Protein AF-A0A6C0H261-F1 (afdb_monomer_lite)

Secondary structure (DSSP, 8-state):
-GGGEEEPTTS-EEE-HHHHHHHHHHHHTTTT--HHHHHHHHHHHHHTTTT-HHHHHHHHHHHHHHH-SSSS----HHHHHHHHHHHHHHH--HHHHHHHHHHIIIIIS-HHHHHHHHHHHHTT--TT--HHHHHHHHHHHHHHHHHHHHHHTS-----THHHHPPPTTT-HHHHHHHHHHH-TT-PPPSEETTEEP-TTS-HHHHTHHHHHHHHHHHHHHHTTS--HHHHHHTTTGGG--GGGS-HHHHHHHHHHHTTBPPTTS-TT--BS---HHHHHHHHHHHHHHHHHHHHHHHHHHHHHHHHHHHT-TT--HHHHHHHHHHHHHHHHHHHHHSPP-TTTTT--HHHHHHHHH---TT-TT--PPP---HHHHHHHHHHHGGGGGGGG--EEEEEE-SGGGGSPPTT-SS-HHHHHHHHHHHHHHHS-TTTTTEEEEESSS-EEEE-TTGGGG---HHHHHHHHHHH-------HHHHHHHHHHHHTT-SS--SEEEEEE----S-S-SSTT--HHHHHHHHSTTSEEEEEETT----S----PBPTTSEEEEES--HHHHHHHHHHHHHTTSS-HHHHHHHHHHHHHHHHHHHHHHHHHHHHHHHHHHHHHHHHHHHHHHHHHHSGGGHHHHHHHHT-SSSTTTT----PPPPGGG-S---

Radius of gyration: 32.06 Å; chains: 1; bounding box: 89×79×95 Å

Structure (mmCIF, N/CA/C/O backbone):
data_AF-A0A6C0H261-F1
#
_entry.id   AF-A0A6C0H261-F1
#
loop_
_atom_site.group_PDB
_atom_site.id
_atom_site.type_symbol
_atom_site.label_atom_id
_atom_site.label_alt_id
_atom_site.label_comp_id
_atom_site.label_asym_id
_atom_site.label_entity_id
_atom_site.label_seq_id
_atom_site.pdbx_PDB_ins_code
_atom_site.Cartn_x
_atom_site.Cartn_y
_atom_site.Cartn_z
_atom_site.occupancy
_atom_site.B_iso_or_equiv
_atom_site.auth_seq_id
_atom_site.auth_comp_id
_atom_site.auth_asym_id
_atom_site.auth_atom_id
_atom_site.pdbx_PDB_model_num
ATOM 1 N N . MET A 1 1 ? 32.885 26.589 4.809 1.00 36.59 1 MET A N 1
ATOM 2 C CA . MET A 1 1 ? 32.189 27.833 5.228 1.00 36.59 1 MET A CA 1
ATOM 3 C C . MET A 1 1 ? 32.599 29.069 4.424 1.00 36.59 1 MET A C 1
ATOM 5 O O . MET A 1 1 ? 31.756 29.942 4.280 1.00 36.59 1 MET A O 1
ATOM 9 N N . SER A 1 2 ? 33.824 29.161 3.878 1.00 42.31 2 SER A N 1
ATOM 10 C CA . SER A 1 2 ? 34.284 30.312 3.069 1.00 42.31 2 SER A CA 1
ATOM 11 C C . SER A 1 2 ? 33.452 30.589 1.813 1.00 42.31 2 SER A C 1
ATOM 13 O O . SER A 1 2 ? 33.368 31.733 1.383 1.00 42.31 2 SER A O 1
ATOM 15 N N . ASP A 1 3 ? 32.824 29.561 1.245 1.00 47.44 3 ASP A N 1
ATOM 16 C CA . ASP A 1 3 ? 32.183 29.642 -0.074 1.00 47.44 3 ASP A CA 1
ATOM 17 C C . ASP A 1 3 ? 30.832 30.379 -0.074 1.00 47.44 3 ASP A C 1
ATOM 19 O O . ASP A 1 3 ? 30.291 30.670 -1.139 1.00 47.44 3 ASP A O 1
ATOM 23 N N . PHE A 1 4 ? 30.279 30.697 1.105 1.00 49.66 4 PHE A N 1
ATOM 24 C CA . PHE A 1 4 ? 28.918 31.246 1.241 1.00 49.66 4 PHE A CA 1
ATOM 25 C C . PHE A 1 4 ? 28.818 32.455 2.169 1.00 49.66 4 PHE A C 1
ATOM 27 O O . PHE A 1 4 ? 27.717 32.903 2.502 1.00 49.66 4 PHE A O 1
ATOM 34 N N . THR A 1 5 ? 29.965 33.000 2.564 1.00 41.41 5 THR A N 1
ATOM 35 C CA . THR A 1 5 ? 30.047 34.219 3.359 1.00 41.41 5 THR A CA 1
ATOM 36 C C . THR A 1 5 ? 30.574 35.359 2.500 1.00 41.41 5 THR A C 1
ATOM 38 O O . THR A 1 5 ? 31.736 35.353 2.100 1.00 41.41 5 THR A O 1
ATOM 41 N N . THR A 1 6 ? 29.741 36.359 2.231 1.00 47.38 6 THR A N 1
ATOM 42 C CA . THR A 1 6 ? 30.190 37.640 1.674 1.00 47.38 6 THR A CA 1
ATOM 43 C C . THR A 1 6 ? 30.580 38.569 2.811 1.00 47.38 6 THR A C 1
ATOM 45 O O . THR A 1 6 ? 29.873 38.639 3.812 1.00 47.38 6 THR A O 1
ATOM 48 N N . LYS A 1 7 ? 31.682 39.310 2.671 1.00 50.06 7 LYS A N 1
ATOM 49 C CA . LYS A 1 7 ? 31.975 40.401 3.604 1.00 50.06 7 LYS A CA 1
ATOM 50 C C . LYS A 1 7 ? 31.093 41.593 3.255 1.00 50.06 7 LYS A C 1
ATOM 52 O O . LYS A 1 7 ? 31.123 42.063 2.121 1.00 50.06 7 LYS A O 1
ATOM 57 N N . THR A 1 8 ? 30.307 42.061 4.213 1.00 49.59 8 THR A N 1
ATOM 58 C CA . THR A 1 8 ? 29.571 43.324 4.094 1.00 49.59 8 THR A CA 1
ATOM 59 C C . THR A 1 8 ? 30.548 44.505 4.120 1.00 49.59 8 THR A C 1
ATOM 61 O O . THR A 1 8 ? 31.712 44.342 4.492 1.00 49.59 8 THR A O 1
ATOM 64 N N . GLU A 1 9 ? 30.105 45.710 3.744 1.00 46.00 9 GLU A N 1
ATOM 65 C CA . GLU A 1 9 ? 30.959 46.919 3.708 1.00 46.00 9 GLU A CA 1
ATOM 66 C C . GLU A 1 9 ? 31.644 47.233 5.052 1.00 46.00 9 GLU A C 1
ATOM 68 O O . GLU A 1 9 ? 32.722 47.819 5.091 1.00 46.00 9 GLU A O 1
ATOM 73 N N . ASN A 1 10 ? 31.060 46.783 6.162 1.00 49.72 10 ASN A N 1
ATOM 74 C CA . ASN A 1 10 ? 31.594 46.874 7.522 1.00 49.72 10 ASN A CA 1
ATOM 75 C C . ASN A 1 10 ? 32.450 45.659 7.950 1.00 49.72 10 ASN A C 1
ATOM 77 O O . ASN A 1 10 ? 32.765 45.511 9.128 1.00 49.72 10 ASN A O 1
ATOM 81 N N . GLY A 1 11 ? 32.845 44.787 7.018 1.00 39.59 11 GLY A N 1
ATOM 82 C CA . GLY A 1 11 ? 33.793 43.691 7.247 1.00 39.59 11 GLY A CA 1
ATOM 83 C C . GLY A 1 11 ? 33.226 42.452 7.951 1.00 39.59 11 GLY A C 1
ATOM 84 O O . GLY A 1 11 ? 33.983 41.511 8.198 1.00 39.59 11 GLY A O 1
ATOM 85 N N . ALA A 1 12 ? 31.922 42.421 8.246 1.00 40.88 12 ALA A N 1
ATOM 86 C CA . ALA A 1 12 ? 31.252 41.275 8.854 1.00 40.88 12 ALA A CA 1
ATOM 87 C C . ALA A 1 12 ? 30.955 40.189 7.808 1.00 40.88 12 ALA A C 1
ATOM 89 O O . ALA A 1 12 ? 30.634 40.482 6.657 1.00 40.88 12 ALA A O 1
ATOM 90 N N . LEU A 1 13 ? 31.071 38.920 8.202 1.00 40.75 13 LEU A N 1
ATOM 91 C CA . LEU A 1 13 ? 30.692 37.786 7.358 1.00 40.75 13 LEU A CA 1
ATOM 92 C C . LEU A 1 13 ? 29.159 37.691 7.326 1.00 40.75 13 LEU A C 1
ATOM 94 O O . LEU A 1 13 ? 28.543 37.392 8.345 1.00 40.75 13 LEU A O 1
ATOM 98 N N . ALA A 1 14 ? 28.546 37.948 6.171 1.00 43.28 14 ALA A N 1
ATOM 99 C CA . ALA A 1 14 ? 27.121 37.750 5.925 1.00 43.28 14 ALA A CA 1
ATOM 100 C C . ALA A 1 14 ? 26.888 36.490 5.090 1.00 43.28 14 ALA A C 1
ATOM 102 O O . ALA A 1 14 ? 27.562 36.263 4.084 1.00 43.28 14 ALA A O 1
ATOM 103 N N . VAL A 1 15 ? 25.922 35.676 5.513 1.00 46.56 15 VAL A N 1
ATOM 104 C CA . VAL A 1 15 ? 25.537 34.427 4.848 1.00 46.56 15 VAL A CA 1
ATOM 105 C C . VAL A 1 15 ? 24.666 34.747 3.632 1.00 46.56 15 VAL A C 1
ATOM 107 O O . VAL A 1 15 ? 23.706 35.509 3.737 1.00 46.56 15 VAL A O 1
ATOM 110 N N . ASN A 1 16 ? 24.973 34.160 2.474 1.00 57.16 16 ASN A N 1
ATOM 111 C CA . ASN A 1 16 ? 24.158 34.311 1.266 1.00 57.16 16 ASN A CA 1
ATOM 112 C C . ASN A 1 16 ? 22.861 33.476 1.375 1.00 57.16 16 ASN A C 1
ATOM 114 O O . ASN A 1 16 ? 22.799 32.332 0.911 1.00 57.16 16 ASN A O 1
ATOM 118 N N . SER A 1 17 ? 21.829 34.048 2.000 1.00 54.69 17 SER A N 1
ATOM 119 C CA . SER A 1 17 ? 20.523 33.419 2.276 1.00 54.69 17 SER A CA 1
ATOM 120 C C . SER A 1 17 ? 19.807 32.887 1.028 1.00 54.69 17 SER A C 1
ATOM 122 O O . SER A 1 17 ? 19.121 31.862 1.093 1.00 54.69 17 SER A O 1
ATOM 124 N N . ASP A 1 18 ? 20.015 33.517 -0.130 1.00 54.34 18 ASP A N 1
ATOM 125 C CA . ASP A 1 18 ? 19.424 33.089 -1.398 1.00 54.34 18 ASP A CA 1
ATOM 126 C C . ASP A 1 18 ? 19.970 31.738 -1.858 1.00 54.34 18 ASP A C 1
ATOM 128 O O . ASP A 1 18 ? 19.218 30.898 -2.354 1.00 54.34 18 ASP A O 1
ATOM 132 N N . SER A 1 19 ? 21.277 31.509 -1.709 1.00 56.53 19 SER A N 1
ATOM 133 C CA . SER A 1 19 ? 21.902 30.236 -2.085 1.00 56.53 19 SER A CA 1
ATOM 134 C C . SER A 1 19 ? 21.422 29.085 -1.192 1.00 56.53 19 SER A C 1
ATOM 136 O O . SER A 1 19 ? 20.993 28.049 -1.705 1.00 56.53 19 SER A O 1
ATOM 138 N N . VAL A 1 20 ? 21.359 29.308 0.124 1.00 59.16 20 VAL A N 1
ATOM 139 C CA . VAL A 1 20 ? 20.872 28.339 1.121 1.00 59.16 20 VAL A CA 1
ATOM 140 C C . VAL A 1 20 ? 19.408 27.979 0.867 1.00 59.16 20 VAL A C 1
ATOM 142 O O . VAL A 1 20 ? 19.068 26.800 0.780 1.00 59.16 20 VAL A O 1
ATOM 145 N N . SER A 1 21 ? 18.554 28.975 0.616 1.00 61.59 21 SER A N 1
ATOM 146 C CA . SER A 1 21 ? 17.123 28.774 0.343 1.00 61.59 21 SER A CA 1
ATOM 147 C C . SER A 1 21 ? 16.849 27.905 -0.891 1.00 61.59 21 SER A C 1
ATOM 149 O O . SER A 1 21 ? 15.808 27.255 -0.972 1.00 61.59 21 SER A O 1
ATOM 151 N N . LYS A 1 22 ? 17.766 27.856 -1.867 1.00 65.56 22 LYS A N 1
ATOM 152 C CA . LYS A 1 22 ? 17.626 27.023 -3.078 1.00 65.56 22 LYS A CA 1
ATOM 153 C C . LYS A 1 22 ? 18.002 25.572 -2.818 1.00 65.56 22 LYS A C 1
ATOM 155 O O . LYS A 1 22 ? 17.258 24.688 -3.230 1.00 65.56 22 LYS A O 1
ATOM 160 N N . TRP A 1 23 ? 19.119 25.331 -2.133 1.00 70.50 23 TRP A N 1
ATOM 161 C CA . TRP A 1 23 ? 19.548 23.990 -1.727 1.00 70.50 23 TRP A CA 1
ATOM 162 C C . TRP A 1 23 ? 18.553 23.363 -0.758 1.00 70.50 23 TRP A C 1
ATOM 164 O O . TRP A 1 23 ? 18.113 22.234 -0.968 1.00 70.50 23 TRP A O 1
ATOM 174 N N . VAL A 1 24 ? 18.108 24.151 0.222 1.00 67.06 24 VAL A N 1
ATOM 175 C CA . VAL A 1 24 ? 16.995 23.804 1.105 1.00 67.06 24 VAL A CA 1
ATOM 176 C C . VAL A 1 24 ? 15.717 23.630 0.291 1.00 67.06 24 VAL A C 1
ATOM 178 O O . VAL A 1 24 ? 15.015 22.658 0.494 1.00 67.06 24 VAL A O 1
ATOM 181 N N . GLY A 1 25 ? 15.433 24.476 -0.699 1.00 67.50 25 GLY A N 1
ATOM 182 C CA . GLY A 1 25 ? 14.285 24.314 -1.594 1.00 67.50 25 GLY A CA 1
ATOM 183 C C . GLY A 1 25 ? 14.299 23.000 -2.383 1.00 67.50 25 GLY A C 1
ATOM 184 O O . GLY A 1 25 ? 13.266 22.346 -2.463 1.00 67.50 25 GLY A O 1
ATOM 185 N N . ILE A 1 26 ? 15.449 22.584 -2.925 1.00 71.25 26 ILE A N 1
ATOM 186 C CA . ILE A 1 26 ? 15.633 21.305 -3.634 1.00 71.25 26 ILE A CA 1
ATOM 187 C C . ILE A 1 26 ? 15.516 20.134 -2.664 1.00 71.25 26 ILE A C 1
ATOM 189 O O . ILE A 1 26 ? 14.842 19.151 -2.969 1.00 71.25 26 ILE A O 1
ATOM 193 N N . TRP A 1 27 ? 16.106 20.265 -1.477 1.00 71.88 27 TRP A N 1
ATOM 194 C CA . TRP A 1 27 ? 15.887 19.329 -0.387 1.00 71.88 27 TRP A CA 1
ATOM 195 C C . TRP A 1 27 ? 14.420 19.299 0.036 1.00 71.88 27 TRP A C 1
ATOM 197 O O . TRP A 1 27 ? 13.916 18.244 0.335 1.00 71.88 27 TRP A O 1
ATOM 207 N N . LEU A 1 28 ? 13.667 20.392 0.002 1.00 62.66 28 LEU A N 1
ATOM 208 C CA . LEU A 1 28 ? 12.261 20.439 0.415 1.00 62.66 28 LEU A CA 1
ATOM 209 C C . LEU A 1 28 ? 11.273 20.136 -0.719 1.00 62.66 28 LEU A C 1
ATOM 211 O O . LEU A 1 28 ? 10.087 19.951 -0.445 1.00 62.66 28 LEU A O 1
ATOM 215 N N . LEU A 1 29 ? 11.729 19.965 -1.973 1.00 65.12 29 LEU A N 1
ATOM 216 C CA . LEU A 1 29 ? 10.903 19.470 -3.095 1.00 65.12 29 LEU A CA 1
ATOM 217 C C . LEU A 1 29 ? 10.211 18.124 -2.774 1.00 65.12 29 LEU A C 1
ATOM 219 O O . LEU A 1 29 ? 9.270 17.724 -3.461 1.00 65.12 29 LEU A O 1
ATOM 223 N N . MET A 1 30 ? 10.640 17.486 -1.686 1.00 54.62 30 MET A N 1
ATOM 224 C CA . MET A 1 30 ? 10.206 16.263 -1.019 1.00 54.62 30 MET A CA 1
ATOM 225 C C . MET A 1 30 ? 8.744 16.228 -0.496 1.00 54.62 30 MET A C 1
ATOM 227 O O . MET A 1 30 ? 8.391 15.256 0.175 1.00 54.62 30 MET A O 1
ATOM 231 N N . ALA A 1 31 ? 7.871 17.195 -0.825 1.00 52.44 31 ALA A N 1
ATOM 232 C CA . ALA A 1 31 ? 6.486 17.294 -0.320 1.00 52.44 31 ALA A CA 1
ATOM 233 C C . ALA A 1 31 ? 5.391 17.478 -1.406 1.00 52.44 31 ALA A C 1
ATOM 235 O O . ALA A 1 31 ? 4.484 18.287 -1.249 1.00 52.44 31 ALA A O 1
ATOM 236 N N . GLY A 1 32 ? 5.431 16.716 -2.509 1.00 58.91 32 GLY A N 1
ATOM 237 C CA . GLY A 1 32 ? 4.342 16.737 -3.509 1.00 58.91 32 GLY A CA 1
ATOM 238 C C . GLY A 1 32 ? 4.346 17.978 -4.408 1.00 58.91 32 GLY A C 1
ATOM 239 O O . GLY A 1 32 ? 3.301 18.526 -4.748 1.00 58.91 32 GLY A O 1
ATOM 240 N N . THR A 1 33 ? 5.539 18.428 -4.789 1.00 69.00 33 THR A N 1
ATOM 241 C CA . THR A 1 33 ? 5.735 19.657 -5.558 1.00 69.00 33 THR A CA 1
ATOM 242 C C . THR A 1 33 ? 5.425 19.472 -7.050 1.00 69.00 33 THR A C 1
ATOM 244 O O . THR A 1 33 ? 5.842 18.496 -7.673 1.00 69.00 33 THR A O 1
ATOM 247 N N . GLY A 1 34 ? 4.729 20.440 -7.653 1.00 77.81 34 GLY A N 1
ATOM 248 C CA . GLY A 1 34 ? 4.409 20.434 -9.084 1.00 77.81 34 GLY A CA 1
ATOM 249 C C . GLY A 1 34 ? 5.635 20.543 -10.007 1.00 77.81 34 GLY A C 1
ATOM 250 O O . GLY A 1 34 ? 6.662 21.124 -9.646 1.00 77.81 34 GLY A O 1
ATOM 251 N N . LYS A 1 35 ? 5.498 20.025 -11.239 1.00 85.62 35 LYS A N 1
ATOM 252 C CA . LYS A 1 35 ? 6.548 19.965 -12.281 1.00 85.62 35 LYS A CA 1
ATOM 253 C C . LYS A 1 35 ? 7.289 21.294 -12.473 1.00 85.62 35 LYS A C 1
ATOM 255 O O . LYS A 1 35 ? 8.514 21.313 -12.505 1.00 85.62 35 LYS A O 1
ATOM 260 N N . GLU A 1 36 ? 6.556 22.398 -12.584 1.00 86.69 36 GLU A N 1
ATOM 261 C CA . GLU A 1 36 ? 7.113 23.724 -12.892 1.00 86.69 36 GLU A CA 1
ATOM 262 C C . GLU A 1 36 ? 8.083 24.221 -11.818 1.00 86.69 36 GLU A C 1
ATOM 264 O O . GLU A 1 36 ? 9.145 24.763 -12.128 1.00 86.69 36 GLU A O 1
ATOM 269 N N . ARG A 1 37 ? 7.761 23.977 -10.545 1.00 85.25 37 ARG A N 1
ATOM 270 C CA . ARG A 1 37 ? 8.608 24.393 -9.428 1.00 85.25 37 ARG A CA 1
ATOM 271 C C . ARG A 1 37 ? 9.896 23.574 -9.360 1.00 85.25 37 ARG A C 1
ATOM 273 O O . ARG A 1 37 ? 10.948 24.149 -9.090 1.00 85.25 37 ARG A O 1
ATOM 280 N N . ILE A 1 38 ? 9.829 22.274 -9.660 1.00 86.88 38 ILE A N 1
ATOM 281 C CA . ILE A 1 38 ? 11.016 21.412 -9.776 1.00 86.88 38 ILE A CA 1
ATOM 282 C C . ILE A 1 38 ? 11.924 21.930 -10.893 1.00 86.88 38 ILE A C 1
ATOM 284 O O . ILE A 1 38 ? 13.107 22.165 -10.656 1.00 86.88 38 ILE A O 1
ATOM 288 N N . VAL A 1 39 ? 11.363 22.166 -12.085 1.00 89.12 39 VAL A N 1
ATOM 289 C CA . VAL A 1 39 ? 12.117 22.691 -13.234 1.00 89.12 39 VAL A CA 1
ATOM 290 C C . VAL A 1 39 ? 12.791 24.014 -12.874 1.00 89.12 39 VAL A C 1
ATOM 292 O O . VAL A 1 39 ? 13.985 24.175 -13.114 1.00 89.12 39 VAL A O 1
ATOM 295 N N . SER A 1 40 ? 12.060 24.939 -12.248 1.00 88.06 40 SER A N 1
ATOM 296 C CA . SER A 1 40 ? 12.580 26.249 -11.844 1.00 88.06 40 SER A CA 1
ATOM 297 C C . SER A 1 40 ? 13.754 26.146 -10.862 1.00 88.06 40 SER A C 1
ATOM 299 O O . SER A 1 40 ? 14.796 26.764 -11.090 1.00 88.06 40 SER A O 1
ATOM 301 N N . LEU A 1 41 ? 13.613 25.350 -9.796 1.00 87.25 41 LEU A N 1
ATOM 302 C CA . LEU A 1 41 ? 14.649 25.208 -8.771 1.00 87.25 41 LEU A CA 1
ATOM 303 C C . LEU A 1 41 ? 15.907 24.525 -9.313 1.00 87.25 41 LEU A C 1
ATOM 305 O O . LEU A 1 41 ? 17.006 25.031 -9.096 1.00 87.25 41 LEU A O 1
ATOM 309 N N . ILE A 1 42 ? 15.746 23.429 -10.061 1.00 89.56 42 ILE A N 1
ATOM 310 C CA . ILE A 1 42 ? 16.875 22.713 -10.664 1.00 89.56 42 ILE A CA 1
ATOM 311 C C . ILE A 1 42 ? 17.574 23.589 -11.706 1.00 89.56 42 ILE A C 1
ATOM 313 O O . ILE A 1 42 ? 18.795 23.686 -11.682 1.00 89.56 42 ILE A O 1
ATOM 317 N N . THR A 1 43 ? 16.827 24.289 -12.567 1.00 91.19 43 THR A N 1
ATOM 318 C CA . THR A 1 43 ? 17.423 25.174 -13.584 1.00 91.19 43 THR A CA 1
ATOM 319 C C . THR A 1 43 ? 18.289 26.251 -12.948 1.00 91.19 43 THR A C 1
ATOM 321 O O . THR A 1 43 ? 19.429 26.460 -13.357 1.00 91.19 43 THR A O 1
ATOM 324 N N . LYS A 1 44 ? 17.765 26.911 -11.909 1.00 88.25 44 LYS A N 1
ATOM 325 C CA . LYS A 1 44 ? 18.498 27.954 -11.195 1.00 88.25 44 LYS A CA 1
ATOM 326 C C . LYS A 1 44 ? 19.751 27.395 -10.518 1.00 88.25 44 LYS A C 1
ATOM 328 O O . LYS A 1 44 ? 20.821 27.975 -10.660 1.00 88.25 44 LYS A O 1
ATOM 333 N N . ALA A 1 45 ? 19.627 26.266 -9.820 1.00 88.38 45 ALA A N 1
ATOM 334 C CA . ALA A 1 45 ? 20.743 25.670 -9.097 1.00 88.38 45 ALA A CA 1
ATOM 335 C C . ALA A 1 45 ? 21.853 25.163 -10.024 1.00 88.38 45 ALA A C 1
ATOM 337 O O . ALA A 1 45 ? 23.022 25.375 -9.718 1.00 88.38 45 ALA A O 1
ATOM 338 N N . ILE A 1 46 ? 21.514 24.544 -11.158 1.00 91.00 46 ILE A N 1
ATOM 339 C CA . ILE A 1 46 ? 22.520 24.094 -12.127 1.00 91.00 46 ILE A CA 1
ATOM 340 C C . ILE A 1 46 ? 23.247 25.299 -12.724 1.00 91.00 46 ILE A C 1
ATOM 342 O O . ILE A 1 46 ? 24.466 25.360 -12.625 1.00 91.00 46 ILE A O 1
ATOM 346 N N . ASN A 1 47 ? 22.522 26.293 -13.251 1.00 90.31 47 ASN A N 1
ATOM 347 C CA . ASN A 1 47 ? 23.131 27.448 -13.924 1.00 90.31 47 ASN A CA 1
ATOM 348 C C . ASN A 1 47 ? 24.099 28.244 -13.030 1.00 90.31 47 ASN A C 1
ATOM 350 O O . ASN A 1 47 ? 25.085 28.776 -13.527 1.00 90.31 47 ASN A O 1
ATOM 354 N N . GLU A 1 48 ? 23.839 28.323 -11.722 1.00 87.50 48 GLU A N 1
ATOM 355 C CA . GLU A 1 48 ? 24.701 29.025 -10.755 1.00 87.50 48 GLU A CA 1
ATOM 356 C C . GLU A 1 48 ? 25.950 28.228 -10.327 1.00 87.50 48 GLU A C 1
ATOM 358 O O . GLU A 1 48 ? 26.832 28.783 -9.662 1.00 87.50 48 GLU A O 1
ATOM 363 N N . ASN A 1 49 ? 26.008 26.932 -10.654 1.00 87.25 49 ASN A N 1
ATOM 364 C CA . ASN A 1 49 ? 27.060 26.009 -10.218 1.00 87.25 49 ASN A CA 1
ATOM 365 C C . ASN A 1 49 ? 27.698 25.220 -11.378 1.00 87.25 49 ASN A C 1
ATOM 367 O O . ASN A 1 49 ? 28.403 24.245 -11.126 1.00 87.25 49 ASN A O 1
ATOM 371 N N . LEU A 1 50 ? 27.472 25.617 -12.637 1.00 88.81 50 LEU A N 1
ATOM 372 C CA . LEU A 1 50 ? 28.058 24.953 -13.813 1.00 88.81 50 LEU A CA 1
ATOM 373 C C . LEU A 1 50 ? 29.595 24.977 -13.803 1.00 88.81 50 LEU A C 1
ATOM 375 O O . LEU A 1 50 ? 30.234 24.076 -14.324 1.00 88.81 50 LEU A O 1
ATOM 379 N N . ASP A 1 51 ? 30.201 25.990 -13.201 1.00 87.12 51 ASP A N 1
ATOM 380 C CA . ASP A 1 51 ? 31.649 26.140 -13.056 1.00 87.12 51 ASP A CA 1
ATOM 381 C C . ASP A 1 51 ? 32.192 25.536 -11.748 1.00 87.12 51 ASP A C 1
ATOM 383 O O . ASP A 1 51 ? 33.375 25.674 -11.447 1.00 87.12 51 ASP A O 1
ATOM 387 N N . LYS A 1 52 ? 31.341 24.868 -10.952 1.00 90.38 52 LYS A N 1
ATOM 388 C CA . LYS A 1 52 ? 31.667 24.377 -9.603 1.00 90.38 52 LYS A CA 1
ATOM 389 C C . LYS A 1 52 ? 31.400 22.874 -9.489 1.00 90.38 52 LYS A C 1
ATOM 391 O O . LYS A 1 52 ? 30.328 22.482 -9.016 1.00 90.38 52 LYS A O 1
ATOM 396 N N . PRO A 1 53 ? 32.372 22.017 -9.854 1.00 90.00 53 PRO A N 1
ATOM 397 C CA . PRO A 1 53 ? 32.178 20.569 -9.915 1.00 90.00 53 PRO A CA 1
ATOM 398 C C . PRO A 1 53 ? 31.694 19.969 -8.589 1.00 90.00 53 PRO A C 1
ATOM 400 O O . PRO A 1 53 ? 30.727 19.218 -8.579 1.00 90.00 53 PRO A O 1
ATOM 403 N N . GLU A 1 54 ? 32.259 20.372 -7.447 1.00 88.75 54 GLU A N 1
ATOM 404 C CA . GLU A 1 54 ? 31.818 19.878 -6.129 1.00 88.75 54 GLU A CA 1
ATOM 405 C C . GLU A 1 54 ? 30.331 20.151 -5.867 1.00 88.75 54 GLU A C 1
ATOM 407 O O . GLU A 1 54 ? 29.572 19.272 -5.455 1.00 88.75 54 GLU A O 1
ATOM 412 N N . GLN A 1 55 ? 29.884 21.372 -6.161 1.00 86.88 55 GLN A N 1
ATOM 413 C CA . GLN A 1 55 ? 28.490 21.760 -5.974 1.00 86.88 55 GLN A CA 1
ATOM 414 C C . GLN A 1 55 ? 27.588 21.023 -6.966 1.00 86.88 55 GLN A C 1
ATOM 416 O O . GLN A 1 55 ? 26.504 20.565 -6.610 1.00 86.88 55 GLN A O 1
ATOM 421 N N . LEU A 1 56 ? 28.051 20.822 -8.197 1.00 91.12 56 LEU A N 1
ATOM 422 C CA . LEU A 1 56 ? 27.310 20.069 -9.196 1.00 91.12 56 LEU A CA 1
ATOM 423 C C . LEU A 1 56 ? 27.161 18.584 -8.821 1.00 91.12 56 LEU A C 1
ATOM 425 O O . LEU A 1 56 ? 26.076 18.024 -8.989 1.00 91.12 56 LEU A O 1
ATOM 429 N N . ALA A 1 57 ? 28.198 17.958 -8.251 1.00 92.06 57 ALA A N 1
ATOM 430 C CA . ALA A 1 57 ? 28.129 16.592 -7.726 1.00 92.06 57 ALA A CA 1
ATOM 431 C C . ALA A 1 57 ? 27.061 16.479 -6.633 1.00 92.06 57 ALA A C 1
ATOM 433 O O . ALA A 1 57 ? 26.186 15.614 -6.708 1.00 92.06 57 ALA A O 1
ATOM 434 N N . ARG A 1 58 ? 27.070 17.393 -5.657 1.00 90.19 58 ARG A N 1
ATOM 435 C CA . ARG A 1 58 ? 26.072 17.421 -4.578 1.00 90.19 58 ARG A CA 1
ATOM 436 C C . ARG A 1 58 ? 24.647 17.644 -5.106 1.00 90.19 58 ARG A C 1
ATOM 438 O O . ARG A 1 58 ? 23.717 16.983 -4.647 1.00 90.19 58 ARG A O 1
ATOM 445 N N . LEU A 1 59 ? 24.457 18.483 -6.130 1.00 90.62 59 LEU A N 1
ATOM 446 C CA . LEU A 1 59 ? 23.149 18.643 -6.787 1.00 90.62 59 LEU A CA 1
ATOM 447 C C . LEU A 1 59 ? 22.668 17.332 -7.423 1.00 90.62 59 LEU A C 1
ATOM 449 O O . LEU A 1 59 ? 21.507 16.955 -7.260 1.00 90.62 59 LEU A O 1
ATOM 453 N N . LEU A 1 60 ? 23.551 16.610 -8.115 1.00 93.38 60 LEU A N 1
ATOM 454 C CA . LEU A 1 60 ? 23.225 15.314 -8.716 1.00 93.38 60 LEU A CA 1
ATOM 455 C C . LEU A 1 60 ? 22.900 14.245 -7.661 1.00 93.38 60 LEU A C 1
ATOM 457 O O . LEU A 1 60 ? 21.998 13.430 -7.876 1.00 93.38 60 LEU A O 1
ATOM 461 N N . VAL A 1 61 ? 23.557 14.287 -6.499 1.00 91.88 61 VAL A N 1
ATOM 462 C CA . VAL A 1 61 ? 23.241 13.441 -5.335 1.00 91.88 61 VAL A CA 1
ATOM 463 C C . VAL A 1 61 ? 21.831 13.733 -4.812 1.00 91.88 61 VAL A C 1
ATOM 465 O O . VAL A 1 61 ? 21.052 12.802 -4.588 1.00 91.88 61 VAL A O 1
ATOM 468 N N . LEU A 1 62 ? 21.447 15.007 -4.694 1.00 89.38 62 LEU A N 1
ATOM 469 C CA . LEU A 1 62 ? 20.084 15.386 -4.306 1.00 89.38 62 LEU A CA 1
ATOM 470 C C . LEU A 1 62 ? 19.036 14.939 -5.330 1.00 89.38 62 LEU A C 1
ATOM 472 O O . LEU A 1 62 ? 17.984 14.418 -4.951 1.00 89.38 62 LEU A O 1
ATOM 476 N N . VAL A 1 63 ? 19.334 15.067 -6.625 1.00 90.69 63 VAL A N 1
ATOM 477 C CA . VAL A 1 63 ? 18.475 14.544 -7.698 1.00 90.69 63 VAL A CA 1
ATOM 478 C C . VAL A 1 63 ? 18.301 13.026 -7.562 1.00 90.69 63 VAL A C 1
ATOM 480 O O . VAL A 1 63 ? 17.176 12.528 -7.658 1.00 90.69 63 VAL A O 1
ATOM 483 N N . ALA A 1 64 ? 19.374 12.282 -7.279 1.00 91.06 64 ALA A N 1
ATOM 484 C CA . ALA A 1 64 ? 19.323 10.833 -7.087 1.00 91.06 64 ALA A CA 1
ATOM 485 C C . ALA A 1 64 ? 18.530 10.405 -5.845 1.00 91.06 64 ALA A C 1
ATOM 487 O O . ALA A 1 64 ? 17.747 9.451 -5.919 1.00 91.06 64 ALA A O 1
ATOM 488 N N . ARG A 1 65 ? 18.645 11.144 -4.734 1.00 87.62 65 ARG A N 1
ATOM 489 C CA . ARG A 1 65 ? 17.880 10.909 -3.494 1.00 87.62 65 ARG A CA 1
ATOM 490 C C . ARG A 1 65 ? 16.370 10.914 -3.729 1.00 87.62 65 ARG A C 1
ATOM 492 O O . ARG A 1 65 ? 15.660 10.096 -3.139 1.00 87.62 65 ARG A O 1
ATOM 499 N N . LEU A 1 66 ? 15.872 11.796 -4.605 1.00 87.69 66 LEU A N 1
ATOM 500 C CA . LEU A 1 66 ? 14.446 11.841 -4.952 1.00 87.69 66 LEU A CA 1
ATOM 501 C C . LEU A 1 66 ? 13.971 10.489 -5.484 1.00 87.69 66 LEU A C 1
ATOM 503 O O . LEU A 1 66 ? 12.876 10.039 -5.147 1.00 87.69 66 LEU A O 1
ATOM 507 N N . ARG A 1 67 ? 14.783 9.825 -6.315 1.00 89.31 67 ARG A N 1
ATOM 508 C CA . ARG A 1 67 ? 14.395 8.540 -6.892 1.00 89.31 67 ARG A CA 1
ATOM 509 C C . ARG A 1 67 ? 14.614 7.384 -5.946 1.00 89.31 67 ARG A C 1
ATOM 511 O O . ARG A 1 67 ? 13.809 6.452 -6.016 1.00 89.31 67 ARG A O 1
ATOM 518 N N . ASP A 1 68 ? 15.714 7.411 -5.202 1.00 87.94 68 ASP A N 1
ATOM 519 C CA . ASP A 1 68 ? 16.315 6.211 -4.647 1.00 87.94 68 ASP A CA 1
ATOM 520 C C . ASP A 1 68 ? 15.310 5.338 -3.882 1.00 87.94 68 ASP A C 1
ATOM 522 O O . ASP A 1 68 ? 14.527 5.812 -3.065 1.00 87.94 68 ASP A O 1
ATOM 526 N N . ILE A 1 69 ? 15.285 4.058 -4.238 1.00 85.25 69 ILE A N 1
ATOM 527 C CA . ILE A 1 69 ? 14.406 3.026 -3.669 1.00 85.25 69 ILE A CA 1
ATOM 528 C C . ILE A 1 69 ? 15.194 1.887 -3.027 1.00 85.25 69 ILE A C 1
ATOM 530 O O . ILE A 1 69 ? 14.594 0.871 -2.668 1.00 85.25 69 ILE A O 1
ATOM 534 N N . ARG A 1 70 ? 16.524 1.987 -2.994 1.00 81.06 70 ARG A N 1
ATOM 535 C CA . ARG A 1 70 ? 17.404 0.912 -2.534 1.00 81.06 70 ARG A CA 1
ATOM 536 C C . ARG A 1 70 ? 18.110 1.270 -1.238 1.00 81.06 70 ARG A C 1
ATOM 538 O O . ARG A 1 70 ? 18.238 0.390 -0.399 1.00 81.06 70 ARG A O 1
ATOM 545 N N . ASN A 1 71 ? 18.481 2.536 -1.054 1.00 79.25 71 ASN A N 1
ATOM 546 C CA . ASN A 1 71 ? 19.339 2.976 0.047 1.00 79.25 71 ASN A CA 1
ATOM 547 C C . ASN A 1 71 ? 18.656 4.050 0.913 1.00 79.25 71 ASN A C 1
ATOM 549 O O . ASN A 1 71 ? 19.285 5.005 1.359 1.00 79.25 71 ASN A O 1
ATOM 553 N N . GLY A 1 72 ? 17.345 3.909 1.139 1.00 70.00 72 GLY A N 1
ATOM 554 C CA . GLY A 1 72 ? 16.590 4.819 2.009 1.00 70.00 72 GLY A CA 1
ATOM 555 C C . GLY A 1 72 ? 16.239 6.176 1.386 1.00 70.00 72 GLY A C 1
ATOM 556 O O . GLY A 1 72 ? 15.833 7.087 2.106 1.00 70.00 72 GLY A O 1
ATOM 557 N N . GLY A 1 73 ? 16.365 6.328 0.064 1.00 76.56 73 GLY A N 1
ATOM 558 C CA . GLY A 1 73 ? 15.797 7.466 -0.658 1.00 76.56 73 GLY A CA 1
ATOM 559 C C . GLY A 1 73 ? 14.265 7.508 -0.671 1.00 76.56 73 GLY A C 1
ATOM 560 O O . GLY A 1 73 ? 13.570 6.705 -0.050 1.00 76.56 73 GLY A O 1
ATOM 561 N N . GLN A 1 74 ? 13.707 8.477 -1.399 1.00 79.75 74 GLN A N 1
ATOM 562 C CA . GLN A 1 74 ? 12.276 8.790 -1.290 1.00 79.75 74 GLN A CA 1
ATOM 563 C C . GLN A 1 74 ? 11.355 7.975 -2.193 1.00 79.75 74 GLN A C 1
ATOM 565 O O . GLN A 1 74 ? 10.132 8.055 -2.067 1.00 79.75 74 GLN A O 1
ATOM 570 N N . GLY A 1 75 ? 11.903 7.261 -3.174 1.00 84.69 75 GLY A N 1
ATOM 571 C CA . GLY A 1 75 ? 11.092 6.543 -4.151 1.00 84.69 75 GLY A CA 1
ATOM 572 C C . GLY A 1 75 ? 10.187 7.416 -5.033 1.00 84.69 75 GLY A C 1
ATOM 573 O O . GLY A 1 75 ? 9.322 6.868 -5.723 1.00 84.69 75 GLY A O 1
ATOM 574 N N . ARG A 1 76 ? 10.376 8.744 -5.057 1.00 85.62 76 ARG A N 1
ATOM 575 C CA . ARG A 1 76 ? 9.538 9.716 -5.778 1.00 85.62 76 ARG A CA 1
ATOM 576 C C . ARG A 1 76 ? 9.836 9.709 -7.264 1.00 85.62 76 ARG A C 1
ATOM 578 O O . ARG A 1 76 ? 10.753 10.353 -7.772 1.00 85.62 76 ARG A O 1
ATOM 585 N N . ARG A 1 77 ? 9.055 8.920 -7.988 1.00 87.94 77 ARG A N 1
ATOM 586 C CA . ARG A 1 77 ? 9.316 8.607 -9.391 1.00 87.94 77 ARG A CA 1
ATOM 587 C C . ARG A 1 77 ? 9.124 9.792 -10.337 1.00 87.94 77 ARG A C 1
ATOM 589 O O . ARG A 1 77 ? 9.945 9.980 -11.225 1.00 87.94 77 ARG A O 1
ATOM 596 N N . PHE A 1 78 ? 8.047 10.555 -10.178 1.00 87.69 78 PHE A N 1
ATOM 597 C CA . PHE A 1 78 ? 7.709 11.648 -11.094 1.00 87.69 78 PHE A CA 1
ATOM 598 C C . PHE A 1 78 ? 8.639 12.851 -10.901 1.00 87.69 78 PHE A C 1
ATOM 600 O O . PHE A 1 78 ? 9.178 13.405 -11.863 1.00 87.69 78 PHE A O 1
ATOM 607 N N . GLU A 1 79 ? 8.865 13.217 -9.644 1.00 88.12 79 GLU A N 1
ATOM 608 C CA . GLU A 1 79 ? 9.679 14.356 -9.248 1.00 88.12 79 GLU A CA 1
ATOM 609 C C . GLU A 1 79 ? 11.143 14.127 -9.622 1.00 88.12 79 GLU A C 1
ATOM 611 O O . GLU A 1 79 ? 11.763 14.988 -10.243 1.00 88.12 79 GLU A O 1
ATOM 616 N N . SER A 1 80 ? 11.670 12.932 -9.341 1.00 89.56 80 SER A N 1
ATOM 617 C CA . SER A 1 80 ? 13.040 12.575 -9.717 1.00 89.56 80 SER A CA 1
ATOM 618 C C . SER A 1 80 ? 13.256 12.539 -11.228 1.00 89.56 80 SER A C 1
ATOM 620 O O . SER A 1 80 ? 14.288 13.003 -11.701 1.00 89.56 80 SER A O 1
ATOM 622 N N . MET A 1 81 ? 12.272 12.062 -12.000 1.00 90.88 81 MET A N 1
ATOM 623 C CA . MET A 1 81 ? 12.319 12.092 -13.463 1.00 90.88 81 MET A CA 1
ATOM 624 C C . MET A 1 81 ? 12.384 13.524 -13.992 1.00 90.88 81 MET A C 1
ATOM 626 O O . MET A 1 81 ? 13.200 13.843 -14.852 1.00 90.88 81 MET A O 1
ATOM 630 N N . THR A 1 82 ? 11.533 14.394 -13.448 1.00 90.75 82 THR A N 1
ATOM 631 C CA . THR A 1 82 ? 11.495 15.813 -13.813 1.00 90.75 82 THR A CA 1
ATOM 632 C C . THR A 1 82 ? 12.820 16.485 -13.476 1.00 90.75 82 THR A C 1
ATOM 634 O O . THR A 1 82 ? 13.365 17.203 -14.311 1.00 90.75 82 THR A O 1
ATOM 637 N N . ALA A 1 83 ? 13.366 16.225 -12.287 1.00 91.75 83 ALA A N 1
ATOM 638 C CA . ALA A 1 83 ? 14.623 16.811 -11.843 1.00 91.75 83 ALA A CA 1
ATOM 639 C C . ALA A 1 83 ? 15.807 16.328 -12.695 1.00 91.75 83 ALA A C 1
ATOM 641 O O . ALA A 1 83 ? 16.562 17.150 -13.208 1.00 91.75 83 ALA A O 1
ATOM 642 N N . LEU A 1 84 ? 15.920 15.017 -12.930 1.00 94.06 84 LEU A N 1
ATOM 643 C CA . LEU A 1 84 ? 16.985 14.425 -13.741 1.00 94.06 84 LEU A CA 1
ATOM 644 C C . LEU A 1 84 ? 16.957 14.938 -15.185 1.00 94.06 84 LEU A C 1
ATOM 646 O O . LEU A 1 84 ? 17.978 15.387 -15.701 1.00 94.06 84 LEU A O 1
ATOM 650 N N . MET A 1 85 ? 15.783 14.932 -15.820 1.00 94.50 85 MET A N 1
ATOM 651 C CA . MET A 1 85 ? 15.625 15.373 -17.211 1.00 94.50 85 MET A CA 1
ATOM 652 C C . MET A 1 85 ? 15.638 16.901 -17.373 1.00 94.50 85 MET A C 1
ATOM 654 O O . MET A 1 85 ? 15.640 17.390 -18.499 1.00 94.50 85 MET A O 1
ATOM 658 N N . THR A 1 86 ? 15.677 17.650 -16.266 1.00 93.44 86 THR A N 1
ATOM 659 C CA . THR A 1 86 ? 16.002 19.086 -16.245 1.00 93.44 86 THR A CA 1
ATOM 660 C C . THR A 1 86 ? 17.503 19.297 -16.067 1.00 93.44 86 THR A C 1
ATOM 662 O O . THR A 1 86 ? 18.092 20.101 -16.779 1.00 93.44 86 THR A O 1
ATOM 665 N N . ALA A 1 87 ? 18.137 18.568 -15.143 1.00 94.38 87 ALA A N 1
ATOM 666 C CA . ALA A 1 87 ? 19.548 18.744 -14.812 1.00 94.38 87 ALA A CA 1
ATOM 667 C C . ALA A 1 87 ? 20.477 18.318 -15.956 1.00 94.38 87 ALA A C 1
ATOM 669 O O . ALA A 1 87 ? 21.373 19.066 -16.334 1.00 94.38 87 ALA A O 1
ATOM 670 N N . LEU A 1 88 ? 20.250 17.135 -16.535 1.00 94.56 88 LEU A N 1
ATOM 671 C CA . LEU A 1 88 ? 21.154 16.560 -17.534 1.00 94.56 88 LEU A CA 1
ATOM 672 C C . LEU A 1 88 ? 21.334 17.437 -18.790 1.00 94.56 88 LEU A C 1
ATOM 674 O O . LEU A 1 88 ? 22.483 17.654 -19.179 1.00 94.56 88 LEU A O 1
ATOM 678 N N . PRO A 1 89 ? 20.271 17.994 -19.409 1.00 92.56 89 PRO A N 1
ATOM 679 C CA . PRO A 1 89 ? 20.435 18.865 -20.573 1.00 92.56 89 PRO A CA 1
ATOM 680 C C . PRO A 1 89 ? 21.125 20.194 -20.264 1.00 92.56 89 PRO A C 1
ATOM 682 O O . PRO A 1 89 ? 21.773 20.749 -21.142 1.00 92.56 89 PRO A O 1
ATOM 685 N N . LEU A 1 90 ? 20.991 20.700 -19.034 1.00 93.38 90 LEU A N 1
ATOM 686 C CA . LEU A 1 90 ? 21.641 21.941 -18.609 1.00 93.38 90 LEU A CA 1
ATOM 687 C C . LEU A 1 90 ? 23.136 21.744 -18.349 1.00 93.38 90 LEU A C 1
ATOM 689 O O . LEU A 1 90 ? 23.928 22.616 -18.684 1.00 93.38 90 LEU A O 1
ATOM 693 N N . ILE A 1 91 ? 23.521 20.591 -17.792 1.00 93.94 91 ILE A N 1
ATOM 694 C CA . ILE A 1 91 ? 24.932 20.206 -17.632 1.00 93.94 91 ILE A CA 1
ATOM 695 C C . ILE A 1 91 ? 25.581 19.977 -19.000 1.00 93.94 91 ILE A C 1
ATOM 697 O O . ILE A 1 91 ? 26.738 20.331 -19.198 1.00 93.94 91 ILE A O 1
ATOM 701 N N . ASN A 1 92 ? 24.828 19.393 -19.940 1.00 92.44 92 ASN A N 1
ATOM 702 C CA . ASN A 1 92 ? 25.245 19.161 -21.323 1.00 92.44 92 ASN A CA 1
ATOM 703 C C . ASN A 1 92 ? 26.606 18.441 -21.456 1.00 92.44 92 ASN A C 1
ATOM 705 O O . ASN A 1 92 ? 27.396 18.718 -22.357 1.00 92.44 92 ASN A O 1
ATOM 709 N N . ASP A 1 93 ? 26.878 17.500 -20.550 1.00 93.81 93 ASP A N 1
ATOM 710 C CA . ASP A 1 93 ? 28.057 16.639 -20.592 1.00 93.81 93 ASP A CA 1
ATOM 711 C C . ASP A 1 93 ? 27.609 15.183 -20.745 1.00 93.81 93 ASP A C 1
ATOM 713 O O . ASP A 1 93 ? 26.991 14.599 -19.849 1.00 93.81 93 ASP A O 1
ATOM 717 N N . THR A 1 94 ? 27.913 14.591 -21.900 1.00 94.62 94 THR A N 1
ATOM 718 C CA . THR A 1 94 ? 27.529 13.216 -22.239 1.00 94.62 94 THR A CA 1
ATOM 719 C C . THR A 1 94 ? 28.057 12.204 -21.229 1.00 94.62 94 THR A C 1
ATOM 721 O O . THR A 1 94 ? 27.328 11.288 -20.864 1.00 94.62 94 THR A O 1
ATOM 724 N N . ARG A 1 95 ? 29.256 12.404 -20.673 1.00 95.12 95 ARG A N 1
ATOM 725 C CA . ARG A 1 95 ? 29.844 11.499 -19.670 1.00 95.12 95 ARG A CA 1
ATOM 726 C C . ARG A 1 95 ? 29.055 11.519 -18.362 1.00 95.12 95 ARG A C 1
ATOM 728 O O . ARG A 1 95 ? 28.820 10.477 -17.755 1.00 95.12 95 ARG A O 1
ATOM 735 N N . VAL A 1 96 ? 28.587 12.698 -17.949 1.00 95.81 96 VAL A N 1
ATOM 736 C CA . VAL A 1 96 ? 27.735 12.847 -16.757 1.00 95.81 96 VAL A CA 1
ATOM 737 C C . VAL A 1 96 ? 26.382 12.178 -16.982 1.00 95.81 96 VAL A C 1
ATOM 739 O O . VAL A 1 96 ? 25.878 11.488 -16.096 1.00 95.81 96 VAL A O 1
ATOM 742 N N . ILE A 1 97 ? 25.811 12.324 -18.182 1.00 95.25 97 ILE A N 1
ATOM 743 C CA . ILE A 1 97 ? 24.579 11.633 -18.581 1.00 95.25 97 ILE A CA 1
ATOM 744 C C . ILE A 1 97 ? 24.743 10.113 -18.453 1.00 95.25 97 ILE A C 1
ATOM 746 O O . ILE A 1 97 ? 23.888 9.463 -17.847 1.00 95.25 97 ILE A O 1
ATOM 750 N N . GLU A 1 98 ? 25.837 9.549 -18.969 1.00 95.38 98 GLU A N 1
ATOM 751 C CA . GLU A 1 98 ? 26.126 8.112 -18.870 1.00 95.38 98 GLU A CA 1
ATOM 752 C C . GLU A 1 98 ? 26.214 7.646 -17.415 1.00 95.38 98 GLU A C 1
ATOM 754 O O . GLU A 1 98 ? 25.542 6.682 -17.035 1.00 95.38 98 GLU A O 1
ATOM 759 N N . VAL A 1 99 ? 26.991 8.355 -16.585 1.00 96.31 99 VAL A N 1
ATOM 760 C CA . VAL A 1 99 ? 27.143 8.055 -15.153 1.00 96.31 99 VAL A CA 1
ATOM 761 C C . VAL A 1 99 ? 25.786 8.054 -14.454 1.00 96.31 99 VAL A C 1
ATOM 763 O O . VAL A 1 99 ? 25.436 7.087 -13.771 1.00 96.31 99 VAL A O 1
ATOM 766 N N . MET A 1 100 ? 24.994 9.108 -14.651 1.00 96.19 100 MET A N 1
ATOM 767 C CA . MET A 1 100 ? 23.715 9.262 -13.965 1.00 96.19 100 MET A CA 1
ATOM 768 C C . MET A 1 100 ? 22.698 8.209 -14.398 1.00 96.19 100 MET A C 1
ATOM 770 O O . MET A 1 100 ? 22.052 7.608 -13.540 1.00 96.19 100 MET A O 1
ATOM 774 N N . LEU A 1 101 ? 22.564 7.937 -15.699 1.00 95.19 101 LEU A N 1
ATOM 775 C CA . LEU A 1 101 ? 21.627 6.931 -16.207 1.00 95.19 101 LEU A CA 1
ATOM 776 C C . LEU A 1 101 ? 22.041 5.504 -15.820 1.00 95.19 101 LEU A C 1
ATOM 778 O O . LEU A 1 101 ? 21.180 4.677 -15.500 1.00 95.19 101 LEU A O 1
ATOM 782 N N . ASP A 1 102 ? 23.342 5.213 -15.793 1.00 92.88 102 ASP A N 1
ATOM 783 C CA . ASP A 1 102 ? 23.858 3.934 -15.310 1.00 92.88 102 ASP A CA 1
ATOM 784 C C . ASP A 1 102 ? 23.504 3.701 -13.838 1.00 92.88 102 ASP A C 1
ATOM 786 O O . ASP A 1 102 ? 22.929 2.666 -13.478 1.00 92.88 102 ASP A O 1
ATOM 790 N N . LEU A 1 103 ? 23.782 4.689 -12.987 1.00 92.88 103 LEU A N 1
ATOM 791 C CA . LEU A 1 103 ? 23.451 4.638 -11.566 1.00 92.88 103 LEU A CA 1
ATOM 792 C C . LEU A 1 103 ? 21.936 4.611 -11.335 1.00 92.88 103 LEU A C 1
ATOM 794 O O . LEU A 1 103 ? 21.466 3.937 -10.416 1.00 92.88 103 LEU A O 1
ATOM 798 N N . TRP A 1 104 ? 21.144 5.240 -12.204 1.00 91.94 104 TRP A N 1
ATOM 799 C CA . TRP A 1 104 ? 19.684 5.142 -12.162 1.00 91.94 104 TRP A CA 1
ATOM 800 C C . TRP A 1 104 ? 19.188 3.713 -12.384 1.00 91.94 104 TRP A C 1
ATOM 802 O O . TRP A 1 104 ? 18.254 3.269 -11.721 1.00 91.94 104 TRP A O 1
ATOM 812 N N . ALA A 1 105 ? 19.806 2.957 -13.291 1.00 87.00 105 ALA A N 1
ATOM 813 C CA . ALA A 1 105 ? 19.429 1.565 -13.525 1.00 87.00 105 ALA A CA 1
ATOM 814 C C . ALA A 1 105 ? 19.928 0.618 -12.427 1.00 87.00 105 ALA A C 1
ATOM 816 O O . ALA A 1 105 ? 19.253 -0.365 -12.089 1.00 87.00 105 ALA A O 1
ATOM 817 N N . THR A 1 106 ? 21.119 0.889 -11.895 1.00 85.62 106 THR A N 1
ATOM 818 C CA . THR A 1 106 ? 21.889 -0.084 -11.110 1.00 85.62 106 THR A CA 1
ATOM 819 C C . THR A 1 106 ? 21.875 0.173 -9.609 1.00 85.62 106 THR A C 1
ATOM 821 O O . THR A 1 106 ? 21.878 -0.808 -8.873 1.00 85.62 106 THR A O 1
ATOM 824 N N . HIS A 1 107 ? 21.772 1.426 -9.161 1.00 87.94 107 HIS A N 1
ATOM 825 C CA . HIS A 1 107 ? 21.930 1.811 -7.754 1.00 87.94 107 HIS A CA 1
ATOM 826 C C . HIS A 1 107 ? 20.693 2.514 -7.186 1.00 87.94 107 HIS A C 1
ATOM 828 O O . HIS A 1 107 ? 20.143 2.035 -6.204 1.00 87.94 107 HIS A O 1
ATOM 834 N N . TYR A 1 108 ? 20.192 3.577 -7.819 1.00 90.56 108 TYR A N 1
ATOM 835 C CA . TYR A 1 108 ? 19.124 4.397 -7.224 1.00 90.56 108 TYR A CA 1
ATOM 836 C C . TYR A 1 108 ? 17.721 3.997 -7.698 1.00 90.56 108 TYR A C 1
ATOM 838 O O . TYR A 1 108 ? 16.787 3.859 -6.913 1.00 90.56 108 TYR A O 1
ATOM 846 N N . GLY A 1 109 ? 17.538 3.767 -8.997 1.00 89.19 109 GLY A N 1
ATOM 847 C CA . GLY A 1 109 ? 16.239 3.456 -9.594 1.00 89.19 109 GLY A CA 1
ATOM 848 C C . GLY A 1 109 ? 16.088 1.996 -10.031 1.00 89.19 109 GLY A C 1
ATOM 849 O O . GLY A 1 109 ? 16.631 1.050 -9.444 1.00 89.19 109 GLY A O 1
ATOM 850 N N . ARG A 1 110 ? 15.284 1.798 -11.081 1.00 87.62 110 ARG A N 1
ATOM 851 C CA . ARG A 1 110 ? 15.037 0.517 -11.756 1.00 87.62 110 ARG A CA 1
ATOM 852 C C . ARG A 1 110 ? 15.209 0.671 -13.260 1.00 87.62 110 ARG A C 1
ATOM 854 O O . ARG A 1 110 ? 14.982 1.730 -13.829 1.00 87.62 110 ARG A O 1
ATOM 861 N N . TRP A 1 111 ? 15.406 -0.454 -13.937 1.00 88.06 111 TRP A N 1
ATOM 862 C CA . TRP A 1 111 ? 15.341 -0.546 -15.400 1.00 88.06 111 TRP A CA 1
ATOM 863 C C . TRP A 1 111 ? 14.041 -0.010 -16.018 1.00 88.06 111 TRP A C 1
ATOM 865 O O . TRP A 1 111 ? 14.053 0.473 -17.144 1.00 88.06 111 TRP A O 1
ATOM 875 N N . ASN A 1 112 ? 12.923 -0.059 -15.286 1.00 87.50 112 ASN A N 1
ATOM 876 C CA . ASN A 1 112 ? 11.670 0.542 -15.747 1.00 87.50 112 ASN A CA 1
ATOM 877 C C . ASN A 1 112 ? 11.740 2.073 -15.832 1.00 87.50 112 ASN A C 1
ATOM 879 O O . ASN A 1 112 ? 11.002 2.672 -16.601 1.00 87.50 112 ASN A O 1
ATOM 883 N N . ASP A 1 113 ? 12.595 2.711 -15.033 1.00 90.62 113 ASP A N 1
ATOM 884 C CA . ASP A 1 113 ? 12.763 4.163 -15.060 1.00 90.62 113 ASP A CA 1
ATOM 885 C C . ASP A 1 113 ? 13.506 4.592 -16.326 1.00 90.62 113 ASP A C 1
ATOM 887 O O . ASP A 1 113 ? 13.071 5.532 -16.978 1.00 90.62 113 ASP A O 1
ATOM 891 N N . LEU A 1 114 ? 14.527 3.837 -16.756 1.00 91.19 114 LEU A N 1
ATOM 892 C CA . LEU A 1 114 ? 15.150 4.051 -18.068 1.00 91.19 114 LEU A CA 1
ATOM 893 C C . LEU A 1 114 ? 14.157 3.855 -19.220 1.00 91.19 114 LEU A C 1
ATOM 895 O O . LEU A 1 114 ? 14.172 4.620 -20.181 1.00 91.19 114 LEU A O 1
ATOM 899 N N . ASN A 1 115 ? 13.272 2.856 -19.128 1.00 88.56 115 ASN A N 1
ATOM 900 C CA . ASN A 1 115 ? 12.235 2.676 -20.144 1.00 88.56 115 ASN A CA 1
ATOM 901 C C . ASN A 1 115 ? 11.272 3.872 -20.195 1.00 88.56 115 ASN A C 1
ATOM 903 O O . ASN A 1 115 ? 10.883 4.283 -21.282 1.00 88.56 115 ASN A O 1
ATOM 907 N N . ASP A 1 116 ? 10.916 4.446 -19.049 1.00 89.88 116 ASP A N 1
ATOM 908 C CA . ASP A 1 116 ? 10.045 5.620 -19.007 1.00 89.88 116 ASP A CA 1
ATOM 909 C C . ASP A 1 116 ? 10.749 6.878 -19.539 1.00 89.88 116 ASP A C 1
ATOM 911 O O . ASP A 1 116 ? 10.125 7.624 -20.290 1.00 89.88 116 ASP A O 1
ATOM 915 N N . ILE A 1 117 ? 12.050 7.067 -19.260 1.00 92.69 117 ILE A N 1
ATOM 916 C CA . ILE A 1 117 ? 12.877 8.115 -19.896 1.00 92.69 117 ILE A CA 1
ATOM 917 C C . ILE A 1 117 ? 12.838 7.962 -21.416 1.00 92.69 117 ILE A C 1
ATOM 919 O O . ILE A 1 117 ? 12.523 8.912 -22.130 1.00 92.69 117 ILE A O 1
ATOM 923 N N . ARG A 1 118 ? 13.113 6.754 -21.919 1.00 91.31 118 ARG A N 1
ATOM 924 C CA . ARG A 1 118 ? 13.100 6.454 -23.356 1.00 91.31 118 ARG A CA 1
ATOM 925 C C . ARG A 1 118 ? 11.741 6.785 -23.983 1.00 91.31 118 ARG A C 1
ATOM 927 O O . ARG A 1 118 ? 11.687 7.515 -24.968 1.00 91.31 118 ARG A O 1
ATOM 934 N N . CYS A 1 119 ? 10.653 6.290 -23.391 1.00 89.06 119 CYS A N 1
ATOM 935 C CA . CYS A 1 119 ? 9.290 6.551 -23.857 1.00 89.06 119 CYS A CA 1
ATOM 936 C C . CYS A 1 119 ? 8.955 8.049 -23.862 1.00 89.06 119 CYS A C 1
ATOM 938 O O . CYS A 1 119 ? 8.362 8.536 -24.823 1.00 89.06 119 CYS A O 1
ATOM 940 N N . GLY A 1 120 ? 9.328 8.780 -22.806 1.00 90.88 120 GLY A N 1
ATOM 941 C CA . GLY A 1 120 ? 9.093 10.220 -22.716 1.00 90.88 120 GLY A CA 1
ATOM 942 C C . GLY A 1 120 ? 9.885 11.004 -23.765 1.00 90.88 120 GLY A C 1
ATOM 943 O O . GLY A 1 120 ? 9.344 11.908 -24.398 1.00 90.88 120 GLY A O 1
ATOM 944 N N . LEU A 1 121 ? 11.136 10.614 -24.035 1.00 91.94 121 LEU A N 1
ATOM 945 C CA . LEU A 1 121 ? 11.959 11.209 -25.093 1.00 91.94 121 LEU A CA 1
ATOM 946 C C . LEU A 1 121 ? 11.373 10.970 -26.488 1.00 91.94 121 LEU A C 1
ATOM 948 O O . LEU A 1 121 ? 11.310 11.896 -27.296 1.00 91.94 121 LEU A O 1
ATOM 952 N N . GLU A 1 122 ? 10.913 9.753 -26.783 1.00 88.62 122 GLU A N 1
ATOM 953 C CA . GLU A 1 122 ? 10.270 9.418 -28.063 1.00 88.62 122 GLU A CA 1
ATOM 954 C C . GLU A 1 122 ? 8.991 10.234 -28.297 1.00 88.62 122 GLU A C 1
ATOM 956 O O . GLU A 1 122 ? 8.739 10.672 -29.418 1.00 88.62 122 GLU A O 1
ATOM 961 N N . LYS A 1 123 ? 8.235 10.507 -27.228 1.00 89.69 123 LYS A N 1
ATOM 962 C CA . LYS A 1 123 ? 7.015 11.327 -27.247 1.00 89.69 123 LYS A CA 1
ATOM 963 C C . LYS A 1 123 ? 7.253 12.835 -27.124 1.00 89.69 123 LYS A C 1
ATOM 965 O O . LYS A 1 123 ? 6.288 13.591 -27.156 1.00 89.69 123 LYS A O 1
ATOM 970 N N . ASN A 1 124 ? 8.507 13.275 -27.000 1.00 88.31 124 ASN A N 1
ATOM 971 C CA . ASN A 1 124 ? 8.885 14.675 -26.776 1.00 88.31 124 ASN A CA 1
ATOM 972 C C . ASN A 1 124 ? 8.271 15.287 -25.497 1.00 88.31 124 ASN A C 1
ATOM 974 O O . ASN A 1 124 ? 7.879 16.449 -25.482 1.00 88.31 124 ASN A O 1
ATOM 978 N N . GLU A 1 125 ? 8.193 14.520 -24.406 1.00 88.12 125 GLU A N 1
ATOM 979 C CA . GLU A 1 125 ? 7.643 14.973 -23.113 1.00 88.12 125 GLU A CA 1
ATOM 980 C C . GLU A 1 125 ? 8.627 15.853 -22.301 1.00 88.12 125 GLU A C 1
ATOM 982 O O . GLU A 1 125 ? 8.246 16.470 -21.295 1.00 88.12 125 GLU A O 1
ATOM 987 N N . PHE A 1 126 ? 9.893 15.926 -22.736 1.00 87.44 126 PHE A N 1
ATOM 988 C CA . PHE A 1 126 ? 10.980 16.658 -22.079 1.00 87.44 126 PHE A CA 1
ATOM 989 C C . PHE A 1 126 ? 11.436 17.868 -22.910 1.00 87.44 126 PHE A C 1
ATOM 991 O O . PHE A 1 126 ? 12.337 17.766 -23.737 1.00 87.44 126 PHE A O 1
ATOM 998 N N . ASN A 1 127 ? 10.833 19.031 -22.652 1.00 83.44 127 ASN A N 1
ATOM 999 C CA . ASN A 1 127 ? 11.023 20.250 -23.454 1.00 83.44 127 ASN A CA 1
ATOM 1000 C C . ASN A 1 127 ? 12.456 20.821 -23.450 1.00 83.44 127 ASN A C 1
ATOM 1002 O O . ASN A 1 127 ? 12.805 21.561 -24.361 1.00 83.44 127 ASN A O 1
ATOM 1006 N N . LEU A 1 128 ? 13.264 20.523 -22.426 1.00 83.00 128 LEU A N 1
ATOM 1007 C CA . LEU A 1 128 ? 14.634 21.043 -22.288 1.00 83.00 128 LEU A CA 1
ATOM 1008 C C . LEU A 1 128 ? 15.693 20.178 -22.989 1.00 83.00 128 LEU A C 1
ATOM 1010 O O . LEU A 1 128 ? 16.856 20.562 -23.041 1.00 83.00 128 LEU A O 1
ATOM 1014 N N . VAL A 1 129 ? 15.321 19.002 -23.501 1.00 88.69 129 VAL A N 1
ATOM 1015 C CA . VAL A 1 129 ? 16.269 18.060 -24.107 1.00 88.69 129 VAL A CA 1
ATOM 1016 C C . VAL A 1 129 ? 16.407 18.376 -25.597 1.00 88.69 129 VAL A C 1
ATOM 1018 O O . VAL A 1 129 ? 15.435 18.252 -26.343 1.00 88.69 129 VAL A O 1
ATOM 1021 N N . SER A 1 130 ? 17.610 18.754 -26.042 1.00 91.12 130 SER A N 1
ATOM 1022 C CA . SER A 1 130 ? 17.890 18.961 -27.469 1.00 91.12 130 SER A CA 1
ATOM 1023 C C . SER A 1 130 ? 17.806 17.648 -28.257 1.00 91.12 130 SER A C 1
ATOM 1025 O O . SER A 1 130 ? 17.870 16.557 -27.684 1.00 91.12 130 SER A O 1
ATOM 1027 N N . ASN A 1 131 ? 17.692 17.726 -29.586 1.00 91.75 131 ASN A N 1
ATOM 1028 C CA . ASN A 1 131 ? 17.655 16.524 -30.423 1.00 91.75 131 ASN A CA 1
ATOM 1029 C C . ASN A 1 131 ? 18.948 15.702 -30.313 1.00 91.75 131 ASN A C 1
ATOM 1031 O O . ASN A 1 131 ? 18.887 14.475 -30.300 1.00 91.75 131 ASN A O 1
ATOM 1035 N N . GLU A 1 132 ? 20.099 16.358 -30.179 1.00 92.62 132 GLU A N 1
ATOM 1036 C CA . GLU A 1 132 ? 21.408 15.716 -30.042 1.00 92.62 132 GLU A CA 1
ATOM 1037 C C . GLU A 1 132 ? 21.486 14.922 -28.732 1.00 92.62 132 GLU A C 1
ATOM 1039 O O . GLU A 1 132 ? 21.763 13.721 -28.749 1.00 92.62 132 GLU A O 1
ATOM 1044 N N . ILE A 1 133 ? 21.144 15.558 -27.604 1.00 93.00 133 ILE A N 1
ATOM 1045 C CA . ILE A 1 133 ? 21.126 14.908 -26.284 1.00 93.00 133 ILE A CA 1
ATOM 1046 C C . ILE A 1 133 ? 20.081 13.791 -26.248 1.00 93.00 133 ILE A C 1
ATOM 1048 O O . ILE A 1 133 ? 20.333 12.714 -25.709 1.00 93.00 133 ILE A O 1
ATOM 1052 N N . LYS A 1 134 ? 18.907 14.016 -26.848 1.00 94.00 134 LYS A N 1
ATOM 1053 C CA . LYS A 1 134 ? 17.859 12.999 -26.970 1.00 94.00 134 LYS A CA 1
ATOM 1054 C C . LYS A 1 134 ? 18.386 11.755 -27.680 1.00 94.00 134 LYS A C 1
ATOM 1056 O O . LYS A 1 134 ? 18.201 10.652 -27.167 1.00 94.00 134 LYS A O 1
ATOM 1061 N N . MET A 1 135 ? 19.018 11.916 -28.843 1.00 93.38 135 MET A N 1
ATOM 1062 C CA . MET A 1 135 ? 19.560 10.791 -29.608 1.00 93.38 135 MET A CA 1
ATOM 1063 C C . MET A 1 135 ? 20.647 10.059 -28.824 1.00 93.38 135 MET A C 1
ATOM 1065 O O . MET A 1 135 ? 20.581 8.835 -28.712 1.00 93.38 135 MET A O 1
ATOM 1069 N N . PHE A 1 136 ? 21.546 10.805 -28.179 1.00 95.25 136 PHE A N 1
ATOM 1070 C CA . PHE A 1 136 ? 22.575 10.246 -27.309 1.00 95.25 136 PHE A CA 1
ATOM 1071 C C . PHE A 1 136 ? 21.988 9.407 -26.161 1.00 95.25 136 PHE A C 1
ATOM 1073 O O . PHE A 1 136 ? 22.368 8.252 -25.982 1.00 95.25 136 PHE A O 1
ATOM 1080 N N . ILE A 1 137 ? 21.008 9.935 -25.416 1.00 95.00 137 ILE A N 1
ATOM 1081 C CA . ILE A 1 137 ? 20.367 9.207 -24.307 1.00 95.00 137 ILE A CA 1
ATOM 1082 C C . ILE A 1 137 ? 19.680 7.931 -24.811 1.00 95.00 137 ILE A C 1
ATOM 1084 O O . ILE A 1 137 ? 19.787 6.879 -24.178 1.00 95.00 137 ILE A O 1
ATOM 1088 N N . LEU A 1 138 ? 18.972 8.001 -25.943 1.00 93.75 138 LEU A N 1
ATOM 1089 C CA . LEU A 1 138 ? 18.308 6.834 -26.527 1.00 93.75 138 LEU A CA 1
ATOM 1090 C C . LEU A 1 138 ? 19.320 5.748 -26.921 1.00 93.75 138 LEU A C 1
ATOM 1092 O O . LEU A 1 138 ? 19.086 4.569 -26.645 1.00 93.75 138 LEU A O 1
ATOM 1096 N N . GLU A 1 139 ? 20.432 6.127 -27.550 1.00 94.00 139 GLU A N 1
ATOM 1097 C CA . GLU A 1 139 ? 21.515 5.210 -27.918 1.00 94.00 139 GLU A CA 1
ATOM 1098 C C . GLU A 1 139 ? 22.177 4.599 -26.684 1.00 94.00 139 GLU A C 1
ATOM 1100 O O . GLU A 1 139 ? 22.275 3.372 -26.601 1.00 94.00 139 GLU A O 1
ATOM 1105 N N . PHE A 1 140 ? 22.509 5.418 -25.684 1.00 94.75 140 PHE A N 1
ATOM 1106 C CA . PHE A 1 140 ? 23.078 4.955 -24.422 1.00 94.75 140 PHE A CA 1
ATOM 1107 C C . PHE A 1 140 ? 22.169 3.944 -23.718 1.00 94.75 140 PHE A C 1
ATOM 1109 O O . PHE A 1 140 ? 22.623 2.868 -23.334 1.00 94.75 140 PHE A O 1
ATOM 1116 N N . ILE A 1 141 ? 20.869 4.238 -23.577 1.00 94.31 141 ILE A N 1
ATOM 1117 C CA . ILE A 1 141 ? 19.916 3.322 -22.928 1.00 94.31 141 ILE A CA 1
ATOM 1118 C C . ILE A 1 141 ? 19.852 1.985 -23.681 1.00 94.31 141 ILE A C 1
ATOM 1120 O O . ILE A 1 141 ? 19.858 0.920 -23.054 1.00 94.31 141 ILE A O 1
ATOM 1124 N N . ASN A 1 142 ? 19.816 2.021 -25.017 1.00 93.12 142 ASN A N 1
ATOM 1125 C CA . ASN A 1 142 ? 19.785 0.809 -25.836 1.00 93.12 142 ASN A CA 1
ATOM 1126 C C . ASN A 1 142 ? 21.069 -0.018 -25.674 1.00 93.12 142 ASN A C 1
ATOM 1128 O O . ASN A 1 142 ? 20.994 -1.235 -25.471 1.00 93.12 142 ASN A O 1
ATOM 1132 N N . GLN A 1 143 ? 22.227 0.644 -25.710 1.00 93.38 143 GLN A N 1
ATOM 1133 C CA . GLN A 1 143 ? 23.540 0.032 -25.527 1.00 93.38 143 GLN A CA 1
ATOM 1134 C C . GLN A 1 143 ? 23.680 -0.577 -24.134 1.00 93.38 143 GLN A C 1
ATOM 1136 O O . GLN A 1 143 ? 24.002 -1.758 -23.999 1.00 93.38 143 GLN A O 1
ATOM 1141 N N . LYS A 1 144 ? 23.304 0.171 -23.095 1.00 91.19 144 LYS A N 1
ATOM 1142 C CA . LYS A 1 144 ? 23.347 -0.283 -21.706 1.00 91.19 144 LYS A CA 1
ATOM 1143 C C . LYS A 1 144 ? 22.526 -1.550 -21.496 1.00 91.19 144 LYS A C 1
ATOM 1145 O O . LYS A 1 144 ? 22.955 -2.456 -20.772 1.00 91.19 144 LYS A O 1
ATOM 1150 N N . TRP A 1 145 ? 21.357 -1.647 -22.129 1.00 90.56 145 TRP A N 1
ATOM 1151 C CA . TRP A 1 145 ? 20.585 -2.883 -22.097 1.00 90.56 145 TRP A CA 1
ATOM 1152 C C . TRP A 1 145 ? 21.249 -4.019 -22.844 1.00 90.56 145 TRP A C 1
ATOM 1154 O O . TRP A 1 145 ? 21.284 -5.122 -22.304 1.00 90.56 145 TRP A O 1
ATOM 1164 N N . ALA A 1 146 ? 21.769 -3.771 -24.045 1.00 90.12 146 ALA A N 1
ATOM 1165 C CA . ALA A 1 146 ? 22.463 -4.794 -24.810 1.00 90.12 146 ALA A CA 1
ATOM 1166 C C . ALA A 1 146 ? 23.658 -5.360 -24.026 1.00 90.12 146 ALA A C 1
ATOM 1168 O O . ALA A 1 146 ? 23.769 -6.577 -23.885 1.00 90.12 146 ALA A O 1
ATOM 1169 N N . ASP A 1 147 ? 24.485 -4.497 -23.438 1.00 88.81 147 ASP A N 1
ATOM 1170 C CA . ASP A 1 147 ? 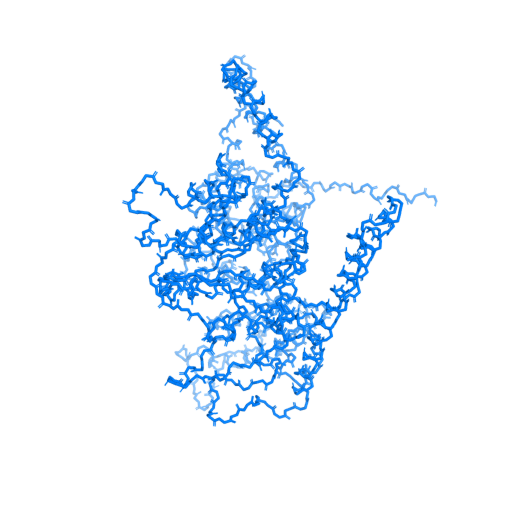25.675 -4.890 -22.677 1.00 88.81 147 ASP A CA 1
ATOM 1171 C C . ASP A 1 147 ? 25.321 -5.634 -21.397 1.00 88.81 147 ASP A C 1
ATOM 1173 O O . ASP A 1 147 ? 25.882 -6.692 -21.118 1.00 88.81 147 ASP A O 1
ATOM 1177 N N . THR A 1 148 ? 24.322 -5.142 -20.662 1.00 86.75 148 THR A N 1
ATOM 1178 C CA . THR A 1 148 ? 23.824 -5.837 -19.468 1.00 86.75 148 THR A CA 1
ATOM 1179 C C . THR A 1 148 ? 23.259 -7.205 -19.835 1.00 86.75 148 THR A C 1
ATOM 1181 O O . THR A 1 148 ? 23.471 -8.187 -19.135 1.00 86.75 148 THR A O 1
ATOM 1184 N N . ILE A 1 149 ? 22.522 -7.312 -20.935 1.00 84.31 149 ILE A N 1
ATOM 1185 C CA . ILE A 1 149 ? 21.969 -8.589 -21.385 1.00 84.31 149 ILE A CA 1
ATOM 1186 C C . ILE A 1 149 ? 23.089 -9.556 -21.771 1.00 84.31 149 ILE A C 1
ATOM 1188 O O . ILE A 1 149 ? 23.037 -10.709 -21.347 1.00 84.31 149 ILE A O 1
ATOM 1192 N N . LYS A 1 150 ? 24.101 -9.090 -22.515 1.00 83.94 150 LYS A N 1
ATOM 1193 C CA . LYS A 1 150 ? 25.265 -9.886 -22.933 1.00 83.94 150 LYS A CA 1
ATOM 1194 C C . LYS A 1 150 ? 26.073 -10.389 -21.741 1.00 83.94 150 LYS A C 1
ATOM 1196 O O . LYS A 1 150 ? 26.351 -11.585 -21.677 1.00 83.94 150 LYS A O 1
ATOM 1201 N N . SER A 1 151 ? 26.397 -9.518 -20.784 1.00 80.38 151 SER A N 1
ATOM 1202 C CA . SER A 1 151 ? 27.173 -9.900 -19.596 1.00 80.38 151 SER A CA 1
ATOM 1203 C C . SER A 1 151 ? 26.446 -10.943 -18.740 1.00 80.38 151 SER A C 1
ATOM 1205 O O . SER A 1 151 ? 27.072 -11.838 -18.178 1.00 80.38 151 SER A O 1
ATOM 1207 N N . ASN A 1 152 ? 25.111 -10.900 -18.712 1.00 73.75 152 ASN A N 1
ATOM 1208 C CA . ASN A 1 152 ? 24.296 -11.821 -17.921 1.00 73.75 152 ASN A CA 1
ATOM 1209 C C . ASN A 1 152 ? 23.935 -13.140 -18.601 1.00 73.75 152 ASN A C 1
ATOM 1211 O O . ASN A 1 152 ? 23.350 -14.007 -17.951 1.00 73.75 152 ASN A O 1
ATOM 1215 N N . VAL A 1 153 ? 24.271 -13.340 -19.879 1.00 67.81 153 VAL A N 1
ATOM 1216 C CA . VAL A 1 153 ? 24.090 -14.662 -20.508 1.00 67.81 153 VAL A CA 1
ATOM 1217 C C . VAL A 1 153 ? 24.893 -15.729 -19.753 1.00 67.81 153 VAL A C 1
ATOM 1219 O O . VAL A 1 153 ? 24.435 -16.865 -19.632 1.00 67.81 153 VAL A O 1
ATOM 1222 N N . PHE A 1 154 ? 26.036 -15.342 -19.178 1.00 58.34 154 PHE A N 1
ATOM 1223 C CA . PHE A 1 154 ? 26.950 -16.229 -18.457 1.00 58.34 154 PHE A CA 1
ATOM 1224 C C . PHE A 1 154 ? 26.866 -16.113 -16.926 1.00 58.34 154 PHE A C 1
ATOM 1226 O O . PHE A 1 154 ? 27.447 -16.941 -16.226 1.00 58.34 154 PHE A O 1
ATOM 1233 N N . SER A 1 155 ? 26.131 -15.133 -16.386 1.00 62.28 155 SER A N 1
ATOM 1234 C CA . SER A 1 155 ? 25.975 -14.962 -14.937 1.00 62.28 155 SER A CA 1
ATOM 1235 C C . SER A 1 155 ? 24.794 -15.783 -14.390 1.00 62.28 155 SER A C 1
ATOM 1237 O O . SER A 1 155 ? 23.782 -16.029 -15.062 1.00 62.28 155 SER A O 1
ATOM 1239 N N . LYS A 1 156 ? 24.912 -16.237 -13.134 1.00 57.94 156 LYS A N 1
ATOM 1240 C CA . LYS A 1 156 ? 23.808 -16.887 -12.400 1.00 57.94 156 LYS A CA 1
ATOM 1241 C C . LYS A 1 156 ? 22.816 -15.876 -11.805 1.00 57.94 156 LYS A C 1
ATOM 1243 O O . LYS A 1 156 ? 21.769 -16.285 -11.308 1.00 57.94 156 LYS A O 1
ATOM 1248 N N . GLU A 1 157 ? 23.109 -14.579 -11.871 1.00 57.19 157 GLU A N 1
ATOM 1249 C CA . GLU A 1 157 ? 22.299 -13.539 -11.240 1.00 57.19 157 GLU A CA 1
ATOM 1250 C C . GLU A 1 157 ? 21.050 -13.181 -12.056 1.00 57.19 157 GLU A C 1
ATOM 1252 O O . GLU A 1 157 ? 21.057 -13.056 -13.283 1.00 57.19 157 GLU A O 1
ATOM 1257 N N . THR A 1 158 ? 19.930 -12.997 -11.356 1.00 58.53 158 THR A N 1
ATOM 1258 C CA . THR A 1 158 ? 18.667 -12.558 -11.958 1.00 58.53 158 THR A CA 1
ATOM 1259 C C . THR A 1 158 ? 18.577 -11.037 -11.938 1.00 58.53 158 THR A C 1
ATOM 1261 O O . THR A 1 158 ? 18.174 -10.433 -10.949 1.00 58.53 158 THR A O 1
ATOM 1264 N N . ILE A 1 159 ? 18.906 -10.394 -13.060 1.00 64.12 159 ILE A N 1
ATOM 1265 C CA . ILE A 1 159 ? 18.822 -8.929 -13.164 1.00 64.12 159 ILE A CA 1
ATOM 1266 C C . ILE A 1 159 ? 17.401 -8.480 -13.536 1.00 64.12 159 ILE A C 1
ATOM 1268 O O . ILE A 1 159 ? 16.747 -9.039 -14.418 1.00 64.12 159 ILE A O 1
ATOM 1272 N N . GLY A 1 160 ? 16.927 -7.393 -12.921 1.00 67.62 160 GLY A N 1
ATOM 1273 C CA . GLY A 1 160 ? 15.635 -6.773 -13.241 1.00 67.62 160 GLY A CA 1
ATOM 1274 C C . GLY A 1 160 ? 15.476 -6.296 -14.699 1.00 67.62 160 GLY A C 1
ATOM 1275 O O . GLY A 1 160 ? 14.348 -6.063 -15.129 1.00 67.62 160 GLY A O 1
ATOM 1276 N N . ALA A 1 161 ? 16.559 -6.193 -15.479 1.00 77.00 161 ALA A N 1
ATOM 1277 C CA . ALA A 1 161 ? 16.561 -5.734 -16.873 1.00 77.00 161 ALA A CA 1
ATOM 1278 C C . ALA A 1 161 ? 15.612 -6.559 -17.754 1.00 77.00 161 ALA A C 1
ATOM 1280 O O . ALA A 1 161 ? 14.800 -6.012 -18.500 1.00 77.00 161 ALA A O 1
ATOM 1281 N N . TRP A 1 162 ? 15.625 -7.887 -17.590 1.00 78.38 162 TRP A N 1
ATOM 1282 C CA . TRP A 1 162 ? 14.787 -8.807 -18.361 1.00 78.38 162 TRP A CA 1
ATOM 1283 C C . TRP A 1 162 ? 13.291 -8.545 -18.173 1.00 78.38 162 TRP A C 1
ATOM 1285 O O . TRP A 1 162 ? 12.504 -8.705 -19.111 1.00 78.38 162 TRP A O 1
ATOM 1295 N N . LYS A 1 163 ? 12.885 -8.147 -16.961 1.00 76.69 163 LYS A N 1
ATOM 1296 C CA . LYS A 1 163 ? 11.485 -7.889 -16.599 1.00 76.69 163 LYS A CA 1
ATOM 1297 C C . LYS A 1 163 ? 10.924 -6.678 -17.342 1.00 76.69 163 LYS A C 1
ATOM 1299 O O . LYS A 1 163 ? 9.771 -6.716 -17.763 1.00 76.69 163 LYS A O 1
ATOM 1304 N N . TYR A 1 164 ? 11.748 -5.652 -17.538 1.00 80.88 164 TYR A N 1
ATOM 1305 C CA . TYR A 1 164 ? 11.333 -4.354 -18.077 1.00 80.88 164 TYR A CA 1
ATOM 1306 C C . TYR A 1 164 ? 11.741 -4.120 -19.540 1.00 80.88 164 TYR A C 1
ATOM 1308 O O . TYR A 1 164 ? 11.499 -3.046 -20.074 1.00 80.88 164 TYR A O 1
ATOM 1316 N N . PHE A 1 165 ? 12.306 -5.131 -20.206 1.00 86.25 165 PHE A N 1
ATOM 1317 C CA . PHE A 1 165 ? 12.657 -5.079 -21.627 1.00 86.25 165 PHE A CA 1
ATOM 1318 C C . PHE A 1 165 ? 11.446 -4.772 -22.550 1.00 86.25 165 PHE A C 1
ATOM 1320 O O . PHE A 1 165 ? 10.364 -5.334 -22.309 1.00 86.25 165 PHE A O 1
ATOM 1327 N N . PRO A 1 166 ? 11.609 -3.977 -23.633 1.00 87.50 166 PRO A N 1
ATOM 1328 C CA . PRO A 1 166 ? 10.553 -3.382 -24.439 1.00 87.50 166 PRO A CA 1
ATOM 1329 C C . PRO A 1 166 ? 9.659 -4.427 -25.067 1.00 87.50 166 PRO A C 1
ATOM 1331 O O . PRO A 1 166 ? 10.082 -5.513 -25.499 1.00 87.50 166 PRO A O 1
ATOM 1334 N N . LYS A 1 167 ? 8.373 -4.091 -25.109 1.00 84.38 167 LYS A N 1
ATOM 1335 C CA . LYS A 1 167 ? 7.339 -4.985 -25.616 1.00 84.38 167 LYS A CA 1
ATOM 1336 C C . LYS A 1 167 ? 7.239 -4.833 -27.128 1.00 84.38 167 LYS A C 1
ATOM 1338 O O . LYS A 1 167 ? 7.102 -3.733 -27.632 1.00 84.38 167 LYS A O 1
ATOM 1343 N N . GLU A 1 168 ? 7.189 -5.952 -27.844 1.00 82.69 168 GLU A N 1
ATOM 1344 C CA . GLU A 1 168 ? 7.073 -5.979 -29.316 1.00 82.69 168 GLU A CA 1
ATOM 1345 C C . GLU A 1 168 ? 5.812 -5.259 -29.837 1.00 82.69 168 GLU A C 1
ATOM 1347 O O . GLU A 1 168 ? 5.820 -4.730 -30.940 1.00 82.69 168 GLU A O 1
ATOM 1352 N N . LYS A 1 169 ? 4.741 -5.186 -29.031 1.00 80.12 169 LYS A N 1
ATOM 1353 C CA . LYS A 1 169 ? 3.491 -4.505 -29.404 1.00 80.12 169 LYS A CA 1
ATOM 1354 C C . LYS A 1 169 ? 3.571 -2.974 -29.332 1.00 80.12 169 LYS A C 1
ATOM 1356 O O . LYS A 1 169 ? 2.965 -2.315 -30.165 1.00 80.12 169 LYS A O 1
ATOM 1361 N N . ASN A 1 170 ? 4.264 -2.431 -28.330 1.00 78.94 170 ASN A N 1
ATOM 1362 C CA . ASN A 1 170 ? 4.222 -0.996 -28.015 1.00 78.94 170 ASN A CA 1
ATOM 1363 C C . ASN A 1 170 ? 5.561 -0.285 -28.265 1.00 78.94 170 ASN A C 1
ATOM 1365 O O . ASN A 1 170 ? 5.568 0.922 -28.439 1.00 78.94 170 ASN A O 1
ATOM 1369 N N . ASP A 1 171 ? 6.671 -1.028 -28.293 1.00 85.50 171 ASP A N 1
ATOM 1370 C CA . ASP A 1 171 ? 8.044 -0.509 -28.294 1.00 85.50 171 ASP A CA 1
ATOM 1371 C C . ASP A 1 171 ? 8.910 -1.268 -29.320 1.00 85.50 171 ASP A C 1
ATOM 1373 O O . ASP A 1 171 ? 10.044 -1.674 -29.039 1.00 85.50 171 ASP A O 1
ATOM 1377 N N . CYS A 1 172 ? 8.341 -1.572 -30.493 1.00 90.00 172 CYS A N 1
ATOM 1378 C CA . CYS A 1 172 ? 8.994 -2.449 -31.465 1.00 90.00 172 CYS A CA 1
ATOM 1379 C C . CYS A 1 172 ? 10.310 -1.865 -31.996 1.00 90.00 172 CYS A C 1
ATOM 1381 O O . CYS A 1 172 ? 11.284 -2.603 -32.128 1.00 90.00 172 CYS A O 1
ATOM 1383 N N . ASP A 1 173 ? 10.366 -0.555 -32.231 1.00 90.00 173 ASP A N 1
ATOM 1384 C CA . ASP A 1 173 ? 11.554 0.125 -32.756 1.00 90.00 173 ASP A CA 1
ATOM 1385 C C . ASP A 1 173 ? 12.734 0.022 -31.792 1.00 90.00 173 ASP A C 1
ATOM 1387 O O . ASP A 1 173 ? 13.821 -0.406 -32.179 1.00 90.00 173 ASP A O 1
ATOM 1391 N N . ALA A 1 174 ? 12.513 0.329 -30.510 1.00 89.75 174 ALA A N 1
ATOM 1392 C CA . ALA A 1 174 ? 13.533 0.160 -29.481 1.00 89.75 174 ALA A CA 1
ATOM 1393 C C . ALA A 1 174 ? 13.993 -1.298 -29.412 1.00 89.75 174 ALA A C 1
ATOM 1395 O O . ALA A 1 174 ? 15.189 -1.586 -29.419 1.00 89.75 174 ALA A O 1
ATOM 1396 N N . ARG A 1 175 ? 13.047 -2.242 -29.435 1.00 92.00 175 ARG A N 1
ATOM 1397 C CA . ARG A 1 175 ? 13.355 -3.672 -29.413 1.00 92.00 175 ARG A CA 1
ATOM 1398 C C . ARG A 1 175 ? 14.209 -4.116 -30.602 1.00 92.00 175 ARG A C 1
ATOM 1400 O O . ARG A 1 175 ? 15.074 -4.969 -30.412 1.00 92.00 175 ARG A O 1
ATOM 1407 N N . VAL A 1 176 ? 13.983 -3.555 -31.789 1.00 94.38 176 VAL A N 1
ATOM 1408 C CA . VAL A 1 176 ? 14.828 -3.785 -32.967 1.00 94.38 176 VAL A CA 1
ATOM 1409 C C . VAL A 1 176 ? 16.213 -3.189 -32.754 1.00 94.38 176 VAL A C 1
ATOM 1411 O O . VAL A 1 176 ? 17.180 -3.929 -32.892 1.00 94.38 176 VAL A O 1
ATOM 1414 N N . LYS A 1 177 ? 16.325 -1.923 -32.331 1.00 93.88 177 LYS A N 1
ATOM 1415 C CA . LYS A 1 177 ? 17.621 -1.267 -32.066 1.00 93.88 177 LYS A CA 1
ATOM 1416 C C . LYS A 1 177 ? 18.474 -2.066 -31.079 1.00 93.88 177 LYS A C 1
ATOM 1418 O O . LYS A 1 177 ? 19.615 -2.410 -31.362 1.00 93.88 177 LYS A O 1
ATOM 1423 N N . ILE A 1 178 ? 17.891 -2.454 -29.947 1.00 93.62 178 ILE A N 1
ATOM 1424 C CA . ILE A 1 178 ? 18.578 -3.277 -28.942 1.00 93.62 178 ILE A CA 1
ATOM 1425 C C . ILE A 1 178 ? 18.865 -4.679 -29.490 1.00 93.62 178 ILE A C 1
ATOM 1427 O O . ILE A 1 178 ? 19.925 -5.244 -29.239 1.00 93.62 178 ILE A O 1
ATOM 1431 N N . GLY A 1 179 ? 17.942 -5.246 -30.269 1.00 94.25 179 GLY A N 1
ATOM 1432 C CA . GLY A 1 179 ? 18.138 -6.517 -30.956 1.00 94.25 179 GLY A CA 1
ATOM 1433 C C . GLY A 1 179 ? 19.359 -6.498 -31.872 1.00 94.25 179 GLY A C 1
ATOM 1434 O O . GLY A 1 179 ? 20.163 -7.421 -31.796 1.00 94.25 179 GLY A O 1
ATOM 1435 N N . GLN A 1 180 ? 19.530 -5.458 -32.688 1.00 95.38 180 GLN A N 1
ATOM 1436 C CA . GLN A 1 180 ? 20.673 -5.301 -33.593 1.00 95.38 180 GLN A CA 1
ATOM 1437 C C . GLN A 1 180 ? 21.992 -5.270 -32.816 1.00 95.38 180 GLN A C 1
ATOM 1439 O O . GLN A 1 180 ? 22.954 -5.917 -33.215 1.00 95.38 180 GLN A O 1
ATOM 1444 N N . LEU A 1 181 ? 22.018 -4.610 -31.654 1.00 94.75 181 LEU A N 1
ATOM 1445 C CA . LEU A 1 181 ? 23.186 -4.612 -30.769 1.00 94.75 181 LEU A CA 1
ATOM 1446 C C . LEU A 1 181 ? 23.472 -6.001 -30.179 1.00 94.75 181 LEU A C 1
ATOM 1448 O O . LEU A 1 181 ? 24.632 -6.369 -29.988 1.00 94.75 181 LEU A O 1
ATOM 1452 N N . LEU A 1 182 ? 22.432 -6.782 -29.878 1.00 92.25 182 LEU A N 1
ATOM 1453 C CA . LEU A 1 182 ? 22.552 -8.147 -29.355 1.00 92.25 182 LEU A CA 1
ATOM 1454 C C . LEU A 1 182 ? 22.955 -9.168 -30.425 1.00 92.25 182 LEU A C 1
ATOM 1456 O O . LEU A 1 182 ? 23.696 -10.102 -30.125 1.00 92.25 182 LEU A O 1
ATOM 1460 N N . PHE A 1 183 ? 22.477 -8.990 -31.654 1.00 94.62 183 PHE A N 1
ATOM 1461 C CA . PHE A 1 183 ? 22.647 -9.919 -32.767 1.00 94.62 183 PHE A CA 1
ATOM 1462 C C . PHE A 1 183 ? 23.080 -9.169 -34.041 1.00 94.62 183 PHE A C 1
ATOM 1464 O O . PHE A 1 183 ? 22.316 -9.124 -35.008 1.00 94.62 183 PHE A O 1
ATOM 1471 N N . PRO A 1 184 ? 24.305 -8.610 -34.079 1.00 93.50 184 PRO A N 1
ATOM 1472 C CA . PRO A 1 184 ? 24.751 -7.728 -35.166 1.00 93.50 184 PRO A CA 1
ATOM 1473 C C . PRO A 1 184 ? 24.801 -8.411 -36.539 1.00 93.50 184 PRO A C 1
ATOM 1475 O O . PRO A 1 184 ? 24.713 -7.751 -37.566 1.00 93.50 184 PRO A O 1
ATOM 1478 N N . ASN A 1 185 ? 24.889 -9.743 -36.565 1.00 94.62 185 ASN A N 1
ATOM 1479 C CA . ASN A 1 185 ? 24.942 -10.529 -37.799 1.00 94.62 185 ASN A CA 1
ATOM 1480 C C . ASN A 1 185 ? 23.557 -10.807 -38.411 1.00 94.62 185 ASN A C 1
ATOM 1482 O O . ASN A 1 185 ? 23.475 -11.355 -39.510 1.00 94.62 185 ASN A O 1
ATOM 1486 N N . ILE A 1 186 ? 22.461 -10.497 -37.707 1.00 94.00 186 ILE A N 1
ATOM 1487 C CA . ILE A 1 186 ? 21.108 -10.674 -38.243 1.00 94.00 186 ILE A CA 1
ATOM 1488 C C . ILE A 1 186 ? 20.722 -9.405 -38.997 1.00 94.00 186 ILE A C 1
ATOM 1490 O O . ILE A 1 186 ? 20.493 -8.359 -38.395 1.00 94.00 186 ILE A O 1
ATOM 1494 N N . THR A 1 187 ? 20.625 -9.518 -40.317 1.00 92.75 187 THR A N 1
ATOM 1495 C CA . THR A 1 187 ? 20.211 -8.434 -41.211 1.00 92.75 187 THR A CA 1
ATOM 1496 C C . THR A 1 187 ? 18.692 -8.371 -41.379 1.00 92.75 187 THR A C 1
ATOM 1498 O O . THR A 1 187 ? 17.968 -9.294 -40.992 1.00 92.75 187 THR A O 1
ATOM 1501 N N . GLN A 1 188 ? 18.218 -7.265 -41.963 1.00 92.94 188 GLN A N 1
ATOM 1502 C CA . GLN A 1 188 ? 16.812 -7.071 -42.311 1.00 92.94 188 GLN A CA 1
ATOM 1503 C C . GLN A 1 188 ? 16.315 -8.227 -43.196 1.00 92.94 188 GLN A C 1
ATOM 1505 O O . GLN A 1 188 ? 17.018 -8.693 -44.096 1.00 92.94 188 GLN A O 1
ATOM 1510 N N . ASP A 1 189 ? 15.111 -8.711 -42.917 1.00 92.25 189 ASP A N 1
ATOM 1511 C CA . ASP A 1 189 ? 14.463 -9.769 -43.680 1.00 92.25 189 ASP A CA 1
ATOM 1512 C C . ASP A 1 189 ? 14.087 -9.275 -45.081 1.00 92.25 189 ASP A C 1
ATOM 1514 O O . ASP A 1 189 ? 13.564 -8.172 -45.236 1.00 92.25 189 ASP A O 1
ATOM 1518 N N . THR A 1 190 ? 14.349 -10.103 -46.095 1.00 91.56 190 THR A N 1
ATOM 1519 C CA . THR A 1 190 ? 13.964 -9.840 -47.492 1.00 91.56 190 THR A CA 1
ATOM 1520 C C . THR A 1 190 ? 12.594 -10.415 -47.836 1.00 91.56 190 THR A C 1
ATOM 1522 O O . THR A 1 190 ? 11.943 -9.921 -48.746 1.00 91.56 190 THR A O 1
ATOM 1525 N N . ASN A 1 191 ? 12.134 -11.427 -47.090 1.00 90.75 191 ASN A N 1
ATOM 1526 C CA . ASN A 1 191 ? 10.846 -12.086 -47.286 1.00 90.75 191 ASN A CA 1
ATOM 1527 C C . ASN A 1 191 ? 10.172 -12.391 -45.940 1.00 90.75 191 ASN A C 1
ATOM 1529 O O . ASN A 1 191 ? 10.841 -12.765 -44.972 1.00 90.75 191 ASN A O 1
ATOM 1533 N N . PHE A 1 192 ? 8.843 -12.297 -45.892 1.00 89.75 192 PHE A N 1
ATOM 1534 C CA . PHE A 1 192 ? 8.024 -12.667 -44.738 1.00 89.75 192 PHE A CA 1
ATOM 1535 C C . PHE A 1 192 ? 6.727 -13.345 -45.199 1.00 89.75 192 PHE A C 1
ATOM 1537 O O . PHE A 1 192 ? 5.917 -12.708 -45.862 1.00 89.75 192 PHE A O 1
ATOM 1544 N N . HIS A 1 193 ? 6.537 -14.624 -44.844 1.00 82.50 193 HIS A N 1
ATOM 1545 C CA . HIS A 1 193 ? 5.384 -15.453 -45.251 1.00 82.50 193 HIS A CA 1
ATOM 1546 C C . HIS A 1 193 ? 4.996 -15.256 -46.726 1.00 82.50 193 HIS A C 1
ATOM 1548 O O . HIS A 1 193 ? 3.895 -14.814 -47.030 1.00 82.50 193 HIS A O 1
ATOM 1554 N N . ASP A 1 194 ? 5.946 -15.541 -47.621 1.00 85.56 194 ASP A N 1
ATOM 1555 C CA . ASP A 1 194 ? 5.788 -15.488 -49.083 1.00 85.56 194 ASP A CA 1
ATOM 1556 C C . ASP A 1 194 ? 5.593 -14.086 -49.692 1.00 85.56 194 ASP A C 1
ATOM 1558 O O . ASP A 1 194 ? 5.405 -13.953 -50.900 1.00 85.56 194 ASP A O 1
ATOM 1562 N N . HIS A 1 195 ? 5.714 -13.025 -48.888 1.00 84.31 195 HIS A N 1
ATOM 1563 C CA . HIS A 1 195 ? 5.744 -11.642 -49.360 1.00 84.31 195 HIS A CA 1
ATOM 1564 C C . HIS A 1 195 ? 7.161 -11.074 -49.355 1.00 84.31 195 HIS A C 1
ATOM 1566 O O . HIS A 1 195 ? 7.894 -11.233 -48.376 1.00 84.31 195 HIS A O 1
ATOM 1572 N N . GLU A 1 196 ? 7.509 -10.341 -50.411 1.00 91.06 196 GLU A N 1
ATOM 1573 C CA . GLU A 1 196 ? 8.714 -9.516 -50.442 1.00 91.06 196 GLU A CA 1
ATOM 1574 C C . GLU A 1 196 ? 8.593 -8.377 -49.421 1.00 91.06 196 GLU A C 1
ATOM 1576 O O . GLU A 1 196 ? 7.564 -7.697 -49.310 1.00 91.06 196 GLU A O 1
ATOM 1581 N N . VAL A 1 197 ? 9.648 -8.181 -48.638 1.00 91.00 197 VAL A N 1
ATOM 1582 C CA . VAL A 1 197 ? 9.714 -7.144 -47.613 1.00 91.00 197 VAL A CA 1
ATOM 1583 C C . VAL A 1 197 ? 10.360 -5.898 -48.204 1.00 91.00 197 VAL A C 1
ATOM 1585 O O . VAL A 1 197 ? 11.490 -5.930 -48.677 1.00 91.00 197 VAL A O 1
ATOM 1588 N N . THR A 1 198 ? 9.658 -4.772 -48.105 1.00 90.50 198 THR A N 1
ATOM 1589 C CA . THR A 1 198 ? 10.138 -3.458 -48.556 1.00 90.50 198 THR A CA 1
ATOM 1590 C C . THR A 1 198 ? 10.310 -2.513 -47.369 1.00 90.50 198 THR A C 1
ATOM 1592 O O . THR A 1 198 ? 9.886 -2.809 -46.248 1.00 90.50 198 THR A O 1
ATOM 1595 N N . ASP A 1 199 ? 10.866 -1.323 -47.594 1.00 87.00 199 ASP A N 1
ATOM 1596 C CA . ASP A 1 199 ? 11.001 -0.312 -46.536 1.00 87.00 199 ASP A CA 1
ATOM 1597 C C . ASP A 1 199 ? 9.661 0.179 -45.973 1.00 87.00 199 ASP A C 1
ATOM 1599 O O . ASP A 1 199 ? 9.609 0.658 -44.838 1.00 87.00 199 ASP A O 1
ATOM 1603 N N . ARG A 1 200 ? 8.571 0.012 -46.736 1.00 89.31 200 ARG A N 1
ATOM 1604 C CA . ARG A 1 200 ? 7.199 0.335 -46.314 1.00 89.31 200 ARG A CA 1
ATOM 1605 C C . ARG A 1 200 ? 6.546 -0.776 -45.493 1.00 89.31 200 ARG A C 1
ATOM 1607 O O . ARG A 1 200 ? 5.489 -0.550 -44.908 1.00 89.31 200 ARG A O 1
ATOM 1614 N N . SER A 1 201 ? 7.133 -1.972 -45.463 1.00 91.88 201 SER A N 1
ATOM 1615 C CA . SER A 1 201 ? 6.595 -3.090 -44.693 1.00 91.88 201 SER A CA 1
ATOM 1616 C C . SER A 1 201 ? 6.675 -2.801 -43.185 1.00 91.88 201 SER A C 1
ATOM 1618 O O . SER A 1 201 ? 7.616 -2.140 -42.734 1.00 91.88 201 SER A O 1
ATOM 1620 N N . PRO A 1 202 ? 5.728 -3.320 -42.378 1.00 91.44 202 PRO A N 1
ATOM 1621 C CA . PRO A 1 202 ? 5.766 -3.194 -40.926 1.00 91.44 202 PRO A CA 1
ATOM 1622 C C . PRO A 1 202 ? 7.120 -3.605 -40.348 1.00 91.44 202 PRO A C 1
ATOM 1624 O O . PRO A 1 202 ? 7.717 -4.598 -40.774 1.00 91.44 202 PRO A O 1
ATOM 1627 N N . ILE A 1 203 ? 7.589 -2.884 -39.327 1.00 91.38 203 ILE A N 1
ATOM 1628 C CA . ILE A 1 203 ? 8.907 -3.145 -38.739 1.00 91.38 203 ILE A CA 1
ATOM 1629 C C . ILE A 1 203 ? 9.034 -4.580 -38.196 1.00 91.38 203 ILE A C 1
ATOM 1631 O O . ILE A 1 203 ? 10.113 -5.167 -38.265 1.00 91.38 203 ILE A O 1
ATOM 1635 N N . GLN A 1 204 ? 7.930 -5.192 -37.737 1.00 91.31 204 GLN A N 1
ATOM 1636 C CA . GLN A 1 204 ? 7.938 -6.590 -37.292 1.00 91.31 204 GLN A CA 1
ATOM 1637 C C . GLN A 1 204 ? 8.243 -7.577 -38.424 1.00 91.31 204 GLN A C 1
ATOM 1639 O O . GLN A 1 204 ? 8.786 -8.646 -38.155 1.00 91.31 204 GLN A O 1
ATOM 1644 N N . TRP A 1 205 ? 7.870 -7.247 -39.663 1.00 93.06 205 TRP A N 1
ATOM 1645 C CA . TRP A 1 205 ? 8.130 -8.083 -40.838 1.00 93.06 205 TRP A CA 1
ATOM 1646 C C . TRP A 1 205 ? 9.573 -7.907 -41.286 1.00 93.06 205 TRP A C 1
ATOM 1648 O O . TRP A 1 205 ? 10.270 -8.890 -41.505 1.00 93.06 205 TRP A O 1
ATOM 1658 N N . ARG A 1 206 ? 10.033 -6.650 -41.316 1.00 94.06 206 ARG A N 1
ATOM 1659 C CA . ARG A 1 206 ? 11.414 -6.274 -41.647 1.00 94.06 206 ARG A CA 1
ATOM 1660 C C . ARG A 1 206 ? 12.447 -6.907 -40.720 1.00 94.06 206 ARG A C 1
ATOM 1662 O O . ARG A 1 206 ? 13.559 -7.175 -41.151 1.00 94.06 206 ARG A O 1
ATOM 1669 N N . TRP A 1 207 ? 12.093 -7.151 -39.463 1.00 95.00 207 TRP A N 1
ATOM 1670 C CA . TRP A 1 207 ? 13.014 -7.668 -38.448 1.00 95.00 207 TRP A CA 1
ATOM 1671 C C . TRP A 1 207 ? 12.492 -8.931 -37.759 1.00 95.00 207 TRP A C 1
ATOM 1673 O O . TRP A 1 207 ? 12.794 -9.178 -36.588 1.00 95.00 207 TRP A O 1
ATOM 1683 N N . HIS A 1 208 ? 11.708 -9.750 -38.458 1.00 93.62 208 HIS A N 1
ATOM 1684 C CA . HIS A 1 208 ? 11.104 -10.956 -37.902 1.00 93.62 208 HIS A CA 1
ATOM 1685 C C . HIS A 1 208 ? 12.139 -11.919 -37.303 1.00 93.62 208 HIS A C 1
ATOM 1687 O O . HIS A 1 208 ? 11.978 -12.357 -36.154 1.00 93.62 208 HIS A O 1
ATOM 1693 N N . ARG A 1 209 ? 13.208 -12.250 -38.047 1.00 94.75 209 ARG A N 1
ATOM 1694 C CA . ARG A 1 209 ? 14.258 -13.169 -37.564 1.00 94.75 209 ARG A CA 1
ATOM 1695 C C . ARG A 1 209 ? 14.961 -12.607 -36.333 1.00 94.75 209 ARG A C 1
ATOM 1697 O O . ARG A 1 209 ? 15.161 -13.333 -35.359 1.00 94.75 209 ARG A O 1
ATOM 1704 N N . LEU A 1 210 ? 15.256 -11.309 -36.336 1.00 95.69 210 LEU A N 1
ATOM 1705 C CA . LEU A 1 210 ? 15.885 -10.625 -35.209 1.00 95.69 210 LEU A CA 1
ATOM 1706 C C . LEU A 1 210 ? 14.994 -10.656 -33.959 1.00 95.69 210 LEU A C 1
ATOM 1708 O O . LEU A 1 210 ? 15.422 -11.085 -32.884 1.00 95.69 210 LEU A O 1
ATOM 1712 N N . LEU A 1 211 ? 13.730 -10.253 -34.100 1.00 94.56 211 LEU A N 1
ATOM 1713 C CA . LEU A 1 211 ? 12.756 -10.232 -33.007 1.00 94.56 211 LEU A CA 1
ATOM 1714 C C . LEU A 1 211 ? 12.512 -11.633 -32.437 1.00 94.56 211 LEU A C 1
ATOM 1716 O O . LEU A 1 211 ? 12.362 -11.786 -31.218 1.00 94.56 211 LEU A O 1
ATOM 1720 N N . LYS A 1 212 ? 12.528 -12.666 -33.290 1.00 93.69 212 LYS A N 1
ATOM 1721 C CA . LYS A 1 212 ? 12.464 -14.073 -32.877 1.00 93.69 212 LYS A CA 1
ATOM 1722 C C . LYS A 1 212 ? 13.666 -14.463 -32.011 1.00 93.69 212 LYS A C 1
ATOM 1724 O O . LYS A 1 212 ? 13.454 -15.034 -30.941 1.00 93.69 212 LYS A O 1
ATOM 1729 N N . SER A 1 213 ? 14.889 -14.108 -32.405 1.00 93.19 213 SER A N 1
ATOM 1730 C CA . SER A 1 213 ? 16.102 -14.363 -31.607 1.00 93.19 213 SER A CA 1
ATOM 1731 C C . SER A 1 213 ? 16.057 -13.661 -30.247 1.00 93.19 213 SER A C 1
ATOM 1733 O O . SER A 1 213 ? 16.292 -14.290 -29.213 1.00 93.19 213 SER A O 1
ATOM 1735 N N . VAL A 1 214 ? 15.627 -12.393 -30.213 1.00 91.44 214 VAL A N 1
ATOM 1736 C CA . VAL A 1 214 ? 15.411 -11.652 -28.958 1.00 91.44 214 VAL A CA 1
ATOM 1737 C C . VAL A 1 214 ? 14.363 -12.344 -28.077 1.00 91.44 214 VAL A C 1
ATOM 1739 O O . VAL A 1 214 ? 14.570 -12.496 -26.874 1.00 91.44 214 VAL A O 1
ATOM 1742 N N . ARG A 1 215 ? 13.238 -12.813 -28.642 1.00 90.44 215 ARG A N 1
ATOM 1743 C CA . ARG A 1 215 ? 12.208 -13.556 -27.885 1.00 90.44 215 ARG A CA 1
ATOM 1744 C C . ARG A 1 215 ? 12.770 -14.813 -27.220 1.00 90.44 215 ARG A C 1
ATOM 1746 O O . ARG A 1 215 ? 12.447 -15.062 -26.058 1.00 90.44 215 ARG A O 1
ATOM 1753 N N . ILE A 1 216 ? 13.594 -15.581 -27.931 1.00 88.88 216 ILE A N 1
ATOM 1754 C CA . ILE A 1 216 ? 14.221 -16.803 -27.407 1.00 88.88 216 ILE A CA 1
ATOM 1755 C C . ILE A 1 216 ? 15.142 -16.463 -26.226 1.00 88.88 216 ILE A C 1
ATOM 1757 O O . ILE A 1 216 ? 15.001 -17.057 -25.154 1.00 88.88 216 ILE A O 1
ATOM 1761 N N . LEU A 1 217 ? 15.998 -15.448 -26.380 1.00 86.44 217 LEU A N 1
ATOM 1762 C CA . LEU A 1 217 ? 16.911 -14.993 -25.328 1.00 86.44 217 LEU A CA 1
ATOM 1763 C C . LEU A 1 217 ? 16.167 -14.528 -24.065 1.00 86.44 217 LEU A C 1
ATOM 1765 O O . LEU A 1 217 ? 16.494 -14.943 -22.950 1.00 86.44 217 LEU A O 1
ATOM 1769 N N . LEU A 1 218 ? 15.129 -13.697 -24.224 1.00 84.38 218 LEU A N 1
ATOM 1770 C CA . LEU A 1 218 ? 14.328 -13.213 -23.095 1.00 84.38 218 LEU A CA 1
ATOM 1771 C C . LEU A 1 218 ? 13.584 -14.349 -22.388 1.00 84.38 218 LEU A C 1
ATOM 1773 O O . LEU A 1 218 ? 13.460 -14.315 -21.165 1.00 84.38 218 LEU A O 1
ATOM 1777 N N . ARG A 1 219 ? 13.083 -15.348 -23.129 1.00 82.06 219 ARG A N 1
ATOM 1778 C CA . ARG A 1 219 ? 12.367 -16.496 -22.552 1.00 82.06 219 ARG A CA 1
ATOM 1779 C C . ARG A 1 219 ? 13.261 -17.275 -21.587 1.00 82.06 219 ARG A C 1
ATOM 1781 O O . ARG A 1 219 ? 12.822 -17.547 -20.474 1.00 82.06 219 ARG A O 1
ATOM 1788 N N . SER A 1 220 ? 14.499 -17.566 -21.991 1.00 79.25 220 SER A N 1
ATOM 1789 C CA . SER A 1 220 ? 15.470 -18.304 -21.169 1.00 79.25 220 SER A CA 1
ATOM 1790 C C . SER A 1 220 ? 15.868 -17.569 -19.886 1.00 79.25 220 SER A C 1
ATOM 1792 O O . 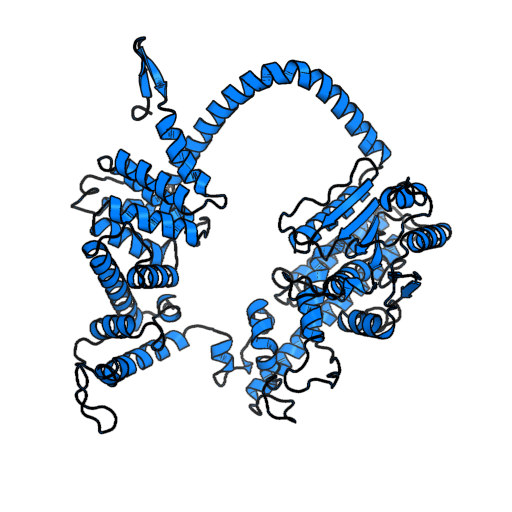SER A 1 220 ? 16.232 -18.202 -18.899 1.00 79.25 220 SER A O 1
ATOM 1794 N N . ASN A 1 221 ? 15.839 -16.236 -19.890 1.00 76.88 221 ASN A N 1
ATOM 1795 C CA . ASN A 1 221 ? 16.224 -15.448 -18.721 1.00 76.88 221 ASN A CA 1
ATOM 1796 C C . ASN A 1 221 ? 15.031 -15.127 -17.817 1.00 76.88 221 ASN A C 1
ATOM 1798 O O . ASN A 1 221 ? 15.144 -15.207 -16.596 1.00 76.88 221 ASN A O 1
ATOM 1802 N N . ARG A 1 222 ? 13.852 -14.848 -18.386 1.00 77.50 222 ARG A N 1
ATOM 1803 C CA . ARG A 1 222 ? 12.621 -14.638 -17.605 1.00 77.50 222 ARG A CA 1
ATOM 1804 C C . ARG A 1 222 ? 12.151 -15.901 -16.888 1.00 77.50 222 ARG A C 1
ATOM 1806 O O . ARG A 1 222 ? 11.509 -15.771 -15.853 1.00 77.50 222 ARG A O 1
ATOM 1813 N N . SER A 1 223 ? 12.490 -17.098 -17.375 1.00 73.94 223 SER A N 1
ATOM 1814 C CA . SER A 1 223 ? 12.209 -18.351 -16.657 1.00 73.94 223 SER A CA 1
ATOM 1815 C C . SER A 1 223 ? 12.956 -18.473 -15.326 1.00 73.94 223 SER A C 1
ATOM 1817 O O . SER A 1 223 ? 12.535 -19.254 -14.482 1.00 73.94 223 SER A O 1
ATOM 1819 N N . LYS A 1 224 ? 14.025 -17.690 -15.115 1.00 75.12 224 LYS A N 1
ATOM 1820 C CA . LYS A 1 224 ? 14.733 -17.603 -13.830 1.00 75.12 224 LYS A CA 1
ATOM 1821 C C . LYS A 1 224 ? 13.986 -16.726 -12.803 1.00 75.12 224 LYS A C 1
ATOM 1823 O O . LYS A 1 224 ? 14.321 -16.758 -11.627 1.00 75.12 224 LYS A O 1
ATOM 1828 N N . ILE A 1 225 ? 12.986 -15.935 -13.218 1.00 74.12 225 ILE A N 1
ATOM 1829 C CA . ILE A 1 225 ? 12.214 -15.051 -12.328 1.00 74.12 225 ILE A CA 1
ATOM 1830 C C . ILE A 1 225 ? 10.995 -15.806 -11.781 1.00 74.12 225 ILE A C 1
ATOM 1832 O O . ILE A 1 225 ? 10.094 -16.183 -12.536 1.00 74.12 225 ILE A O 1
ATOM 1836 N N . HIS A 1 226 ? 10.921 -15.959 -10.457 1.00 73.25 226 HIS A N 1
ATOM 1837 C CA . HIS A 1 226 ? 9.794 -16.585 -9.758 1.00 73.25 226 HIS A CA 1
ATOM 1838 C C . HIS A 1 226 ? 8.553 -15.673 -9.729 1.00 73.25 226 HIS A C 1
ATOM 1840 O O . HIS A 1 226 ? 8.259 -15.026 -8.728 1.00 73.25 226 HIS A O 1
ATOM 1846 N N . MET A 1 227 ? 7.820 -15.600 -10.842 1.00 78.38 227 MET A N 1
ATOM 1847 C CA . MET A 1 227 ? 6.538 -14.886 -10.925 1.00 78.38 227 MET A CA 1
ATOM 1848 C C . MET A 1 227 ? 5.373 -15.860 -10.764 1.00 78.38 227 MET A C 1
ATOM 1850 O O . MET A 1 227 ? 5.381 -16.923 -11.385 1.00 78.38 227 MET A O 1
ATOM 1854 N N . VAL A 1 228 ? 4.349 -15.480 -9.995 1.00 85.06 228 VAL A N 1
ATOM 1855 C CA . VAL A 1 228 ? 3.132 -16.291 -9.801 1.00 85.06 228 VAL A CA 1
ATOM 1856 C C . VAL A 1 228 ? 2.533 -16.667 -11.157 1.00 85.06 228 VAL A C 1
ATOM 1858 O O . VAL A 1 228 ? 2.257 -17.832 -11.417 1.00 85.06 228 VAL A O 1
ATOM 1861 N N . GLU A 1 229 ? 2.440 -15.711 -12.077 1.00 84.31 229 GLU A N 1
ATOM 1862 C CA . GLU A 1 229 ? 1.945 -15.906 -13.438 1.00 84.31 229 GLU A CA 1
ATOM 1863 C C . GLU A 1 229 ? 2.769 -16.929 -14.224 1.00 84.31 229 GLU A C 1
ATOM 1865 O O . GLU A 1 229 ? 2.195 -17.675 -15.011 1.00 84.31 229 GLU A O 1
ATOM 1870 N N . SER A 1 230 ? 4.086 -17.013 -14.003 1.00 81.75 230 SER A N 1
ATOM 1871 C CA . SER A 1 230 ? 4.936 -18.031 -14.634 1.00 81.75 230 SER A CA 1
ATOM 1872 C C . SER A 1 230 ? 4.608 -19.430 -14.118 1.00 81.75 230 SER A C 1
ATOM 1874 O O . SER A 1 230 ? 4.504 -20.358 -14.917 1.00 81.75 230 SER A O 1
ATOM 1876 N N . PHE A 1 231 ? 4.411 -19.595 -12.807 1.00 85.94 231 PHE A N 1
ATOM 1877 C CA . PHE A 1 231 ? 4.005 -20.878 -12.221 1.00 85.94 231 PHE A CA 1
ATOM 1878 C C . PHE A 1 231 ? 2.603 -21.285 -12.667 1.00 85.94 231 PHE A C 1
ATOM 1880 O O . PHE A 1 231 ? 2.382 -22.445 -12.988 1.00 85.94 231 PHE A O 1
ATOM 1887 N N . LEU A 1 232 ? 1.683 -20.321 -12.765 1.00 86.25 232 LEU A N 1
ATOM 1888 C CA . LEU A 1 232 ? 0.354 -20.546 -13.313 1.00 86.25 232 LEU A CA 1
ATOM 1889 C C . LEU A 1 232 ? 0.464 -20.968 -14.796 1.00 86.25 232 LEU A C 1
ATOM 1891 O O . LEU A 1 232 ? -0.032 -22.016 -15.193 1.00 86.25 232 LEU A O 1
ATOM 1895 N N . CYS A 1 233 ? 1.114 -20.182 -15.650 1.00 79.19 233 CYS A N 1
ATOM 1896 C CA . CYS A 1 233 ? 1.185 -20.454 -17.092 1.00 79.19 233 CYS A CA 1
ATOM 1897 C C . CYS A 1 233 ? 2.062 -21.663 -17.469 1.00 79.19 233 CYS A C 1
ATOM 1899 O O . CYS A 1 233 ? 2.030 -22.084 -18.623 1.00 79.19 233 CYS A O 1
ATOM 1901 N N . SER A 1 234 ? 2.841 -22.204 -16.531 1.00 78.75 234 SER A N 1
ATOM 1902 C CA . SER A 1 234 ? 3.622 -23.432 -16.702 1.00 78.75 234 SER A CA 1
ATOM 1903 C C . SER A 1 234 ? 3.001 -24.598 -15.931 1.00 78.75 234 SER A C 1
ATOM 1905 O O . SER A 1 234 ? 2.042 -24.436 -15.182 1.00 78.75 234 SER A O 1
ATOM 1907 N N . ASP A 1 235 ? 3.555 -25.796 -16.093 1.00 83.12 235 ASP A N 1
ATOM 1908 C CA . ASP A 1 235 ? 3.093 -26.996 -15.392 1.00 83.12 235 ASP A CA 1
ATOM 1909 C C . ASP A 1 235 ? 3.690 -27.099 -13.971 1.00 83.12 235 ASP A C 1
ATOM 1911 O O . ASP A 1 235 ? 4.306 -28.099 -13.604 1.00 83.12 235 ASP A O 1
ATOM 1915 N N . ASN A 1 236 ? 3.588 -26.015 -13.193 1.00 88.69 236 ASN A N 1
ATOM 1916 C CA . ASN A 1 236 ? 4.158 -25.898 -11.842 1.00 88.69 236 ASN A CA 1
ATOM 1917 C C . ASN A 1 236 ? 3.232 -25.164 -10.852 1.00 88.69 236 ASN A C 1
ATOM 1919 O O . ASN A 1 236 ? 3.698 -24.683 -9.821 1.00 88.69 236 ASN A O 1
ATOM 1923 N N . ALA A 1 237 ? 1.941 -25.012 -11.154 1.00 90.00 237 ALA A N 1
ATOM 1924 C CA . ALA A 1 237 ? 1.029 -24.250 -10.296 1.00 90.00 237 ALA A CA 1
ATOM 1925 C C . ALA A 1 237 ? 0.940 -24.804 -8.859 1.00 90.00 237 ALA A C 1
ATOM 1927 O O . ALA A 1 237 ? 0.795 -24.040 -7.912 1.00 90.00 237 ALA A O 1
ATOM 1928 N N . ASP A 1 238 ? 1.098 -26.115 -8.695 1.00 92.38 238 ASP A N 1
ATOM 1929 C CA . ASP A 1 238 ? 1.159 -26.842 -7.424 1.00 92.38 238 ASP A CA 1
ATOM 1930 C C . ASP A 1 238 ? 2.296 -26.382 -6.497 1.00 92.38 238 ASP A C 1
ATOM 1932 O O . ASP A 1 238 ? 2.193 -26.519 -5.280 1.00 92.38 238 ASP A O 1
ATOM 1936 N N . LYS A 1 239 ? 3.360 -25.794 -7.058 1.00 92.06 239 LYS A N 1
ATOM 1937 C CA . LYS A 1 239 ? 4.530 -25.297 -6.315 1.00 92.06 239 LYS A CA 1
ATOM 1938 C C . LYS A 1 239 ? 4.355 -23.878 -5.768 1.00 92.06 239 LYS A C 1
ATOM 1940 O O . LYS A 1 239 ? 5.277 -23.344 -5.152 1.00 92.06 239 LYS A O 1
ATOM 1945 N N . ILE A 1 240 ? 3.218 -23.228 -6.023 1.00 91.88 240 ILE A N 1
ATOM 1946 C CA . ILE A 1 240 ? 2.946 -21.884 -5.506 1.00 91.88 240 ILE A CA 1
ATOM 1947 C C . ILE A 1 240 ? 2.678 -21.986 -4.002 1.00 91.88 240 ILE A C 1
ATOM 1949 O O . ILE A 1 240 ? 1.695 -22.595 -3.592 1.00 91.88 240 ILE A O 1
ATOM 1953 N N . ASN A 1 241 ? 3.527 -21.352 -3.188 1.00 90.50 241 ASN A N 1
ATOM 1954 C CA . ASN A 1 241 ? 3.307 -21.234 -1.747 1.00 90.50 241 ASN A CA 1
ATOM 1955 C C . ASN A 1 241 ? 2.253 -20.135 -1.462 1.00 90.50 241 ASN A C 1
ATOM 1957 O O . ASN A 1 241 ? 2.547 -18.964 -1.735 1.00 90.50 241 ASN A O 1
ATOM 1961 N N . PRO A 1 242 ? 1.071 -20.468 -0.899 1.00 90.50 242 PRO A N 1
ATOM 1962 C CA . PRO A 1 242 ? 0.009 -19.500 -0.613 1.00 90.50 242 PRO A CA 1
ATOM 1963 C C . PRO A 1 242 ? 0.433 -18.355 0.313 1.00 90.50 242 PRO A C 1
ATOM 1965 O O . PRO A 1 242 ? 0.002 -17.217 0.100 1.00 90.50 242 PRO A O 1
ATOM 1968 N N . GLU A 1 243 ? 1.303 -18.629 1.287 1.00 87.88 243 GLU A N 1
ATOM 1969 C CA . GLU A 1 243 ? 1.786 -17.667 2.285 1.00 87.88 243 GLU A CA 1
ATOM 1970 C C . GLU A 1 243 ? 2.605 -16.535 1.649 1.00 87.88 243 GLU A C 1
ATOM 1972 O O . GLU A 1 243 ? 2.489 -15.376 2.042 1.00 87.88 243 GLU A O 1
ATOM 1977 N N . ARG A 1 244 ? 3.378 -16.853 0.601 1.00 87.06 244 ARG A N 1
ATOM 1978 C CA . ARG A 1 244 ? 4.304 -15.918 -0.065 1.00 87.06 244 ARG A CA 1
ATOM 1979 C C . ARG A 1 244 ? 3.675 -15.105 -1.197 1.00 87.06 244 ARG A C 1
ATOM 1981 O O . ARG A 1 244 ? 4.360 -14.285 -1.808 1.00 87.06 244 ARG A O 1
ATOM 1988 N N . VAL A 1 245 ? 2.403 -15.332 -1.534 1.00 86.62 245 VAL A N 1
ATOM 1989 C CA . VAL A 1 245 ? 1.741 -14.587 -2.617 1.00 86.62 245 VAL A CA 1
ATOM 1990 C C . VAL A 1 245 ? 1.304 -13.202 -2.122 1.00 86.62 245 VAL A C 1
ATOM 1992 O O . VAL A 1 245 ? 0.470 -13.125 -1.220 1.00 86.62 245 VAL A O 1
ATOM 1995 N N . PRO A 1 246 ? 1.778 -12.097 -2.737 1.00 82.44 246 PRO A N 1
ATOM 1996 C CA . PRO A 1 246 ? 1.363 -10.749 -2.352 1.00 82.44 246 PRO A CA 1
ATOM 1997 C C . PRO A 1 246 ? -0.151 -10.542 -2.481 1.00 82.44 246 PRO A C 1
ATOM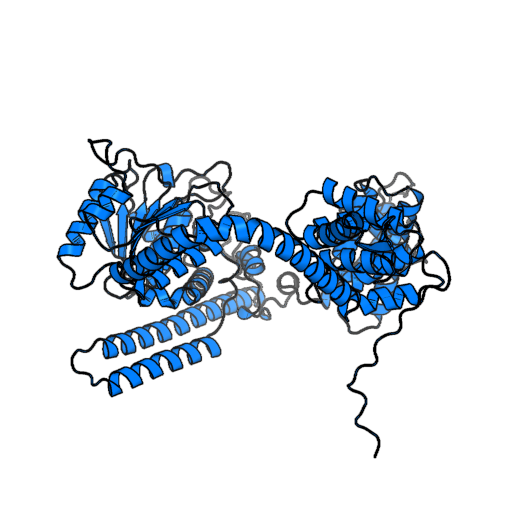 1999 O O . PRO A 1 246 ? -0.756 -10.987 -3.459 1.00 82.44 246 PRO A O 1
ATOM 2002 N N . GLY A 1 247 ? -0.757 -9.792 -1.553 1.00 75.88 247 GLY A N 1
ATOM 2003 C CA . GLY A 1 247 ? -2.213 -9.585 -1.498 1.00 75.88 247 GLY A CA 1
ATOM 2004 C C . GLY A 1 247 ? -2.814 -9.033 -2.799 1.00 75.88 247 GLY A C 1
ATOM 2005 O O . GLY A 1 247 ? -3.837 -9.529 -3.271 1.00 75.88 247 GLY A O 1
ATOM 2006 N N . VAL A 1 248 ? -2.135 -8.079 -3.448 1.00 76.94 248 VAL A N 1
ATOM 2007 C CA . VAL A 1 248 ? -2.562 -7.509 -4.743 1.00 76.94 248 VAL A CA 1
ATOM 2008 C C . VAL A 1 248 ? -2.505 -8.545 -5.871 1.00 76.94 248 VAL A C 1
ATOM 2010 O O . VAL A 1 248 ? -3.436 -8.639 -6.673 1.00 76.94 248 VAL A O 1
ATOM 2013 N N . ALA A 1 249 ? -1.439 -9.351 -5.929 1.00 83.12 249 ALA A N 1
ATOM 2014 C CA . ALA A 1 249 ? -1.321 -10.426 -6.915 1.00 83.12 249 ALA A CA 1
ATOM 2015 C C . ALA A 1 249 ? -2.417 -11.475 -6.694 1.00 83.12 249 ALA A C 1
ATOM 2017 O O . ALA A 1 249 ? -3.079 -11.878 -7.649 1.00 83.12 249 ALA A O 1
ATOM 2018 N N . ARG A 1 250 ? -2.675 -11.842 -5.431 1.00 82.62 250 ARG A N 1
ATOM 2019 C CA . ARG A 1 250 ? -3.752 -12.764 -5.059 1.00 82.62 250 ARG A CA 1
ATOM 2020 C C . ARG A 1 250 ? -5.119 -12.238 -5.489 1.00 82.62 250 ARG A C 1
ATOM 2022 O O . ARG A 1 250 ? -5.858 -12.977 -6.125 1.00 82.62 250 ARG A O 1
ATOM 2029 N N . LYS A 1 251 ? -5.432 -10.964 -5.232 1.00 78.38 251 LYS A N 1
ATOM 2030 C CA . LYS A 1 251 ? -6.687 -10.319 -5.664 1.00 78.38 251 LYS A CA 1
ATOM 2031 C C . LYS A 1 251 ? -6.869 -10.374 -7.182 1.00 78.38 251 LYS A C 1
ATOM 2033 O O . LYS A 1 251 ? -7.943 -10.718 -7.670 1.00 78.38 251 LYS A O 1
ATOM 2038 N N . ASN A 1 252 ? -5.821 -10.042 -7.935 1.00 81.50 252 ASN A N 1
ATOM 2039 C CA . ASN A 1 252 ? -5.884 -9.984 -9.397 1.00 81.50 252 ASN A CA 1
ATOM 2040 C C . ASN A 1 252 ? -5.930 -11.375 -10.048 1.00 81.50 252 ASN A C 1
ATOM 2042 O O . ASN A 1 252 ? -6.505 -11.533 -11.125 1.00 81.50 252 ASN A O 1
ATOM 2046 N N . LEU A 1 253 ? -5.337 -12.380 -9.399 1.00 86.62 253 LEU A N 1
ATOM 2047 C CA . LEU A 1 253 ? -5.211 -13.746 -9.907 1.00 86.62 253 LEU A CA 1
ATOM 2048 C C . LEU A 1 253 ? -6.092 -14.752 -9.153 1.00 86.62 253 LEU A C 1
ATOM 2050 O O . LEU A 1 253 ? -5.930 -15.950 -9.375 1.00 86.62 253 LEU A O 1
ATOM 2054 N N . SER A 1 254 ? -7.028 -14.305 -8.306 1.00 82.38 254 SER A N 1
ATOM 2055 C CA . SER A 1 254 ? -7.754 -15.166 -7.354 1.00 82.38 254 SER A CA 1
ATOM 2056 C C . SER A 1 254 ? -8.387 -16.370 -8.039 1.00 82.38 254 SER A C 1
ATOM 2058 O O . SER A 1 254 ? -8.042 -17.503 -7.730 1.00 82.38 254 SER A O 1
ATOM 2060 N N . ARG A 1 255 ? -9.179 -16.131 -9.089 1.00 83.25 255 ARG A N 1
ATOM 2061 C CA . ARG A 1 255 ? -9.827 -17.181 -9.893 1.00 83.25 255 ARG A CA 1
ATOM 2062 C C . ARG A 1 255 ? -8.831 -18.154 -10.533 1.00 83.25 255 ARG A C 1
ATOM 2064 O O . ARG A 1 255 ? -9.141 -19.320 -10.725 1.00 83.25 255 ARG A O 1
ATOM 2071 N N . ALA A 1 256 ? -7.636 -17.689 -10.898 1.00 87.12 256 ALA A N 1
ATOM 2072 C CA . ALA A 1 256 ? -6.603 -18.553 -11.467 1.00 87.12 256 ALA A CA 1
ATOM 2073 C C . ALA A 1 256 ? -5.889 -19.398 -10.399 1.00 87.12 256 ALA A C 1
ATOM 2075 O O . ALA A 1 256 ? -5.459 -20.506 -10.714 1.00 87.12 256 ALA A O 1
ATOM 2076 N N . LEU A 1 257 ? -5.765 -18.884 -9.172 1.00 89.00 257 LEU A N 1
ATOM 2077 C CA . LEU A 1 257 ? -5.191 -19.589 -8.023 1.00 89.00 257 LEU A CA 1
ATOM 2078 C C . LEU A 1 257 ? -6.168 -20.618 -7.445 1.00 89.00 257 LEU A C 1
ATOM 2080 O O . LEU A 1 257 ? -5.740 -21.698 -7.059 1.00 89.00 257 LEU A O 1
ATOM 2084 N N . THR A 1 258 ? -7.469 -20.317 -7.462 1.00 86.38 258 THR A N 1
ATOM 2085 C CA . THR A 1 258 ? -8.547 -21.195 -6.977 1.00 86.38 258 THR A CA 1
ATOM 2086 C C . THR A 1 258 ? -9.159 -22.078 -8.068 1.00 86.38 258 THR A C 1
ATOM 2088 O O . THR A 1 258 ? -10.154 -22.754 -7.834 1.00 86.38 258 THR A O 1
ATOM 2091 N N . ASN A 1 259 ? -8.573 -22.091 -9.272 1.00 87.00 259 ASN A N 1
ATOM 2092 C CA . ASN A 1 259 ? -9.043 -22.859 -10.434 1.00 87.00 259 ASN A CA 1
ATOM 2093 C C . ASN A 1 259 ? -10.524 -22.612 -10.803 1.00 87.00 259 ASN A C 1
ATOM 2095 O O . ASN A 1 259 ? -11.171 -23.462 -11.411 1.00 87.00 259 ASN A O 1
ATOM 2099 N N . VAL A 1 260 ? -11.054 -21.428 -10.495 1.00 81.88 260 VAL A N 1
ATOM 2100 C CA . VAL A 1 260 ? -12.416 -21.013 -10.848 1.00 81.88 260 VAL A CA 1
ATOM 2101 C C . VAL A 1 260 ? -12.425 -20.446 -12.270 1.00 81.88 260 VAL A C 1
ATOM 2103 O O . VAL A 1 260 ? -11.555 -19.648 -12.650 1.00 81.88 260 VAL A O 1
ATOM 2106 N N . ALA A 1 261 ? -13.416 -20.842 -13.074 1.00 77.56 261 ALA A N 1
ATOM 2107 C CA . ALA A 1 261 ? -13.550 -20.411 -14.469 1.00 77.56 261 ALA A CA 1
ATOM 2108 C C . ALA A 1 261 ? -13.540 -18.879 -14.621 1.00 77.56 261 ALA A C 1
ATOM 2110 O O . ALA A 1 261 ? -13.773 -18.146 -13.670 1.00 77.56 261 ALA A O 1
ATOM 2111 N N . SER A 1 262 ? -13.249 -18.328 -15.799 1.00 71.81 262 SER A N 1
ATOM 2112 C CA . SER A 1 262 ? -13.277 -16.864 -15.990 1.00 71.81 262 SER A CA 1
ATOM 2113 C C . SER A 1 262 ? -14.700 -16.306 -15.845 1.00 71.81 262 SER A C 1
ATOM 2115 O O . SER A 1 262 ? -15.647 -16.964 -16.235 1.00 71.81 262 SER A O 1
ATOM 2117 N N . LEU A 1 263 ? -14.878 -15.052 -15.409 1.00 65.06 263 LEU A N 1
ATOM 2118 C CA . LEU A 1 263 ? -16.191 -14.378 -15.513 1.00 65.06 263 LEU A CA 1
ATOM 2119 C C . LEU A 1 263 ? -16.671 -14.225 -16.971 1.00 65.06 263 LEU A C 1
ATOM 2121 O O . LEU A 1 263 ? -17.805 -13.837 -17.216 1.00 65.06 263 LEU A O 1
ATOM 2125 N N . ARG A 1 264 ? -15.787 -14.478 -17.942 1.00 64.94 264 ARG A N 1
ATOM 2126 C CA . ARG A 1 264 ? -16.083 -14.448 -19.377 1.00 64.94 264 ARG A CA 1
ATOM 2127 C C . ARG A 1 264 ? -16.211 -15.844 -20.007 1.00 64.94 264 ARG A C 1
ATOM 2129 O O . ARG A 1 264 ? -16.356 -15.903 -21.227 1.00 64.94 264 ARG A O 1
ATOM 2136 N N . SER A 1 265 ? -16.071 -16.939 -19.244 1.00 64.12 265 SER A N 1
ATOM 2137 C CA . SER A 1 265 ? -16.252 -18.293 -19.797 1.00 64.12 265 SER A CA 1
ATOM 2138 C C . SER A 1 265 ? -17.705 -18.497 -20.231 1.00 64.12 265 SER A C 1
ATOM 2140 O O . SER A 1 265 ? -18.613 -17.851 -19.709 1.00 64.12 265 SER A O 1
ATOM 2142 N N . LYS A 1 266 ? -17.924 -19.357 -21.232 1.00 58.81 266 LYS A N 1
ATOM 2143 C CA . LYS A 1 266 ? -19.277 -19.686 -21.703 1.00 58.81 266 LYS A CA 1
ATOM 2144 C C . LYS A 1 266 ? -20.069 -20.344 -20.558 1.00 58.81 266 LYS A C 1
ATOM 2146 O O . LYS A 1 266 ? -19.480 -21.014 -19.711 1.00 58.81 266 LYS A O 1
ATOM 2151 N N . LYS A 1 267 ? -21.394 -20.132 -20.526 1.00 52.47 267 LYS A N 1
ATOM 2152 C CA . LYS A 1 267 ? -22.307 -20.659 -19.488 1.00 52.47 267 LYS A CA 1
ATOM 2153 C C . LYS A 1 267 ? -22.023 -22.144 -19.194 1.00 52.47 267 LYS A C 1
ATOM 2155 O O . LYS A 1 267 ? -22.135 -22.964 -20.099 1.00 52.47 267 LYS A O 1
ATOM 2160 N N . GLY A 1 268 ? -21.713 -22.466 -17.933 1.00 56.94 268 GLY A N 1
ATOM 2161 C CA . GLY A 1 268 ? -21.670 -23.839 -17.402 1.00 56.94 268 GLY A CA 1
ATOM 2162 C C . GLY A 1 268 ? -20.327 -24.306 -16.830 1.00 56.94 268 GLY A C 1
ATOM 2163 O O . GLY A 1 268 ? -20.308 -25.250 -16.046 1.00 56.94 268 GLY A O 1
ATOM 2164 N N . GLU A 1 269 ? -19.209 -23.655 -17.160 1.00 60.28 269 GLU A N 1
ATOM 2165 C CA . GLU A 1 269 ? -17.899 -24.035 -16.610 1.00 60.28 269 GLU A CA 1
ATOM 2166 C C . GLU A 1 269 ? -17.700 -23.425 -15.216 1.00 60.28 269 GLU A C 1
ATOM 2168 O O . GLU A 1 269 ? -17.560 -22.210 -15.080 1.00 60.28 269 GLU A O 1
ATOM 2173 N N . ASN A 1 270 ? -17.661 -24.265 -14.179 1.00 68.88 270 ASN A N 1
ATOM 2174 C CA . ASN A 1 270 ? -17.300 -23.845 -12.817 1.00 68.88 270 ASN A CA 1
ATOM 2175 C C . ASN A 1 270 ? -15.774 -23.848 -12.609 1.00 68.88 270 ASN A C 1
ATOM 2177 O O . ASN A 1 270 ? -15.232 -23.036 -11.856 1.00 68.88 270 ASN A O 1
ATOM 2181 N N . GLN A 1 271 ? -15.076 -24.726 -13.331 1.00 75.94 271 GLN A N 1
ATOM 2182 C CA . GLN A 1 271 ? -13.642 -24.968 -13.227 1.00 75.94 271 GLN A CA 1
ATOM 2183 C C . GLN A 1 271 ? -12.892 -24.363 -14.416 1.00 75.94 271 GLN A C 1
ATOM 2185 O O . GLN A 1 271 ? -13.363 -24.400 -15.549 1.00 75.94 271 GLN A O 1
ATOM 2190 N N . ARG A 1 272 ? -11.713 -23.784 -14.166 1.00 79.75 272 ARG A N 1
ATOM 2191 C CA . ARG A 1 272 ? -10.902 -23.131 -15.202 1.00 79.75 272 ARG A CA 1
ATOM 2192 C C . ARG A 1 272 ? -10.154 -24.127 -16.082 1.00 79.75 272 ARG A C 1
ATOM 2194 O O . ARG A 1 272 ? -9.987 -23.870 -17.270 1.00 79.75 272 ARG A O 1
ATOM 2201 N N . THR A 1 273 ? -9.604 -25.179 -15.479 1.00 83.00 273 THR A N 1
ATOM 2202 C CA . THR A 1 273 ? -8.770 -26.182 -16.154 1.00 83.00 273 THR A CA 1
ATOM 2203 C C . THR A 1 273 ? -8.846 -27.521 -15.431 1.00 83.00 273 THR A C 1
ATOM 2205 O O . THR A 1 273 ? -8.896 -27.529 -14.203 1.00 83.00 273 THR A O 1
ATOM 2208 N N . ASP A 1 274 ? -8.720 -28.630 -16.158 1.00 87.44 274 ASP A N 1
ATOM 2209 C CA . ASP A 1 274 ? -8.632 -29.990 -15.591 1.00 87.44 274 ASP A CA 1
ATOM 2210 C C . ASP A 1 274 ? -7.191 -30.419 -15.269 1.00 87.44 274 ASP A C 1
ATOM 2212 O O . ASP A 1 274 ? -6.913 -31.584 -15.001 1.00 87.44 274 ASP A O 1
ATOM 2216 N N . ASN A 1 275 ? -6.236 -29.481 -15.299 1.00 88.75 275 ASN A N 1
ATOM 2217 C CA . ASN A 1 275 ? -4.845 -29.790 -14.988 1.00 88.75 275 ASN A CA 1
ATOM 2218 C C . ASN A 1 275 ? -4.717 -30.156 -13.488 1.00 88.75 275 ASN A C 1
ATOM 2220 O O . ASN A 1 275 ? -5.051 -29.329 -12.632 1.00 88.75 275 ASN A O 1
ATOM 2224 N N . PRO A 1 276 ? -4.170 -31.336 -13.138 1.00 92.62 276 PRO A N 1
ATOM 2225 C CA . PRO A 1 276 ? -4.102 -31.801 -11.752 1.00 92.62 276 PRO A CA 1
ATOM 2226 C C . PRO A 1 276 ? -3.265 -30.886 -10.849 1.00 92.62 276 PRO A C 1
ATOM 2228 O O . PRO A 1 276 ? -3.601 -30.696 -9.686 1.00 92.62 276 PRO A O 1
ATOM 2231 N N . LYS A 1 277 ? -2.220 -30.234 -11.374 1.00 92.94 277 LYS A N 1
ATOM 2232 C CA . LYS A 1 277 ? -1.407 -29.268 -10.618 1.00 92.94 277 LYS A CA 1
ATOM 2233 C C . LYS A 1 277 ? -2.146 -27.957 -10.359 1.00 92.94 277 LYS A C 1
ATOM 2235 O O . LYS A 1 277 ? -1.894 -27.291 -9.359 1.00 92.94 277 LYS A O 1
ATOM 2240 N N . ARG A 1 278 ? -3.081 -27.578 -11.237 1.00 90.56 278 ARG A N 1
ATOM 2241 C CA . ARG A 1 278 ? -3.975 -26.423 -11.030 1.00 90.56 278 ARG A CA 1
ATOM 2242 C C . ARG A 1 278 ? -5.007 -26.702 -9.952 1.00 90.56 278 ARG A C 1
ATOM 2244 O O . ARG A 1 278 ? -5.243 -25.838 -9.114 1.00 90.56 278 ARG A O 1
ATOM 2251 N N . ILE A 1 279 ? -5.564 -27.909 -9.960 1.00 91.56 279 ILE A N 1
ATOM 2252 C CA . ILE A 1 279 ? -6.453 -28.392 -8.903 1.00 91.56 279 ILE A CA 1
ATOM 2253 C C . ILE A 1 279 ? -5.682 -28.433 -7.579 1.00 91.56 279 ILE A C 1
ATOM 2255 O O . ILE A 1 279 ? -6.125 -27.837 -6.602 1.00 91.56 279 ILE A O 1
ATOM 2259 N N . LYS A 1 280 ? -4.466 -28.995 -7.575 1.00 93.75 280 LYS A N 1
ATOM 2260 C CA . LYS A 1 280 ? -3.621 -29.052 -6.378 1.00 93.75 280 LYS A CA 1
ATOM 2261 C C . LYS A 1 280 ? -3.245 -27.674 -5.835 1.00 93.75 280 LYS A C 1
ATOM 2263 O O . LYS A 1 280 ? -3.247 -27.469 -4.628 1.00 93.75 280 LYS A O 1
ATOM 2268 N N . CYS A 1 281 ? -2.963 -26.712 -6.712 1.00 93.25 281 CYS A N 1
ATOM 2269 C CA . CYS A 1 281 ? -2.784 -25.313 -6.322 1.00 93.25 281 CYS A CA 1
ATOM 2270 C C . CYS A 1 281 ? -4.021 -24.786 -5.582 1.00 93.25 281 CYS A C 1
ATOM 2272 O O . CYS A 1 281 ? -3.890 -24.251 -4.486 1.00 93.25 281 CYS A O 1
ATOM 2274 N N . ALA A 1 282 ? -5.218 -24.969 -6.146 1.00 91.38 282 ALA A N 1
ATOM 2275 C CA . ALA A 1 282 ? -6.457 -24.525 -5.513 1.00 91.38 282 ALA A CA 1
ATOM 2276 C C . ALA A 1 282 ? -6.683 -25.195 -4.146 1.00 91.38 282 ALA A C 1
ATOM 2278 O O . ALA A 1 282 ? -7.006 -24.505 -3.180 1.00 91.38 282 ALA A O 1
ATOM 2279 N N . GLU A 1 283 ? -6.432 -26.504 -4.041 1.00 93.00 283 GLU A N 1
ATOM 2280 C CA . GLU A 1 283 ? -6.467 -27.241 -2.771 1.00 93.00 283 GLU A CA 1
ATOM 2281 C C . GLU A 1 283 ? -5.491 -26.660 -1.745 1.00 93.00 283 GLU A C 1
ATOM 2283 O O . GLU A 1 283 ? -5.887 -26.411 -0.613 1.00 93.00 283 GLU A O 1
ATOM 2288 N N . ASN A 1 284 ? -4.238 -26.400 -2.131 1.00 93.69 284 ASN A N 1
ATOM 2289 C CA . ASN A 1 284 ? -3.222 -25.849 -1.232 1.00 93.69 284 ASN A CA 1
ATOM 2290 C C . ASN A 1 284 ? -3.633 -24.467 -0.700 1.00 93.69 284 ASN A C 1
ATOM 2292 O O . ASN A 1 284 ? -3.461 -24.188 0.483 1.00 93.69 284 ASN A O 1
ATOM 2296 N N . PHE A 1 285 ? -4.206 -23.607 -1.551 1.00 92.00 285 PHE A N 1
ATOM 2297 C CA . PHE A 1 285 ? -4.727 -22.303 -1.127 1.00 92.00 285 PHE A CA 1
ATOM 2298 C C . PHE A 1 285 ? -5.904 -22.441 -0.160 1.00 92.00 285 PHE A C 1
ATOM 2300 O O . PHE A 1 285 ? -5.963 -21.709 0.827 1.00 92.00 285 PHE A O 1
ATOM 2307 N N . ASN A 1 286 ? -6.817 -23.375 -0.430 1.00 90.88 286 ASN A N 1
ATOM 2308 C CA . ASN A 1 286 ? -7.964 -23.632 0.431 1.00 90.88 286 ASN A CA 1
ATOM 2309 C C . ASN A 1 286 ? -7.535 -24.190 1.798 1.00 90.88 286 ASN A C 1
ATOM 2311 O O . ASN A 1 286 ? -7.955 -23.681 2.832 1.00 90.88 286 ASN A O 1
ATOM 2315 N N . LEU A 1 287 ? -6.645 -25.186 1.806 1.00 93.06 287 LEU A N 1
ATOM 2316 C CA . LEU A 1 287 ? -6.089 -25.780 3.023 1.00 93.06 287 LEU A CA 1
ATOM 2317 C C . LEU A 1 287 ? -5.347 -24.740 3.866 1.00 93.06 287 LEU A C 1
ATOM 2319 O O . LEU A 1 287 ? -5.585 -24.657 5.066 1.00 93.06 287 LEU A O 1
ATOM 2323 N N . HIS A 1 288 ? -4.508 -23.909 3.240 1.00 93.06 288 HIS A N 1
ATOM 2324 C CA . HIS A 1 288 ? -3.802 -22.829 3.937 1.00 93.06 288 HIS A CA 1
ATOM 2325 C C . HIS A 1 288 ? -4.773 -21.832 4.574 1.00 93.06 288 HIS A C 1
ATOM 2327 O O . HIS A 1 288 ? -4.606 -21.453 5.728 1.00 93.06 288 HIS A O 1
ATOM 2333 N N . ALA A 1 289 ? -5.818 -21.425 3.846 1.00 90.94 289 ALA A N 1
ATOM 2334 C CA . ALA A 1 289 ? -6.838 -20.530 4.384 1.00 90.94 289 ALA A CA 1
ATOM 2335 C C . ALA A 1 289 ? -7.556 -21.135 5.601 1.00 90.94 289 ALA A C 1
ATOM 2337 O O . ALA A 1 289 ? -7.719 -20.455 6.611 1.00 90.94 289 ALA A O 1
ATOM 2338 N N . ILE A 1 290 ? -7.926 -22.417 5.531 1.00 91.19 290 ILE A N 1
ATOM 2339 C CA . ILE A 1 290 ? -8.554 -23.138 6.646 1.00 91.19 290 ILE A CA 1
ATOM 2340 C C . ILE A 1 290 ? -7.619 -23.175 7.861 1.00 91.19 290 ILE A C 1
ATOM 2342 O O . ILE A 1 290 ? -8.046 -22.807 8.951 1.00 91.19 290 ILE A O 1
ATOM 2346 N N . GLN A 1 291 ? -6.340 -23.515 7.671 1.00 92.81 291 GLN A N 1
ATOM 2347 C CA . GLN A 1 291 ? -5.343 -23.547 8.749 1.00 92.81 291 GLN A CA 1
ATOM 2348 C C . GLN A 1 291 ? -5.201 -22.191 9.454 1.00 92.81 291 GLN A C 1
ATOM 2350 O O . GLN A 1 291 ? -5.140 -22.131 10.680 1.00 92.81 291 GLN A O 1
ATOM 2355 N N . VAL A 1 292 ? -5.202 -21.094 8.692 1.00 90.69 292 VAL A N 1
ATOM 2356 C CA . VAL A 1 292 ? -5.151 -19.721 9.227 1.00 90.69 292 VAL A CA 1
ATOM 2357 C C . VAL A 1 292 ? -6.386 -19.407 10.062 1.00 90.69 292 VAL A C 1
ATOM 2359 O O . VAL A 1 292 ? -6.281 -18.884 11.172 1.00 90.69 292 VAL A O 1
ATOM 2362 N N . MET A 1 293 ? -7.566 -19.755 9.554 1.00 88.88 293 MET A N 1
ATOM 2363 C CA . MET A 1 293 ? -8.823 -19.530 10.262 1.00 88.88 293 MET A CA 1
ATOM 2364 C C . MET A 1 293 ? -8.929 -20.368 11.544 1.00 88.88 293 MET A C 1
ATOM 2366 O O . MET A 1 293 ? -9.414 -19.869 12.561 1.00 88.88 293 MET A O 1
ATOM 2370 N N . GLU A 1 294 ? -8.482 -21.623 11.514 1.00 90.75 294 GLU A N 1
ATOM 2371 C CA . GLU A 1 294 ? -8.482 -22.523 12.671 1.00 90.75 294 GLU A CA 1
ATOM 2372 C C . GLU A 1 294 ? -7.496 -22.068 13.749 1.00 90.75 294 GLU A C 1
ATOM 2374 O O . GLU A 1 294 ? -7.885 -21.985 14.916 1.00 90.75 294 GLU A O 1
ATOM 2379 N N . ALA A 1 295 ? -6.268 -21.699 13.366 1.00 91.62 295 ALA A N 1
ATOM 2380 C CA . ALA A 1 295 ? -5.262 -21.174 14.289 1.00 91.62 295 ALA A CA 1
ATOM 2381 C C . ALA A 1 295 ? -5.772 -19.922 15.017 1.00 91.62 295 ALA A C 1
ATOM 2383 O O . ALA A 1 295 ? -5.717 -19.845 16.245 1.00 91.62 295 ALA A O 1
ATOM 2384 N N . ARG A 1 296 ? -6.363 -18.975 14.275 1.00 88.44 296 ARG A N 1
ATOM 2385 C CA . ARG A 1 296 ? -6.989 -17.785 14.864 1.00 88.44 296 ARG A CA 1
ATOM 2386 C C . ARG A 1 296 ? -8.116 -18.142 15.822 1.00 88.44 296 ARG A C 1
ATOM 2388 O O . ARG A 1 296 ? -8.208 -17.571 16.905 1.00 88.44 296 ARG A O 1
ATOM 2395 N N . ARG A 1 297 ? -9.007 -19.053 15.421 1.00 87.19 297 ARG A N 1
ATOM 2396 C CA . ARG A 1 297 ? -10.146 -19.456 16.254 1.00 87.19 297 ARG A CA 1
ATOM 2397 C C . ARG A 1 297 ? -9.673 -20.067 17.571 1.00 87.19 297 ARG A C 1
ATOM 2399 O O . ARG A 1 297 ? -10.240 -19.747 18.612 1.00 87.19 297 ARG A O 1
ATOM 2406 N N . ALA A 1 298 ? -8.659 -20.928 17.526 1.00 90.50 298 ALA A N 1
ATOM 2407 C CA . ALA A 1 298 ? -8.068 -21.521 18.721 1.00 90.50 298 ALA A CA 1
ATOM 2408 C C . ALA A 1 298 ? -7.495 -20.441 19.650 1.00 90.50 298 ALA A C 1
ATOM 2410 O O . ALA A 1 298 ? -7.830 -20.418 20.834 1.00 90.50 298 ALA A O 1
ATOM 2411 N N . HIS A 1 299 ? -6.732 -19.496 19.093 1.00 90.19 299 HIS A N 1
ATOM 2412 C CA . HIS A 1 299 ? -6.188 -18.368 19.844 1.00 90.19 299 HIS A CA 1
ATOM 2413 C C . HIS A 1 299 ? -7.293 -17.510 20.482 1.00 90.19 299 HIS A C 1
ATOM 2415 O O . HIS A 1 299 ? -7.248 -17.217 21.674 1.00 90.19 299 HIS A O 1
ATOM 2421 N N . GLN A 1 300 ? -8.349 -17.179 19.732 1.00 84.81 300 GLN A N 1
ATOM 2422 C CA . GLN A 1 300 ? -9.481 -16.406 20.248 1.00 84.81 300 GLN A CA 1
ATOM 2423 C C . GLN A 1 300 ? -10.190 -17.112 21.411 1.00 84.81 300 GLN A C 1
ATOM 2425 O O . GLN A 1 300 ? -10.466 -16.479 22.427 1.00 84.81 300 GLN A O 1
ATOM 2430 N N . LEU A 1 301 ? -10.465 -18.415 21.285 1.00 87.44 301 LEU A N 1
ATOM 2431 C CA . LEU A 1 301 ? -11.083 -19.195 22.362 1.00 87.44 301 LEU A CA 1
ATOM 2432 C C . LEU A 1 301 ? -10.208 -19.199 23.619 1.00 87.44 301 LEU A C 1
ATOM 2434 O O . LEU A 1 301 ? -10.732 -19.066 24.725 1.00 87.44 301 LEU A O 1
ATOM 2438 N N . LYS A 1 302 ? -8.884 -19.295 23.450 1.00 91.12 302 LYS A N 1
ATOM 2439 C CA . LYS A 1 302 ? -7.941 -19.229 24.567 1.00 91.12 302 LYS A CA 1
ATOM 2440 C C . LYS A 1 302 ? -7.931 -17.851 25.232 1.00 91.12 302 LYS A C 1
ATOM 2442 O O . LYS A 1 302 ? -7.938 -17.767 26.458 1.00 91.12 302 LYS A O 1
ATOM 2447 N N . MET A 1 303 ? -7.981 -16.777 24.444 1.00 88.31 303 MET A N 1
ATOM 2448 C CA . MET A 1 303 ? -8.081 -15.405 24.955 1.00 88.31 303 MET A CA 1
ATOM 2449 C C . MET A 1 303 ? -9.375 -15.163 25.726 1.00 88.31 303 MET A C 1
ATOM 2451 O O . MET A 1 303 ? -9.347 -14.545 26.790 1.00 88.31 303 MET A O 1
ATOM 2455 N N . ASP A 1 304 ? -10.504 -15.660 25.223 1.00 83.94 304 ASP A N 1
ATOM 2456 C CA . ASP A 1 304 ? -11.789 -15.543 25.912 1.00 83.94 304 ASP A CA 1
ATOM 2457 C C . ASP A 1 304 ? -11.788 -16.326 27.234 1.00 83.94 304 ASP A C 1
ATOM 2459 O O . ASP A 1 304 ? -12.275 -15.820 28.245 1.00 83.94 304 ASP A O 1
ATOM 2463 N N . GLU A 1 305 ? -11.200 -17.526 27.262 1.00 89.19 305 GLU A N 1
ATOM 2464 C CA . GLU A 1 305 ? -11.025 -18.312 28.489 1.00 89.19 305 GLU A CA 1
ATOM 2465 C C . GLU A 1 305 ? -10.233 -17.529 29.550 1.00 89.19 305 GLU A C 1
ATOM 2467 O O . GLU A 1 305 ? -10.714 -17.356 30.671 1.00 89.19 305 GLU A O 1
ATOM 2472 N N . LEU A 1 306 ? -9.058 -17.003 29.188 1.00 89.56 306 LEU A N 1
ATOM 2473 C CA . LEU A 1 306 ? -8.190 -16.255 30.104 1.00 89.56 306 LEU A CA 1
ATOM 2474 C C . LEU A 1 306 ? -8.841 -14.949 30.585 1.00 89.56 306 LEU A C 1
ATOM 2476 O O . LEU A 1 306 ? -8.778 -14.620 31.769 1.00 89.56 306 LEU A O 1
ATOM 2480 N N . ARG A 1 307 ? -9.527 -14.217 29.699 1.00 84.31 307 ARG A N 1
ATOM 2481 C CA . ARG A 1 307 ? -10.252 -12.989 30.069 1.00 84.31 307 ARG A CA 1
ATOM 2482 C C . ARG A 1 307 ? -11.429 -13.266 31.001 1.00 84.31 307 ARG A C 1
ATOM 2484 O O . ARG A 1 307 ? -11.639 -12.513 31.950 1.00 84.31 307 ARG A O 1
ATOM 2491 N N . ASN A 1 308 ? -12.167 -14.352 30.776 1.00 84.38 308 ASN A N 1
ATOM 2492 C CA . ASN A 1 308 ? -13.249 -14.762 31.671 1.00 84.38 308 ASN A CA 1
ATOM 2493 C C . ASN A 1 308 ? -12.720 -15.161 33.053 1.00 84.38 308 ASN A C 1
ATOM 2495 O O . ASN A 1 308 ? -13.346 -14.833 34.060 1.00 84.38 308 ASN A O 1
ATOM 2499 N N . GLN A 1 309 ? -11.557 -15.819 33.114 1.00 87.31 309 GLN A N 1
ATOM 2500 C CA . GLN A 1 309 ? -10.877 -16.071 34.384 1.00 87.31 309 GLN A CA 1
ATOM 2501 C C . GLN A 1 309 ? -10.526 -14.746 35.069 1.00 87.31 309 GLN A C 1
ATOM 2503 O O . GLN A 1 309 ? -10.914 -14.552 36.216 1.00 87.31 309 GLN A O 1
ATOM 2508 N N . LEU A 1 310 ? -9.899 -13.803 34.356 1.00 84.81 310 LEU A N 1
ATOM 2509 C CA . LEU A 1 310 ? -9.505 -12.492 34.891 1.00 84.81 310 LEU A CA 1
ATOM 2510 C C . LEU A 1 310 ? -10.685 -11.675 35.452 1.00 84.81 310 LEU A C 1
ATOM 2512 O O . LEU A 1 310 ? -10.514 -10.951 36.433 1.00 84.81 310 LEU A O 1
ATOM 2516 N N . ALA A 1 311 ? -11.874 -11.799 34.856 1.00 78.38 311 ALA A N 1
ATOM 2517 C CA . ALA A 1 311 ? -13.092 -11.110 35.287 1.00 78.38 311 ALA A CA 1
ATOM 2518 C C . ALA A 1 311 ? -13.730 -11.690 36.570 1.00 78.38 311 ALA A C 1
ATOM 2520 O O . ALA A 1 311 ? -14.671 -11.102 37.106 1.00 78.38 311 ALA A O 1
ATOM 2521 N N . SER A 1 312 ? -13.245 -12.829 37.077 1.00 80.44 312 SER A N 1
ATOM 2522 C CA . SER A 1 312 ? -13.770 -13.461 38.291 1.00 80.44 312 SER A CA 1
ATOM 2523 C C . SER A 1 312 ? -13.506 -12.615 39.542 1.00 80.44 312 SER A C 1
ATOM 2525 O O . SER A 1 312 ? -12.369 -12.252 39.853 1.00 80.44 312 SER A O 1
ATOM 2527 N N . SER A 1 313 ? -14.563 -12.346 40.311 1.00 66.56 313 SER A N 1
ATOM 2528 C CA . SER A 1 313 ? -14.549 -11.473 41.493 1.00 66.56 313 SER A CA 1
ATOM 2529 C C . SER A 1 313 ? -13.757 -12.016 42.694 1.00 66.56 313 SER A C 1
ATOM 2531 O O . SER A 1 313 ? -13.457 -11.250 43.604 1.00 66.56 313 SER A O 1
ATOM 2533 N N . ASN A 1 314 ? -13.367 -13.297 42.690 1.00 79.62 314 ASN A N 1
ATOM 2534 C CA . ASN A 1 314 ? -12.719 -13.977 43.825 1.00 79.62 314 ASN A CA 1
ATOM 2535 C C . ASN A 1 314 ? -11.193 -14.168 43.680 1.00 79.62 314 ASN A C 1
ATOM 2537 O O . ASN A 1 314 ? -10.597 -14.927 44.443 1.00 79.62 314 ASN A O 1
ATOM 2541 N N . LEU A 1 315 ? -10.548 -13.535 42.695 1.00 81.75 315 LEU A N 1
ATOM 2542 C CA . LEU A 1 315 ? -9.108 -13.697 42.447 1.00 81.75 315 LEU A CA 1
ATOM 2543 C C . LEU A 1 315 ? -8.249 -12.709 43.247 1.00 81.75 315 LEU A C 1
ATOM 2545 O O . LEU A 1 315 ? -8.548 -11.513 43.280 1.00 81.75 315 LEU A O 1
ATOM 2549 N N . SER A 1 316 ? -7.138 -13.202 43.813 1.00 86.94 316 SER A N 1
ATOM 2550 C CA . SER A 1 316 ? -6.081 -12.357 44.385 1.00 86.94 316 SER A CA 1
ATOM 2551 C C . SER A 1 316 ? -5.376 -11.539 43.299 1.00 86.94 316 SER A C 1
ATOM 2553 O O . SER A 1 316 ? -5.371 -11.914 42.123 1.00 86.94 316 SER A O 1
ATOM 2555 N N . ASP A 1 317 ? -4.745 -10.430 43.684 1.00 85.44 317 ASP A N 1
ATOM 2556 C CA . ASP A 1 317 ? -4.011 -9.581 42.737 1.00 85.44 317 ASP A CA 1
ATOM 2557 C C . ASP A 1 317 ? -2.829 -10.319 42.085 1.00 85.44 317 ASP A C 1
ATOM 2559 O O . ASP A 1 317 ? -2.579 -10.146 40.893 1.00 85.44 317 ASP A O 1
ATOM 2563 N N . GLU A 1 318 ? -2.175 -11.224 42.820 1.00 87.06 318 GLU A N 1
ATOM 2564 C CA . GLU A 1 318 ? -1.133 -12.118 42.293 1.00 87.06 318 GLU A CA 1
ATOM 2565 C C . GLU A 1 318 ? -1.675 -13.061 41.207 1.00 87.06 318 GLU A C 1
ATOM 2567 O O . GLU A 1 318 ? -1.062 -13.217 40.150 1.00 87.06 318 GLU A O 1
ATOM 2572 N N . ALA A 1 319 ? -2.858 -13.650 41.419 1.00 87.25 319 ALA A N 1
ATOM 2573 C CA . ALA A 1 319 ? -3.486 -14.525 40.431 1.00 87.25 319 ALA A CA 1
ATOM 2574 C C . ALA A 1 319 ? -3.909 -13.751 39.171 1.00 87.25 319 ALA A C 1
ATOM 2576 O O . ALA A 1 319 ? -3.750 -14.246 38.054 1.00 87.25 319 ALA A O 1
ATOM 2577 N N . LYS A 1 320 ? -4.392 -12.510 39.327 1.00 86.81 320 LYS A N 1
ATOM 2578 C CA . LYS A 1 320 ? -4.699 -11.620 38.195 1.00 86.81 320 LYS A CA 1
ATOM 2579 C C . LYS A 1 320 ? -3.445 -11.248 37.403 1.00 86.81 320 LYS A C 1
ATOM 2581 O O . LYS A 1 320 ? -3.502 -11.224 36.175 1.00 86.81 320 LYS A O 1
ATOM 2586 N N . ALA A 1 321 ? -2.328 -10.972 38.079 1.00 88.94 321 ALA A N 1
ATOM 2587 C CA . ALA A 1 321 ? -1.052 -10.683 37.424 1.00 88.94 321 ALA A CA 1
ATOM 2588 C C . ALA A 1 321 ? -0.562 -11.880 36.592 1.00 88.94 321 ALA A C 1
ATOM 2590 O O . ALA A 1 321 ? -0.202 -11.701 35.432 1.00 88.94 321 ALA A O 1
ATOM 2591 N N . LEU A 1 322 ? -0.653 -13.099 37.134 1.00 91.62 322 LEU A N 1
ATOM 2592 C CA . LEU A 1 322 ? -0.275 -14.318 36.414 1.00 91.62 322 LEU A CA 1
ATOM 2593 C C . LEU A 1 322 ? -1.111 -14.535 35.142 1.00 91.62 322 LEU A C 1
ATOM 2595 O O . LEU A 1 322 ? -0.562 -14.867 34.094 1.00 91.62 322 LEU A O 1
ATOM 2599 N N . ILE A 1 323 ? -2.430 -14.321 35.211 1.00 90.88 323 ILE A N 1
ATOM 2600 C CA . ILE A 1 323 ? -3.316 -14.451 34.042 1.00 90.88 323 ILE A CA 1
ATOM 2601 C C . ILE A 1 323 ? -2.966 -13.410 32.966 1.00 90.88 323 ILE A C 1
ATOM 2603 O O . ILE A 1 323 ? -2.998 -13.730 31.780 1.00 90.88 323 ILE A O 1
ATOM 2607 N N . ARG A 1 324 ? -2.590 -12.180 33.349 1.00 88.94 324 ARG A N 1
ATOM 2608 C CA . ARG A 1 324 ? -2.129 -11.158 32.389 1.00 88.94 324 ARG A CA 1
ATOM 2609 C C . ARG A 1 324 ? -0.860 -11.598 31.659 1.00 88.94 324 ARG A C 1
ATOM 2611 O O . ARG A 1 324 ? -0.827 -11.516 30.437 1.00 88.94 324 ARG A O 1
ATOM 2618 N N . THR A 1 325 ? 0.118 -12.155 32.373 1.00 92.00 325 THR A N 1
ATOM 2619 C CA . THR A 1 325 ? 1.324 -12.724 31.749 1.00 92.00 325 THR A CA 1
ATOM 2620 C C . THR A 1 325 ? 0.982 -13.868 30.790 1.00 92.00 325 THR A C 1
ATOM 2622 O O . THR A 1 325 ? 1.496 -13.908 29.680 1.00 92.00 325 THR A O 1
ATOM 2625 N N . GLN A 1 326 ? 0.041 -14.751 31.148 1.00 93.50 326 GLN A N 1
ATOM 2626 C CA . GLN A 1 326 ? -0.415 -15.815 30.240 1.00 93.50 326 GLN A CA 1
ATOM 2627 C C . GLN A 1 326 ? -1.065 -15.272 28.958 1.00 93.50 326 GLN A C 1
ATOM 2629 O O . GLN A 1 326 ? -0.889 -15.854 27.890 1.00 93.50 326 GLN A O 1
ATOM 2634 N N . ILE A 1 327 ? -1.818 -14.170 29.049 1.00 89.25 327 ILE A N 1
ATOM 2635 C CA . ILE A 1 327 ? -2.403 -13.495 27.880 1.00 89.25 327 ILE A CA 1
ATOM 2636 C C . ILE A 1 327 ? -1.296 -12.952 26.968 1.00 89.25 327 ILE A C 1
ATOM 2638 O O . ILE A 1 327 ? -1.370 -13.130 25.749 1.00 89.25 327 ILE A O 1
ATOM 2642 N N . GLU A 1 328 ? -0.274 -12.314 27.542 1.00 89.31 328 GLU A N 1
ATOM 2643 C CA . GLU A 1 328 ? 0.875 -11.779 26.801 1.00 89.31 328 GLU A CA 1
ATOM 2644 C C . GLU A 1 328 ? 1.667 -12.894 26.102 1.00 89.31 328 GLU A C 1
ATOM 2646 O O . GLU A 1 328 ? 1.915 -12.806 24.896 1.00 89.31 328 GLU A O 1
ATOM 2651 N N . ASP A 1 329 ? 1.986 -13.973 26.820 1.00 92.19 329 ASP A N 1
ATOM 2652 C CA . ASP A 1 329 ? 2.737 -15.118 26.294 1.00 92.19 329 ASP A CA 1
ATOM 2653 C C . ASP A 1 329 ? 1.989 -15.832 25.161 1.00 92.19 329 ASP A C 1
ATOM 2655 O O . ASP A 1 329 ? 2.566 -16.125 24.112 1.00 92.19 329 ASP A O 1
ATOM 2659 N N . GLU A 1 330 ? 0.690 -16.082 25.333 1.00 92.31 330 GLU A N 1
ATOM 2660 C CA . GLU A 1 330 ? -0.137 -16.726 24.309 1.00 92.31 330 GLU A CA 1
ATOM 2661 C C . GLU A 1 330 ? -0.296 -15.831 23.069 1.00 92.31 330 GLU A C 1
ATOM 2663 O O . GLU A 1 330 ? -0.268 -16.320 21.938 1.00 92.31 330 GLU A O 1
ATOM 2668 N N . THR A 1 331 ? -0.411 -14.511 23.261 1.00 88.81 331 THR A N 1
ATOM 2669 C CA . THR A 1 331 ? -0.432 -13.538 22.156 1.00 88.81 331 THR A CA 1
ATOM 2670 C C . THR A 1 331 ? 0.876 -13.579 21.371 1.00 88.81 331 THR A C 1
ATOM 2672 O O . THR A 1 331 ? 0.854 -13.677 20.143 1.00 88.81 331 THR A O 1
ATOM 2675 N N . LYS A 1 332 ? 2.016 -13.560 22.067 1.00 90.62 332 LYS A N 1
ATOM 2676 C CA . LYS A 1 332 ? 3.340 -13.639 21.443 1.00 90.62 332 LYS A CA 1
ATOM 2677 C C . LYS A 1 332 ? 3.531 -14.956 20.685 1.00 90.62 332 LYS A C 1
ATOM 2679 O O . LYS A 1 332 ? 3.959 -14.947 19.532 1.00 90.62 332 LYS A O 1
ATOM 2684 N N . ASN A 1 333 ? 3.155 -16.080 21.295 1.00 92.50 333 ASN A N 1
ATOM 2685 C CA . ASN A 1 333 ? 3.239 -17.395 20.665 1.00 92.50 333 ASN A CA 1
ATOM 2686 C C . ASN A 1 333 ? 2.396 -17.471 19.379 1.00 92.50 333 ASN A C 1
ATOM 2688 O O . ASN A 1 333 ? 2.864 -17.986 18.360 1.00 92.50 333 ASN A O 1
ATOM 2692 N N . TYR A 1 334 ? 1.178 -16.919 19.386 1.00 90.81 334 TYR A N 1
ATOM 2693 C CA . TYR A 1 334 ? 0.340 -16.839 18.188 1.00 90.81 334 TYR A CA 1
ATOM 2694 C C . TYR A 1 334 ? 1.002 -16.001 17.081 1.00 90.81 334 TYR A C 1
ATOM 2696 O O . TYR A 1 334 ? 1.058 -16.435 15.933 1.00 90.81 334 TYR A O 1
ATOM 2704 N N . GLU A 1 335 ? 1.568 -14.838 17.402 1.00 87.19 335 GLU A N 1
ATOM 2705 C CA . GLU A 1 335 ? 2.219 -13.965 16.411 1.00 87.19 335 GLU A CA 1
ATOM 2706 C C . GLU A 1 335 ? 3.459 -14.592 15.749 1.00 87.19 335 GLU A C 1
ATOM 2708 O O . GLU A 1 335 ? 3.737 -14.340 14.563 1.00 87.19 335 GLU A O 1
ATOM 2713 N N . GLU A 1 336 ? 4.195 -15.410 16.502 1.00 88.56 336 GLU A N 1
ATOM 2714 C CA . GLU A 1 336 ? 5.397 -16.107 16.041 1.00 88.56 336 GLU A CA 1
ATOM 2715 C C . GLU A 1 336 ? 5.072 -17.366 15.222 1.00 88.56 336 GLU A C 1
ATOM 2717 O O . GLU A 1 336 ? 5.740 -17.628 14.219 1.00 88.56 336 GLU A O 1
ATOM 2722 N N . THR A 1 337 ? 4.042 -18.127 15.610 1.00 89.44 337 THR A N 1
ATOM 2723 C CA . THR A 1 337 ? 3.795 -19.480 15.074 1.00 89.44 337 THR A CA 1
ATOM 2724 C C . THR A 1 337 ? 2.605 -19.593 14.122 1.00 89.44 337 THR A C 1
ATOM 2726 O O . THR A 1 337 ? 2.546 -20.547 13.340 1.00 89.44 337 THR A O 1
ATOM 2729 N N . ALA A 1 338 ? 1.656 -18.651 14.149 1.00 87.44 338 ALA A N 1
ATOM 2730 C CA . ALA A 1 338 ? 0.448 -18.761 13.342 1.00 87.44 338 ALA A CA 1
ATOM 2731 C C . ALA A 1 338 ? 0.755 -18.650 11.837 1.00 87.44 338 ALA A C 1
ATOM 2733 O O . ALA A 1 338 ? 1.529 -17.780 11.418 1.00 87.44 338 ALA A O 1
ATOM 2734 N N . PRO A 1 339 ? 0.117 -19.483 10.994 1.00 88.25 339 PRO A N 1
ATOM 2735 C CA . PRO A 1 339 ? 0.249 -19.370 9.548 1.00 88.25 339 PRO A CA 1
ATOM 2736 C C . PRO A 1 339 ? -0.272 -18.007 9.081 1.00 88.25 339 PRO A C 1
ATOM 2738 O O . PRO A 1 339 ? -1.350 -17.561 9.481 1.00 88.25 339 PRO A O 1
ATOM 2741 N N . LYS A 1 340 ? 0.492 -17.334 8.213 1.00 84.62 340 LYS A N 1
ATOM 2742 C CA . LYS A 1 340 ? 0.194 -15.953 7.810 1.00 84.62 340 LYS A CA 1
ATOM 2743 C C . LYS A 1 340 ? -0.461 -15.886 6.438 1.00 84.62 340 LYS A C 1
ATOM 2745 O O . LYS A 1 340 ? -0.251 -16.714 5.548 1.00 84.62 340 LYS A O 1
ATOM 2750 N N . VAL A 1 341 ? -1.255 -14.840 6.237 1.00 84.19 341 VAL A N 1
ATOM 2751 C CA . VAL A 1 341 ? -1.850 -14.504 4.942 1.00 84.19 341 VAL A CA 1
ATOM 2752 C C . VAL A 1 341 ? -1.547 -13.047 4.636 1.00 84.19 341 VAL A C 1
ATOM 2754 O O . VAL A 1 341 ? -2.000 -12.140 5.325 1.00 84.19 341 VAL A O 1
ATOM 2757 N N . HIS A 1 342 ? -0.797 -12.799 3.560 1.00 73.88 342 HIS A N 1
ATOM 2758 C CA . HIS A 1 342 ? -0.583 -11.435 3.074 1.00 73.88 342 HIS A CA 1
ATOM 2759 C C . HIS A 1 342 ? -1.912 -10.774 2.684 1.00 73.88 342 HIS A C 1
ATOM 2761 O O . HIS A 1 342 ? -2.685 -11.322 1.893 1.00 73.88 342 HIS A O 1
ATOM 2767 N N . GLY A 1 343 ? -2.172 -9.577 3.203 1.00 62.50 343 GLY A N 1
ATOM 2768 C CA . GLY A 1 343 ? -3.393 -8.837 2.884 1.00 62.50 343 GLY A CA 1
ATOM 2769 C C . GLY A 1 343 ? -3.790 -7.795 3.919 1.00 62.50 343 GLY A C 1
ATOM 2770 O O . GLY A 1 343 ? -4.314 -6.767 3.509 1.00 62.50 343 GLY A O 1
ATOM 2771 N N . GLY A 1 344 ? -3.465 -7.996 5.201 1.00 58.03 344 GLY A N 1
ATOM 2772 C CA . GLY A 1 344 ? -3.829 -7.058 6.272 1.00 58.03 344 GLY A CA 1
ATOM 2773 C C . GLY A 1 344 ? -3.366 -5.615 6.020 1.00 58.03 344 GLY A C 1
ATOM 2774 O O . GLY A 1 344 ? -4.099 -4.678 6.319 1.00 58.03 344 GLY A O 1
ATOM 2775 N N . ASP A 1 345 ? -2.183 -5.414 5.426 1.00 60.09 345 ASP A N 1
ATOM 2776 C CA . ASP A 1 345 ? -1.596 -4.081 5.162 1.00 60.09 345 ASP A CA 1
ATOM 2777 C C . ASP A 1 345 ? -1.953 -3.465 3.808 1.00 60.09 345 ASP A C 1
ATOM 2779 O O . ASP A 1 345 ? -1.727 -2.281 3.583 1.00 60.09 345 ASP A O 1
ATOM 2783 N N . THR A 1 346 ? -2.466 -4.262 2.870 1.00 65.50 346 THR A N 1
ATOM 2784 C CA . THR A 1 346 ? -2.561 -3.856 1.452 1.00 65.50 346 THR A CA 1
ATOM 2785 C C . THR A 1 346 ? -3.940 -4.063 0.839 1.00 65.50 346 THR A C 1
ATOM 2787 O O . THR A 1 346 ? -4.183 -3.615 -0.283 1.00 65.50 346 THR A O 1
ATOM 2790 N N . VAL A 1 347 ? -4.848 -4.738 1.548 1.00 73.56 347 VAL A N 1
ATOM 2791 C CA . VAL A 1 347 ? -6.218 -5.002 1.113 1.00 73.56 347 VAL A CA 1
ATOM 2792 C C . VAL A 1 347 ? -7.176 -4.392 2.124 1.00 73.56 347 VAL A C 1
ATOM 2794 O O . VAL A 1 347 ? -7.161 -4.731 3.301 1.00 73.56 347 VAL A O 1
ATOM 2797 N N . TYR A 1 348 ? -8.034 -3.496 1.649 1.00 80.62 348 TYR A N 1
ATOM 2798 C CA . TYR A 1 348 ? -9.041 -2.857 2.491 1.00 80.62 348 TYR A CA 1
ATOM 2799 C C . TYR A 1 348 ? -10.290 -3.730 2.621 1.00 80.62 348 TYR A C 1
ATOM 2801 O O . TYR A 1 348 ? -10.670 -4.424 1.674 1.00 80.62 348 TYR A O 1
ATOM 2809 N N . VAL A 1 349 ? -10.992 -3.631 3.754 1.00 86.38 349 VAL A N 1
ATOM 2810 C CA . VAL A 1 349 ? -12.179 -4.458 4.031 1.00 86.38 349 VAL A CA 1
ATOM 2811 C C . VAL A 1 349 ? -13.290 -4.294 2.990 1.00 86.38 349 VAL A C 1
ATOM 2813 O O . VAL A 1 349 ? -13.847 -5.290 2.536 1.00 86.38 349 VAL A O 1
ATOM 2816 N N . HIS A 1 350 ? -13.538 -3.078 2.490 1.00 85.19 350 HIS A N 1
ATOM 2817 C CA . HIS A 1 350 ? -14.525 -2.861 1.423 1.00 85.19 350 HIS A CA 1
ATOM 2818 C C . HIS A 1 350 ? -14.151 -3.597 0.125 1.00 85.19 350 HIS A C 1
ATOM 2820 O O . HIS A 1 350 ? -15.024 -4.001 -0.636 1.00 85.19 350 HIS A O 1
ATOM 2826 N N . GLN A 1 351 ? -12.858 -3.830 -0.137 1.00 85.19 351 GLN A N 1
ATOM 2827 C CA . GLN A 1 351 ? -12.421 -4.603 -1.302 1.00 85.19 351 GLN A CA 1
ATOM 2828 C C . GLN A 1 351 ? -12.684 -6.100 -1.129 1.00 85.19 351 GLN A C 1
ATOM 2830 O O . GLN A 1 351 ? -12.856 -6.798 -2.129 1.00 85.19 351 GLN A O 1
ATOM 2835 N N . LEU A 1 352 ? -12.699 -6.601 0.110 1.00 88.31 352 LEU A N 1
ATOM 2836 C CA . LEU A 1 352 ? -13.132 -7.965 0.422 1.00 88.31 352 LEU A CA 1
ATOM 2837 C C . LEU A 1 352 ? -14.650 -8.087 0.251 1.00 88.31 352 LEU A C 1
ATOM 2839 O O . LEU A 1 352 ? -15.105 -8.972 -0.470 1.00 88.31 352 LEU A O 1
ATOM 2843 N N . VAL A 1 353 ? -15.419 -7.130 0.787 1.00 89.69 353 VAL A N 1
ATOM 2844 C CA . VAL A 1 353 ? -16.881 -7.053 0.597 1.00 89.69 353 VAL A CA 1
ATOM 2845 C C . VAL A 1 353 ? -17.240 -7.046 -0.892 1.00 89.69 353 VAL A C 1
ATOM 2847 O O . VAL A 1 353 ? -18.026 -7.870 -1.358 1.00 89.69 353 VAL A O 1
ATOM 2850 N N . GLN A 1 354 ? -16.590 -6.196 -1.687 1.00 85.56 354 GLN A N 1
ATOM 2851 C CA . GLN A 1 354 ? -16.820 -6.139 -3.131 1.00 85.56 354 GLN A CA 1
ATOM 2852 C C . GLN A 1 354 ? -16.500 -7.444 -3.862 1.00 85.56 354 GLN A C 1
ATOM 2854 O O . GLN A 1 354 ? -17.112 -7.718 -4.892 1.00 85.56 354 GLN A O 1
ATOM 2859 N N . GLN A 1 355 ? -15.545 -8.247 -3.385 1.00 83.50 355 GLN A N 1
ATOM 2860 C CA . GLN A 1 355 ? -15.250 -9.535 -4.014 1.00 83.50 355 GLN A CA 1
ATOM 2861 C C . GLN A 1 355 ? -16.431 -10.505 -3.906 1.00 83.50 355 GLN A C 1
ATOM 2863 O O . GLN A 1 355 ? -16.699 -11.197 -4.888 1.00 83.50 355 GLN A O 1
ATOM 2868 N N . TYR A 1 356 ? -17.185 -10.470 -2.804 1.00 84.38 356 TYR A N 1
ATOM 2869 C CA . TYR A 1 356 ? -18.436 -11.217 -2.658 1.00 84.38 356 TYR A CA 1
ATOM 2870 C C . TYR A 1 356 ? -19.592 -10.639 -3.489 1.00 84.38 356 TYR A C 1
ATOM 2872 O O . TYR A 1 356 ? -20.428 -11.390 -3.987 1.00 84.38 356 TYR A O 1
ATOM 2880 N N . LEU A 1 357 ? -19.629 -9.317 -3.689 1.00 79.31 357 LEU A N 1
ATOM 2881 C CA . LEU A 1 357 ? -20.722 -8.629 -4.396 1.00 79.31 357 LEU A CA 1
ATOM 2882 C C . LEU A 1 357 ? -20.536 -8.519 -5.924 1.00 79.31 357 LEU A C 1
ATOM 2884 O O . LEU A 1 357 ? -21.428 -8.028 -6.625 1.00 79.31 357 LEU A O 1
ATOM 2888 N N . LYS A 1 358 ? -19.397 -8.959 -6.480 1.00 68.81 358 LYS A N 1
ATOM 2889 C CA . LYS A 1 358 ? -19.119 -8.897 -7.928 1.00 68.81 358 LYS A CA 1
ATOM 2890 C C . LYS A 1 358 ? -20.138 -9.713 -8.734 1.00 68.81 358 LYS A C 1
ATOM 2892 O O . LYS A 1 358 ? -20.110 -10.941 -8.751 1.00 68.81 358 LYS A O 1
ATOM 2897 N N . LYS A 1 359 ? -20.990 -9.013 -9.491 1.00 56.75 359 LYS A N 1
ATOM 2898 C CA . LYS A 1 359 ? -21.920 -9.614 -10.462 1.00 56.75 359 LYS A CA 1
ATOM 2899 C C . LYS A 1 359 ? -21.167 -10.164 -11.679 1.00 56.75 359 LYS A C 1
ATOM 2901 O O . LYS A 1 359 ? -20.188 -9.570 -12.132 1.00 56.75 359 LYS A O 1
ATOM 2906 N N . ASN A 1 360 ? -21.643 -11.278 -12.238 1.00 52.12 360 ASN A N 1
ATOM 2907 C CA . ASN A 1 360 ? -21.151 -11.781 -13.519 1.00 52.12 360 ASN A CA 1
ATOM 2908 C C . ASN A 1 360 ? -21.639 -10.847 -14.651 1.00 52.12 360 ASN A C 1
ATOM 2910 O O . ASN A 1 360 ? -22.852 -10.708 -14.812 1.00 52.12 360 ASN A O 1
ATOM 2914 N N . PRO A 1 361 ? -20.747 -10.225 -15.451 1.00 50.72 361 PRO A N 1
ATOM 2915 C CA . PRO A 1 361 ? -21.144 -9.295 -16.512 1.00 50.72 361 PRO A CA 1
ATOM 2916 C C . PRO A 1 361 ? -22.060 -9.908 -17.582 1.00 50.72 361 PRO A C 1
ATOM 2918 O O . PRO A 1 361 ? -22.742 -9.168 -18.284 1.00 50.72 361 PRO A O 1
ATOM 2921 N N . GLN A 1 362 ? -22.061 -11.239 -17.732 1.00 48.41 362 GLN A N 1
ATOM 2922 C CA . GLN A 1 362 ? -22.850 -11.939 -18.753 1.00 48.41 362 GLN A CA 1
ATOM 2923 C C . GLN A 1 362 ? -24.293 -12.260 -18.326 1.00 48.41 362 GLN A C 1
ATOM 2925 O O . GLN A 1 362 ? -25.103 -12.597 -19.183 1.00 48.41 362 GLN A O 1
ATOM 2930 N N . ASN A 1 363 ? -24.632 -12.120 -17.039 1.00 48.72 363 ASN A N 1
ATOM 2931 C CA . ASN A 1 363 ? -25.965 -12.418 -16.506 1.00 48.72 363 ASN A CA 1
ATOM 2932 C C . ASN A 1 363 ? -26.556 -11.170 -15.831 1.00 48.72 363 ASN A C 1
ATOM 2934 O O . ASN A 1 363 ? -26.695 -11.099 -14.608 1.00 48.72 363 ASN A O 1
ATOM 2938 N N . TYR A 1 364 ? -26.904 -10.162 -16.634 1.00 43.34 364 TYR A N 1
ATOM 2939 C CA . TYR A 1 364 ? -27.741 -9.057 -16.167 1.00 43.34 364 TYR A CA 1
ATOM 2940 C C . TYR A 1 364 ? -29.120 -9.608 -15.766 1.00 43.34 364 TYR A C 1
ATOM 2942 O O . TYR A 1 364 ? -29.922 -9.949 -16.626 1.00 43.34 364 TYR A O 1
ATOM 2950 N N . GLY A 1 365 ? -29.379 -9.723 -14.459 1.00 48.62 365 GLY A N 1
ATOM 2951 C CA . GLY A 1 365 ? -30.692 -10.088 -13.906 1.00 48.62 365 GLY A CA 1
ATOM 2952 C C . GLY A 1 365 ? -30.707 -11.309 -12.981 1.00 48.62 365 GLY A C 1
ATOM 2953 O O . GLY A 1 365 ? -31.586 -11.396 -12.130 1.00 48.62 365 GLY A O 1
ATOM 2954 N N . GLU A 1 366 ? -29.716 -12.203 -13.055 1.00 47.56 366 GLU A N 1
ATOM 2955 C CA . GLU A 1 366 ? -29.605 -13.345 -12.133 1.00 47.56 366 GLU A CA 1
ATOM 2956 C C . GLU A 1 366 ? -28.664 -12.990 -10.970 1.00 47.56 366 GLU A C 1
ATOM 2958 O O . GLU A 1 366 ? -27.492 -12.658 -11.172 1.00 47.56 366 GLU A O 1
ATOM 2963 N N . LYS A 1 367 ? -29.168 -13.047 -9.729 1.00 50.28 367 LYS A N 1
ATOM 2964 C CA . LYS A 1 367 ? -28.313 -12.984 -8.535 1.00 50.28 367 LYS A CA 1
ATOM 2965 C C . LYS A 1 367 ? -27.434 -14.235 -8.541 1.00 50.28 367 LYS A C 1
ATOM 2967 O O . LYS A 1 367 ? -27.932 -15.330 -8.301 1.00 50.28 367 LYS A O 1
ATOM 2972 N N . ASN A 1 368 ? -26.142 -14.083 -8.823 1.00 54.53 368 ASN A N 1
ATOM 2973 C CA . ASN A 1 368 ? -25.193 -15.170 -8.599 1.00 54.53 368 ASN A CA 1
ATOM 2974 C C . ASN A 1 368 ? -25.230 -15.493 -7.093 1.00 54.53 368 ASN A C 1
ATOM 2976 O O . ASN A 1 368 ? -25.147 -14.546 -6.302 1.00 54.53 368 ASN A O 1
ATOM 2980 N N . PRO A 1 369 ? -25.404 -16.758 -6.673 1.00 62.88 369 PRO A N 1
ATOM 2981 C CA . PRO A 1 369 ? -25.392 -17.079 -5.255 1.00 62.88 369 PRO A CA 1
ATOM 2982 C C . PRO A 1 369 ? -24.047 -16.643 -4.673 1.00 62.88 369 PRO A C 1
ATOM 2984 O O . PRO A 1 369 ? -22.994 -16.920 -5.250 1.00 62.88 369 PRO A O 1
ATOM 2987 N N . MET A 1 370 ? -24.085 -15.907 -3.563 1.00 74.38 370 MET A N 1
ATOM 2988 C CA . MET A 1 370 ? -22.875 -15.572 -2.823 1.00 74.38 370 MET A CA 1
ATOM 2989 C C . MET A 1 370 ? -22.322 -16.880 -2.254 1.00 74.38 370 MET A C 1
ATOM 2991 O O . MET A 1 370 ? -23.032 -17.584 -1.539 1.00 74.38 370 MET A O 1
ATOM 2995 N N . ILE A 1 371 ? -21.085 -17.222 -2.606 1.00 77.50 371 ILE A N 1
ATOM 2996 C CA . ILE A 1 371 ? -20.398 -18.428 -2.131 1.00 77.50 371 ILE A CA 1
ATOM 2997 C C . ILE A 1 371 ? -19.301 -17.970 -1.184 1.00 77.50 371 ILE A C 1
ATOM 2999 O O . ILE A 1 371 ? -18.538 -17.077 -1.543 1.00 77.50 371 ILE A O 1
ATOM 3003 N N . GLU A 1 372 ? -19.245 -18.565 0.003 1.00 83.38 372 GLU A N 1
ATOM 3004 C CA . GLU A 1 372 ? -18.188 -18.318 0.981 1.00 83.38 372 GLU A CA 1
ATOM 3005 C C . GLU A 1 372 ? -16.812 -18.691 0.401 1.00 83.38 372 GLU A C 1
ATOM 3007 O O . GLU A 1 372 ? -16.646 -19.771 -0.169 1.00 83.38 372 GLU A O 1
ATOM 3012 N N . ASP A 1 373 ? -15.828 -17.802 0.546 1.00 86.00 373 ASP A N 1
ATOM 3013 C CA . ASP A 1 373 ? -14.457 -18.006 0.072 1.00 86.00 373 ASP A CA 1
ATOM 3014 C C . ASP A 1 373 ? -13.500 -17.997 1.277 1.00 86.00 373 ASP A C 1
ATOM 3016 O O . ASP A 1 373 ? -13.231 -16.929 1.840 1.00 86.00 373 ASP A O 1
ATOM 3020 N N . PRO A 1 374 ? -12.944 -19.159 1.671 1.00 88.50 374 PRO A N 1
ATOM 3021 C CA . PRO A 1 374 ? -12.062 -19.264 2.833 1.00 88.50 374 PRO A CA 1
ATOM 3022 C C . PRO A 1 374 ? -10.864 -18.312 2.790 1.00 88.50 374 PRO A C 1
ATOM 3024 O O . PRO A 1 374 ? -10.413 -17.834 3.828 1.00 88.50 374 PRO A O 1
ATOM 3027 N N . MET A 1 375 ? -10.351 -17.986 1.601 1.00 86.38 375 MET A N 1
ATOM 3028 C CA . MET A 1 375 ? -9.208 -17.087 1.470 1.00 86.38 375 MET A CA 1
ATOM 3029 C C . MET A 1 375 ? -9.599 -15.626 1.716 1.00 86.38 375 MET A C 1
ATOM 3031 O O . MET A 1 375 ? -8.810 -14.880 2.298 1.00 86.38 375 MET A O 1
ATOM 3035 N N . ILE A 1 376 ? -10.807 -15.212 1.314 1.00 88.56 376 ILE A N 1
ATOM 3036 C CA . ILE A 1 376 ? -11.340 -13.885 1.664 1.00 88.56 376 ILE A CA 1
ATOM 3037 C C . ILE A 1 376 ? -11.505 -13.779 3.183 1.00 88.56 376 ILE A C 1
ATOM 3039 O O . ILE A 1 376 ? -11.115 -12.768 3.768 1.00 88.56 376 ILE A O 1
ATOM 3043 N N . GLU A 1 377 ? -12.008 -14.832 3.825 1.00 91.44 377 GLU A N 1
ATOM 3044 C CA . GLU A 1 377 ? -12.180 -14.876 5.280 1.00 91.44 377 GLU A CA 1
ATOM 3045 C C . GLU A 1 377 ? -10.842 -14.842 6.026 1.00 91.44 377 GLU A C 1
ATOM 3047 O O . GLU A 1 377 ? -10.675 -14.061 6.962 1.00 91.44 377 GLU A O 1
ATOM 3052 N N . ALA A 1 378 ? -9.839 -15.588 5.559 1.00 90.00 378 ALA A N 1
ATOM 3053 C CA . ALA A 1 378 ? -8.490 -15.530 6.116 1.00 90.00 378 ALA A CA 1
ATOM 3054 C C . ALA A 1 378 ? -7.851 -14.131 5.966 1.00 90.00 378 ALA A C 1
ATOM 3056 O O . ALA A 1 378 ? -7.152 -13.666 6.866 1.00 90.00 378 ALA A O 1
ATOM 3057 N N . GLN A 1 379 ? -8.110 -13.422 4.859 1.00 88.62 379 GLN A N 1
ATOM 3058 C CA . GLN A 1 379 ? -7.662 -12.034 4.686 1.00 88.62 379 GLN A CA 1
ATOM 3059 C C . GLN A 1 379 ? -8.396 -11.059 5.609 1.00 88.62 379 GLN A C 1
ATOM 3061 O O . GLN A 1 379 ? -7.762 -10.156 6.150 1.00 88.62 379 GLN A O 1
ATOM 3066 N N . PHE A 1 380 ? -9.705 -11.233 5.795 1.00 91.00 380 PHE A N 1
ATOM 3067 C CA . PHE A 1 380 ? -10.487 -10.437 6.739 1.00 91.00 380 PHE A CA 1
ATOM 3068 C C . PHE A 1 380 ? -9.958 -10.608 8.165 1.00 91.00 380 PHE A C 1
ATOM 3070 O O . PHE A 1 380 ? -9.714 -9.629 8.862 1.00 91.00 380 PHE A O 1
ATOM 3077 N N . PHE A 1 381 ? -9.673 -11.841 8.563 1.00 88.62 381 PHE A N 1
ATOM 3078 C CA . PHE A 1 381 ? -9.044 -12.146 9.838 1.00 88.62 381 PHE A CA 1
ATOM 3079 C C . PHE A 1 381 ? -7.664 -11.499 9.997 1.00 88.62 381 PHE A C 1
ATOM 3081 O O . PHE A 1 381 ? -7.420 -10.857 11.011 1.00 88.62 381 PHE A O 1
ATOM 3088 N N . ALA A 1 382 ? -6.804 -11.527 8.980 1.00 86.81 382 ALA A N 1
ATOM 3089 C CA . ALA A 1 382 ? -5.529 -10.809 9.045 1.00 86.81 382 ALA A CA 1
ATOM 3090 C C . ALA A 1 382 ? -5.689 -9.283 9.254 1.00 86.81 382 ALA A C 1
ATOM 3092 O O . ALA A 1 382 ? -4.788 -8.643 9.791 1.00 86.81 382 ALA A O 1
ATOM 3093 N N . ILE A 1 383 ? -6.817 -8.681 8.843 1.00 87.00 383 ILE A N 1
ATOM 3094 C CA . ILE A 1 383 ? -7.136 -7.276 9.159 1.00 87.00 383 ILE A CA 1
ATOM 3095 C C . ILE A 1 383 ? -7.492 -7.128 10.643 1.00 87.00 383 ILE A C 1
ATOM 3097 O O . ILE A 1 383 ? -7.033 -6.187 11.283 1.00 87.00 383 ILE A O 1
ATOM 3101 N N . LEU A 1 384 ? -8.285 -8.046 11.201 1.00 87.75 384 LEU A N 1
ATOM 3102 C CA . LEU A 1 384 ? -8.714 -7.993 12.601 1.00 87.75 384 LEU A CA 1
ATOM 3103 C C . LEU A 1 384 ? -7.544 -8.082 13.596 1.00 87.75 384 LEU A C 1
ATOM 3105 O O . LEU A 1 384 ? -7.591 -7.419 14.628 1.00 87.75 384 LEU A O 1
ATOM 3109 N N . ASP A 1 385 ? -6.500 -8.867 13.297 1.00 83.75 385 ASP A N 1
ATOM 3110 C CA . ASP A 1 385 ? -5.320 -9.020 14.178 1.00 83.75 385 ASP A CA 1
ATOM 3111 C C . ASP A 1 385 ? -4.615 -7.692 14.491 1.00 83.75 385 ASP A C 1
ATOM 3113 O O . ASP A 1 385 ? -4.018 -7.535 15.554 1.00 83.75 385 ASP A O 1
ATOM 3117 N N . LYS A 1 386 ? -4.751 -6.698 13.611 1.00 82.00 386 LYS A N 1
ATOM 3118 C CA . LYS A 1 386 ? -4.173 -5.361 13.791 1.00 82.00 386 LYS A CA 1
ATOM 3119 C C . LYS A 1 386 ? -4.847 -4.538 14.877 1.00 82.00 386 LYS A C 1
ATOM 3121 O O . LYS A 1 386 ? -4.208 -3.703 15.501 1.00 82.00 386 LYS A O 1
ATOM 3126 N N . PHE A 1 387 ? -6.138 -4.770 15.094 1.00 83.25 387 PHE A N 1
ATOM 3127 C CA . PHE A 1 387 ? -6.981 -3.940 15.954 1.00 83.25 387 PHE A CA 1
ATOM 3128 C C . PHE A 1 387 ? -7.372 -4.673 17.241 1.00 83.25 387 PHE A C 1
ATOM 3130 O O . PHE A 1 387 ? -8.396 -4.375 17.854 1.00 83.25 387 PHE A O 1
ATOM 3137 N N . LYS A 1 388 ? -6.552 -5.640 17.674 1.00 78.94 388 LYS A N 1
ATOM 3138 C CA . LYS A 1 388 ? -6.829 -6.529 18.814 1.00 78.94 388 LYS A CA 1
ATOM 3139 C C . LYS A 1 388 ? -7.125 -5.808 20.138 1.00 78.94 388 LYS A C 1
ATOM 3141 O O . LYS A 1 388 ? -7.854 -6.364 20.957 1.00 78.94 388 LYS A O 1
ATOM 3146 N N . LEU A 1 389 ? -6.646 -4.571 20.326 1.00 79.31 389 LEU A N 1
ATOM 3147 C CA . LEU A 1 389 ? -6.941 -3.766 21.525 1.00 79.31 389 LEU A CA 1
ATOM 3148 C C . LEU A 1 389 ? -8.418 -3.340 21.620 1.00 79.31 389 LEU A C 1
ATOM 3150 O O . LEU A 1 389 ? -8.890 -3.052 22.716 1.00 79.31 389 LEU A O 1
ATOM 3154 N N . LEU A 1 390 ? -9.191 -3.381 20.521 1.00 82.06 390 LEU A N 1
ATOM 3155 C CA . LEU A 1 390 ? -10.643 -3.138 20.566 1.00 82.06 390 LEU A CA 1
ATOM 3156 C C . LEU A 1 390 ? -11.378 -4.143 21.462 1.00 82.06 390 LEU A C 1
ATOM 3158 O O . LEU A 1 390 ? -12.473 -3.846 21.935 1.00 82.06 390 LEU A O 1
ATOM 3162 N N . ALA A 1 391 ? -10.785 -5.310 21.725 1.00 82.81 391 ALA A N 1
ATOM 3163 C CA . ALA A 1 391 ? -11.358 -6.308 22.624 1.00 82.81 391 ALA A CA 1
ATOM 3164 C C . ALA A 1 391 ? -11.446 -5.861 24.085 1.00 82.81 391 ALA A C 1
ATOM 3166 O O . ALA A 1 391 ? -12.107 -6.524 24.881 1.00 82.81 391 ALA A O 1
ATOM 3167 N N . GLU A 1 392 ? -10.816 -4.741 24.426 1.00 82.38 392 GLU A N 1
ATOM 3168 C CA . GLU A 1 392 ? -10.836 -4.140 25.758 1.00 82.38 392 GLU A CA 1
ATOM 3169 C C . GLU A 1 392 ? -11.717 -2.886 25.817 1.00 82.38 392 GLU A C 1
ATOM 3171 O O . GLU A 1 392 ? -11.733 -2.204 26.838 1.00 82.38 392 GLU A O 1
ATOM 3176 N N . LYS A 1 393 ? -12.439 -2.563 24.733 1.00 86.62 393 LYS A N 1
ATOM 3177 C CA . LYS A 1 393 ? -13.204 -1.317 24.588 1.00 86.62 393 LYS A CA 1
ATOM 3178 C C . LYS A 1 393 ? -14.687 -1.597 24.362 1.00 86.62 393 LYS A C 1
ATOM 3180 O O . LYS A 1 393 ? -15.073 -2.416 23.528 1.00 86.62 393 LYS A O 1
ATOM 3185 N N . ASN A 1 394 ? -15.541 -0.862 25.059 1.00 90.81 394 ASN A N 1
ATOM 3186 C CA . ASN A 1 394 ? -16.990 -0.901 24.926 1.00 90.81 394 ASN A CA 1
ATOM 3187 C C . ASN A 1 394 ? -17.452 0.103 23.861 1.00 90.81 394 ASN A C 1
ATOM 3189 O O . ASN A 1 394 ? -17.987 1.168 24.177 1.00 90.81 394 ASN A O 1
ATOM 3193 N N . VAL A 1 395 ? -17.234 -0.234 22.588 1.00 92.75 395 VAL A N 1
ATOM 3194 C CA . VAL A 1 395 ? -17.689 0.581 21.451 1.00 92.75 395 VAL A CA 1
ATOM 3195 C C . VAL A 1 395 ? -19.010 0.045 20.913 1.00 92.75 395 VAL A C 1
ATOM 3197 O O . VAL A 1 395 ? -19.069 -1.081 20.434 1.00 92.75 395 VAL A O 1
ATOM 3200 N N . LEU A 1 396 ? -20.077 0.841 20.927 1.00 94.62 396 LEU A N 1
ATOM 3201 C CA . LEU A 1 396 ? -21.328 0.464 20.269 1.00 94.62 396 LEU A CA 1
ATOM 3202 C C . LEU A 1 396 ? -21.321 0.933 18.813 1.00 94.62 396 LEU A C 1
ATOM 3204 O O . LEU A 1 396 ? -21.302 2.132 18.538 1.00 94.62 396 LEU A O 1
ATOM 3208 N N . VAL A 1 397 ? -21.377 -0.015 17.879 1.00 95.81 397 VAL A N 1
ATOM 3209 C CA . VAL A 1 397 ? -21.425 0.284 16.443 1.00 95.81 397 VAL A CA 1
ATOM 3210 C C . VAL A 1 397 ? -22.864 0.526 16.000 1.00 95.81 397 VAL A C 1
ATOM 3212 O O . VAL A 1 397 ? -23.744 -0.311 16.224 1.00 95.81 397 VAL A O 1
ATOM 3215 N N . VAL A 1 398 ? -23.081 1.647 15.319 1.00 95.56 398 VAL A N 1
ATOM 3216 C CA . VAL A 1 398 ? -24.361 2.053 14.743 1.00 95.56 398 VAL A CA 1
ATOM 3217 C C . VAL A 1 398 ? -24.174 2.241 13.236 1.00 95.56 398 VAL A C 1
ATOM 3219 O O . VAL A 1 398 ? -23.397 3.089 12.809 1.00 95.56 398 VAL A O 1
ATOM 3222 N N . ILE A 1 399 ? -24.848 1.433 12.423 1.00 94.88 399 ILE A N 1
ATOM 3223 C CA . ILE A 1 399 ? -24.699 1.408 10.963 1.00 94.88 399 ILE A CA 1
ATOM 3224 C C . ILE A 1 399 ? -25.933 1.978 10.270 1.00 94.88 399 ILE A C 1
ATOM 3226 O O . ILE A 1 399 ? -27.057 1.530 10.495 1.00 94.88 399 ILE A O 1
ATOM 3230 N N . ASP A 1 400 ? -25.701 2.947 9.396 1.00 91.75 400 ASP A N 1
ATOM 3231 C CA . ASP A 1 400 ? -26.715 3.521 8.524 1.00 91.75 400 ASP A CA 1
ATOM 3232 C C . ASP A 1 400 ? -27.031 2.565 7.364 1.00 91.75 400 ASP A C 1
ATOM 3234 O O . ASP A 1 400 ? -26.138 2.068 6.671 1.00 91.75 400 ASP A O 1
ATOM 3238 N N . THR A 1 401 ? -28.318 2.295 7.170 1.00 90.31 401 THR A N 1
ATOM 3239 C CA . THR A 1 401 ? -28.864 1.418 6.120 1.00 90.31 401 THR A CA 1
ATOM 3240 C C . THR A 1 401 ? -29.867 2.148 5.223 1.00 90.31 401 THR A C 1
ATOM 3242 O O . THR A 1 401 ? -30.641 1.522 4.498 1.00 90.31 401 THR A O 1
ATOM 3245 N N . SER A 1 402 ? -29.879 3.482 5.278 1.00 87.06 402 SER A N 1
ATOM 3246 C CA . SER A 1 402 ? -30.765 4.333 4.488 1.00 87.06 402 SER A CA 1
ATOM 3247 C C . SER A 1 402 ? -30.513 4.237 2.980 1.00 87.06 402 SER A C 1
ATOM 3249 O O . SER A 1 402 ? -29.475 3.763 2.515 1.00 87.06 402 SER A O 1
ATOM 3251 N N . GLY A 1 403 ? -31.479 4.701 2.180 1.00 82.31 403 GLY A N 1
ATOM 3252 C CA . GLY A 1 403 ? -31.404 4.635 0.712 1.00 82.31 403 GLY A CA 1
ATOM 3253 C C . GLY A 1 403 ? -30.177 5.324 0.108 1.00 82.31 403 GLY A C 1
ATOM 3254 O O . GLY A 1 403 ? -29.637 4.847 -0.896 1.00 82.31 403 GLY A O 1
ATOM 3255 N N . SER A 1 404 ? -29.695 6.403 0.724 1.00 84.31 404 SER A N 1
ATOM 3256 C CA . SER A 1 404 ? -28.525 7.148 0.254 1.00 84.31 404 SER A CA 1
ATOM 3257 C C . SER A 1 404 ? -27.229 6.331 0.366 1.00 84.31 404 SER A C 1
ATOM 3259 O O . SER A 1 404 ? -26.386 6.403 -0.532 1.00 84.31 404 SER A O 1
ATOM 3261 N N . MET A 1 405 ? -27.139 5.410 1.335 1.00 87.44 405 MET A N 1
ATOM 3262 C CA . MET A 1 405 ? -26.003 4.490 1.504 1.00 87.44 405 MET A CA 1
ATOM 3263 C C . MET A 1 405 ? -25.814 3.514 0.327 1.00 87.44 405 MET A C 1
ATOM 3265 O O . MET A 1 405 ? -24.731 2.943 0.158 1.00 87.44 405 MET A O 1
ATOM 3269 N N . HIS A 1 406 ? -26.838 3.320 -0.513 1.00 86.25 406 HIS A N 1
ATOM 3270 C CA . HIS A 1 406 ? -26.788 2.439 -1.688 1.00 86.25 406 HIS A CA 1
ATOM 3271 C C . HIS A 1 406 ? -26.330 3.145 -2.968 1.00 86.25 406 HIS A C 1
ATOM 3273 O O . HIS A 1 406 ? -26.034 2.477 -3.967 1.00 86.25 406 HIS A O 1
ATOM 3279 N N . THR A 1 407 ? -26.275 4.477 -2.964 1.00 78.94 407 THR A N 1
ATOM 3280 C CA . THR A 1 407 ? -25.935 5.255 -4.155 1.00 78.94 407 THR A CA 1
ATOM 3281 C C . THR A 1 407 ? -24.438 5.518 -4.191 1.00 78.94 407 THR A C 1
ATOM 3283 O O . THR A 1 407 ? -23.846 6.018 -3.240 1.00 78.94 407 THR A O 1
ATOM 3286 N N . LYS A 1 408 ? -23.802 5.166 -5.310 1.00 78.75 408 LYS A N 1
ATOM 3287 C CA . LYS A 1 408 ? -22.377 5.433 -5.511 1.00 78.75 408 LYS A CA 1
ATOM 3288 C C . LYS A 1 408 ? -22.155 6.916 -5.773 1.00 78.75 408 LYS A C 1
ATOM 3290 O O . LYS A 1 408 ? -22.870 7.520 -6.571 1.00 78.75 408 LYS A O 1
ATOM 3295 N N . ASN A 1 409 ? -21.116 7.466 -5.164 1.00 68.88 409 ASN A N 1
ATOM 3296 C CA . ASN A 1 409 ? -20.586 8.765 -5.550 1.00 68.88 409 ASN A CA 1
ATOM 3297 C C . ASN A 1 409 ? -19.978 8.676 -6.966 1.00 68.88 409 ASN A C 1
ATOM 3299 O O . ASN A 1 409 ? -19.386 7.656 -7.314 1.00 68.88 409 ASN A O 1
ATOM 3303 N N . SER A 1 410 ? -20.070 9.734 -7.778 1.00 66.62 410 SER A N 1
ATOM 3304 C CA . SER A 1 410 ? -19.453 9.786 -9.116 1.00 66.62 410 SER A CA 1
ATOM 3305 C C . SER A 1 410 ? -17.936 9.559 -9.100 1.00 66.62 410 SER A C 1
ATOM 3307 O O . SER A 1 410 ? -17.376 9.124 -10.104 1.00 66.62 410 SER A O 1
ATOM 3309 N N . ASN A 1 411 ? -17.286 9.809 -7.960 1.00 65.19 411 ASN A N 1
ATOM 3310 C CA . ASN A 1 411 ? -15.846 9.637 -7.757 1.00 65.19 411 ASN A CA 1
ATOM 3311 C C . ASN A 1 411 ? -15.460 8.307 -7.074 1.00 65.19 411 ASN A C 1
ATOM 3313 O O . ASN A 1 411 ? -14.281 8.100 -6.786 1.00 65.19 411 ASN A O 1
ATOM 3317 N N . SER A 1 412 ? -16.416 7.412 -6.787 1.00 66.94 412 SER A N 1
ATOM 3318 C CA . SER A 1 412 ? -16.159 6.129 -6.117 1.00 66.94 412 SER A CA 1
ATOM 3319 C C . SER A 1 412 ? -16.898 4.969 -6.784 1.00 66.94 412 SER A C 1
ATOM 3321 O O . SER A 1 412 ? -18.117 4.973 -6.931 1.00 66.94 412 SER A O 1
ATOM 3323 N N . ASP A 1 413 ? -16.169 3.895 -7.091 1.00 69.38 413 ASP A N 1
ATOM 3324 C CA . ASP A 1 413 ? -16.766 2.638 -7.560 1.00 69.38 413 ASP A CA 1
ATOM 3325 C C . ASP A 1 413 ? -17.431 1.822 -6.432 1.00 69.38 413 ASP A C 1
ATOM 3327 O O . ASP A 1 413 ? -18.086 0.802 -6.701 1.00 69.38 413 ASP A O 1
ATOM 3331 N N . VAL A 1 414 ? -17.263 2.248 -5.175 1.00 78.75 414 VAL A N 1
ATOM 3332 C CA . VAL A 1 414 ? -17.730 1.584 -3.950 1.00 78.75 414 VAL A CA 1
ATOM 3333 C C . VAL A 1 414 ? -18.968 2.306 -3.416 1.00 78.75 414 VAL A C 1
ATOM 3335 O O . VAL A 1 414 ? -18.953 3.529 -3.285 1.00 78.75 414 VAL A O 1
ATOM 3338 N N . ALA A 1 415 ? -20.029 1.561 -3.089 1.00 86.19 415 ALA A N 1
ATOM 3339 C CA . ALA A 1 415 ? -21.175 2.138 -2.390 1.00 86.19 415 ALA A CA 1
ATOM 3340 C C . ALA A 1 415 ? -20.828 2.362 -0.900 1.00 86.19 415 ALA A C 1
ATOM 3342 O O . ALA A 1 415 ? -20.181 1.489 -0.312 1.00 86.19 415 ALA A O 1
ATOM 3343 N N . PRO A 1 416 ? -21.272 3.465 -0.266 1.00 89.31 416 PRO A N 1
ATOM 3344 C CA . PRO A 1 416 ? -21.047 3.728 1.162 1.00 89.31 416 PRO A CA 1
ATOM 3345 C C . PRO A 1 416 ? -21.435 2.549 2.068 1.00 89.31 416 PRO A C 1
ATOM 3347 O O . PRO A 1 416 ? -20.696 2.186 2.983 1.00 89.31 416 PRO A O 1
ATOM 3350 N N . ARG A 1 417 ? -22.536 1.865 1.743 1.00 90.69 417 ARG A N 1
ATOM 3351 C CA . ARG A 1 417 ? -22.985 0.635 2.404 1.00 90.69 417 ARG A CA 1
ATOM 3352 C C . ARG A 1 417 ? -21.924 -0.467 2.456 1.00 90.69 417 ARG A C 1
ATOM 3354 O O . ARG A 1 417 ? -21.772 -1.118 3.486 1.00 90.69 417 ARG A O 1
ATOM 3361 N N . ASP A 1 418 ? -21.192 -0.696 1.366 1.00 89.88 418 ASP A N 1
ATOM 3362 C CA . ASP A 1 418 ? -20.195 -1.774 1.299 1.00 89.88 418 ASP A CA 1
ATOM 3363 C C . ASP A 1 418 ? -19.028 -1.498 2.260 1.00 89.88 418 ASP A C 1
ATOM 3365 O O . ASP A 1 418 ? -18.470 -2.416 2.867 1.00 89.88 418 ASP A O 1
ATOM 3369 N N . VAL A 1 419 ? -18.673 -0.218 2.413 1.00 90.56 419 VAL A N 1
ATOM 3370 C CA . VAL A 1 419 ? -17.687 0.245 3.394 1.00 90.56 419 VAL A CA 1
ATOM 3371 C C . VAL A 1 419 ? -18.230 0.063 4.807 1.00 90.56 419 VAL A C 1
ATOM 3373 O O . VAL A 1 419 ? -17.534 -0.494 5.657 1.00 90.56 419 VAL A O 1
ATOM 3376 N N . ALA A 1 420 ? -19.478 0.476 5.038 1.00 92.94 420 ALA A N 1
ATOM 3377 C CA . ALA A 1 420 ? -20.113 0.418 6.345 1.00 92.94 420 ALA A CA 1
ATOM 3378 C C . ALA A 1 420 ? -20.232 -1.017 6.876 1.00 92.94 420 ALA A C 1
ATOM 3380 O O . ALA A 1 420 ? -19.805 -1.280 7.996 1.00 92.94 420 ALA A O 1
ATOM 3381 N N . ILE A 1 421 ? -20.681 -1.970 6.050 1.00 94.25 421 ILE A N 1
ATOM 3382 C CA . ILE A 1 421 ? -20.741 -3.396 6.417 1.00 94.25 421 ILE A CA 1
ATOM 3383 C C . ILE A 1 421 ? -19.355 -3.923 6.804 1.00 94.25 421 ILE A C 1
ATOM 3385 O O . ILE A 1 421 ? -19.214 -4.617 7.811 1.00 94.25 421 ILE A O 1
ATOM 3389 N N . GLY A 1 422 ? -18.323 -3.588 6.022 1.00 93.31 422 GLY A N 1
ATOM 3390 C CA . GLY A 1 422 ? -16.953 -4.013 6.304 1.00 93.31 422 GLY A CA 1
ATOM 3391 C C . GLY A 1 422 ? -16.420 -3.455 7.625 1.00 93.31 422 GLY A C 1
ATOM 3392 O O . GLY A 1 422 ? -15.839 -4.196 8.416 1.00 93.31 422 GLY A O 1
ATOM 3393 N N . LEU A 1 423 ? -16.650 -2.169 7.892 1.00 93.44 423 LEU A N 1
ATOM 3394 C CA . LEU A 1 423 ? -16.274 -1.530 9.153 1.00 93.44 423 LEU A CA 1
ATOM 3395 C C . LEU A 1 423 ? -17.039 -2.108 10.345 1.00 93.44 423 LEU A C 1
ATOM 3397 O O . LEU A 1 423 ? -16.426 -2.435 11.360 1.00 93.44 423 LEU A O 1
ATOM 3401 N N . THR A 1 424 ? -18.353 -2.299 10.218 1.00 95.31 424 THR A N 1
ATOM 3402 C CA . THR A 1 424 ? -19.159 -2.942 11.259 1.00 95.31 424 THR A CA 1
ATOM 3403 C C . THR A 1 424 ? -18.650 -4.344 11.559 1.00 95.31 424 THR A C 1
ATOM 3405 O O . THR A 1 424 ? -18.513 -4.689 12.733 1.00 95.31 424 THR A O 1
ATOM 3408 N N . ALA A 1 425 ? -18.301 -5.128 10.536 1.00 95.50 425 ALA A N 1
ATOM 3409 C CA . ALA A 1 425 ? -17.705 -6.445 10.722 1.00 95.50 425 ALA A CA 1
ATOM 3410 C C . ALA A 1 425 ? -16.362 -6.374 11.469 1.00 95.50 425 ALA A C 1
ATOM 3412 O O . ALA A 1 425 ? -16.127 -7.218 12.330 1.00 95.50 425 ALA A O 1
ATOM 3413 N N . ILE A 1 426 ? -15.505 -5.377 11.201 1.00 92.50 426 ILE A N 1
ATOM 3414 C CA . ILE A 1 426 ? -14.241 -5.189 11.939 1.00 92.50 426 ILE A CA 1
ATOM 3415 C C . ILE A 1 426 ? -14.503 -4.905 13.411 1.00 92.50 426 ILE A C 1
ATOM 3417 O O . ILE A 1 426 ? -14.069 -5.678 14.263 1.00 92.50 426 ILE A O 1
ATOM 3421 N N . PHE A 1 427 ? -15.218 -3.814 13.701 1.00 92.56 427 PHE A N 1
ATOM 3422 C CA . PHE A 1 427 ? -15.418 -3.373 15.075 1.00 92.56 427 PHE A CA 1
ATOM 3423 C C . PHE A 1 427 ? -16.144 -4.454 15.863 1.00 92.56 427 PHE A C 1
ATOM 3425 O O . PHE A 1 427 ? -15.572 -5.008 16.794 1.00 92.56 427 PHE A O 1
ATOM 3432 N N . SER A 1 428 ? -17.348 -4.843 15.434 1.00 93.44 428 SER A N 1
ATOM 3433 C CA . SER A 1 428 ? -18.185 -5.765 16.208 1.00 93.44 428 SER A CA 1
ATOM 3434 C C . SER A 1 428 ? -17.565 -7.151 16.409 1.00 93.44 428 SER A C 1
ATOM 3436 O O . SER A 1 428 ? -17.866 -7.788 17.415 1.00 93.44 428 SER A O 1
ATOM 3438 N N . SER A 1 429 ? -16.672 -7.620 15.528 1.00 92.62 429 SER A N 1
ATOM 3439 C CA . SER A 1 429 ? -16.005 -8.920 15.715 1.00 92.62 429 SER A CA 1
ATOM 3440 C C . SER A 1 429 ? -14.933 -8.915 16.800 1.00 92.62 429 SER A C 1
ATOM 3442 O O . SER A 1 429 ? -14.590 -9.978 17.313 1.00 92.62 429 SER A O 1
ATOM 3444 N N . LEU A 1 430 ? -14.403 -7.741 17.143 1.00 89.44 430 LEU A N 1
ATOM 3445 C CA . LEU A 1 430 ? -13.335 -7.597 18.126 1.00 89.44 430 LEU A CA 1
ATOM 3446 C C . LEU A 1 430 ? -13.850 -7.238 19.517 1.00 89.44 430 LEU A C 1
ATOM 3448 O O . LEU A 1 430 ? -13.143 -7.500 20.478 1.00 89.44 430 LEU A O 1
ATOM 3452 N N . LEU A 1 431 ? -15.064 -6.691 19.637 1.00 90.19 431 LEU A N 1
ATOM 3453 C CA . LEU A 1 431 ? -15.598 -6.171 20.899 1.00 90.19 431 LEU A CA 1
ATOM 3454 C C . LEU A 1 431 ? -15.733 -7.223 22.021 1.00 90.19 431 LEU A C 1
ATOM 3456 O O . LEU A 1 431 ? -15.806 -8.434 21.758 1.00 90.19 431 LEU A O 1
ATOM 3460 N N . PRO A 1 432 ? -15.846 -6.765 23.284 1.00 86.56 432 PRO A N 1
ATOM 3461 C CA . PRO A 1 432 ? -16.171 -7.611 24.427 1.00 86.56 432 PRO A CA 1
ATOM 3462 C C . PRO A 1 432 ? -17.473 -8.408 24.234 1.00 86.56 432 PRO A C 1
ATOM 3464 O O . PRO A 1 432 ? -18.380 -7.934 23.544 1.00 86.56 432 PRO A O 1
ATOM 3467 N N . PRO A 1 433 ? -17.635 -9.576 24.890 1.00 85.56 433 PRO A N 1
ATOM 3468 C CA . PRO A 1 433 ? -18.782 -10.474 24.698 1.00 85.56 433 PRO A CA 1
ATOM 3469 C C . PRO A 1 433 ? -20.172 -9.820 24.779 1.00 85.56 433 PRO A C 1
ATOM 3471 O O . PRO A 1 433 ? -21.098 -10.248 24.092 1.00 85.56 433 PRO A O 1
ATOM 3474 N N . ALA A 1 434 ? -20.332 -8.762 25.581 1.00 86.62 434 ALA A N 1
ATOM 3475 C CA . ALA A 1 434 ? -21.595 -8.035 25.694 1.00 86.62 434 ALA A CA 1
ATOM 3476 C C . ALA A 1 434 ? -22.027 -7.369 24.372 1.00 86.62 434 ALA A C 1
ATOM 3478 O O . ALA A 1 434 ? -23.217 -7.391 24.038 1.00 86.62 434 ALA A O 1
ATOM 3479 N N . LEU A 1 435 ? -21.065 -6.837 23.610 1.00 91.38 435 LEU A N 1
ATOM 3480 C CA . LEU A 1 435 ? -21.263 -6.087 22.364 1.00 91.38 435 LEU A CA 1
ATOM 3481 C C . LEU A 1 435 ? -20.794 -6.852 21.113 1.00 91.38 435 LEU A C 1
ATOM 3483 O O . LEU A 1 435 ? -21.083 -6.438 19.990 1.00 91.38 435 LEU A O 1
ATOM 3487 N N . ARG A 1 436 ? -20.076 -7.967 21.286 1.00 92.50 436 ARG A N 1
ATOM 3488 C CA . ARG A 1 436 ? -19.496 -8.738 20.184 1.00 92.50 436 ARG A CA 1
ATOM 3489 C C . ARG A 1 436 ? -20.568 -9.237 19.224 1.00 92.50 436 ARG A C 1
ATOM 3491 O O . ARG A 1 436 ? -21.573 -9.810 19.642 1.00 92.50 436 ARG A O 1
ATOM 3498 N N . HIS A 1 437 ? -20.320 -9.043 17.932 1.00 95.38 437 HIS A N 1
ATOM 3499 C CA . HIS A 1 437 ? -21.211 -9.402 16.827 1.00 95.38 437 HIS A CA 1
ATOM 3500 C C . HIS A 1 437 ? -22.594 -8.744 16.903 1.00 95.38 437 HIS A C 1
ATOM 3502 O O . HIS A 1 437 ? -23.537 -9.207 16.258 1.00 95.38 437 HIS A O 1
ATOM 3508 N N . LYS A 1 438 ? -22.717 -7.660 17.676 1.00 95.12 438 LYS A N 1
ATOM 3509 C CA . LYS A 1 438 ? -23.931 -6.861 17.786 1.00 95.12 438 LYS A CA 1
ATOM 3510 C C . LYS A 1 438 ? -23.688 -5.465 17.236 1.00 95.12 438 LYS A C 1
ATOM 3512 O O . LYS A 1 438 ? -22.601 -4.905 17.358 1.00 95.12 438 LYS A O 1
ATOM 3517 N N . CYS A 1 439 ? -24.715 -4.898 16.627 1.00 96.12 439 CYS A N 1
ATOM 3518 C CA . CYS A 1 439 ? -24.735 -3.505 16.198 1.00 96.12 439 CYS A CA 1
ATOM 3519 C C . CYS A 1 439 ? -26.176 -2.996 16.180 1.00 96.12 439 CYS A C 1
ATOM 3521 O O . CYS A 1 439 ? -27.123 -3.777 16.293 1.00 96.12 439 CYS A O 1
ATOM 3523 N N . ILE A 1 440 ? -26.353 -1.689 16.038 1.00 95.31 440 ILE A N 1
ATOM 3524 C CA . ILE A 1 440 ? -27.660 -1.105 15.737 1.00 95.31 440 ILE A CA 1
ATOM 3525 C C . ILE A 1 440 ? -27.655 -0.709 14.271 1.00 95.31 440 ILE A C 1
ATOM 3527 O O . ILE A 1 440 ? -26.843 0.114 13.865 1.00 95.31 440 ILE A O 1
ATOM 3531 N N . ALA A 1 441 ? -28.552 -1.283 13.480 1.00 93.75 441 ALA A N 1
ATOM 3532 C CA . ALA A 1 441 ? -28.814 -0.803 12.132 1.00 93.75 441 ALA A CA 1
ATOM 3533 C C . ALA A 1 441 ? -29.924 0.242 12.189 1.00 93.75 441 ALA A C 1
ATOM 3535 O O . ALA A 1 441 ? -30.923 0.034 12.884 1.00 93.75 441 ALA A O 1
ATOM 3536 N N . PHE A 1 442 ? -29.769 1.356 11.480 1.00 89.88 442 PHE A N 1
ATOM 3537 C CA . PHE A 1 442 ? -30.794 2.392 11.449 1.00 89.88 442 PHE A CA 1
ATOM 3538 C C . PHE A 1 442 ? -31.103 2.898 10.043 1.00 89.88 442 PHE A C 1
ATOM 3540 O O . PHE A 1 442 ? -30.279 2.881 9.132 1.00 89.88 442 PHE A O 1
ATOM 3547 N N . SER A 1 443 ? -32.357 3.304 9.910 1.00 84.88 443 SER A N 1
ATOM 3548 C CA . SER A 1 443 ? -32.945 4.098 8.838 1.00 84.88 443 SER A CA 1
ATOM 3549 C C . SER A 1 443 ? -34.089 4.861 9.508 1.00 84.88 443 SER A C 1
ATOM 3551 O O . SER A 1 443 ? -33.824 5.589 10.464 1.00 84.88 443 SER A O 1
ATOM 3553 N N . ASN A 1 444 ? -35.356 4.632 9.153 1.00 81.25 444 ASN A N 1
ATOM 3554 C CA . ASN A 1 444 ? -36.487 5.297 9.814 1.00 81.25 444 ASN A CA 1
ATOM 3555 C C . ASN A 1 444 ? -36.901 4.572 11.101 1.00 81.25 444 ASN A C 1
ATOM 3557 O O . ASN A 1 444 ? -37.689 5.089 11.891 1.00 81.25 444 ASN A O 1
ATOM 3561 N N . ARG A 1 445 ? -36.412 3.341 11.287 1.00 84.88 445 ARG A N 1
ATOM 3562 C CA . ARG A 1 445 ? -36.662 2.496 12.454 1.00 84.88 445 ARG A CA 1
ATOM 3563 C C . ARG A 1 445 ? -35.363 1.802 12.860 1.00 84.88 445 ARG A C 1
ATOM 3565 O O . ARG A 1 445 ? -34.983 0.831 12.205 1.00 84.88 445 ARG A O 1
ATOM 3572 N N . PRO A 1 446 ? -34.675 2.273 13.912 1.00 89.44 446 PRO A N 1
ATOM 3573 C CA . PRO A 1 446 ? -33.476 1.608 14.399 1.00 89.44 446 PRO A CA 1
ATOM 3574 C C . PRO A 1 446 ? -33.809 0.231 14.978 1.00 89.44 446 PRO A C 1
ATOM 3576 O O . PRO A 1 446 ? -34.833 0.055 15.642 1.00 89.44 446 PRO A O 1
ATOM 3579 N N . ASN A 1 447 ? -32.933 -0.742 14.744 1.00 91.44 447 ASN A N 1
ATOM 3580 C CA . ASN A 1 447 ? -33.075 -2.100 15.249 1.00 91.44 447 ASN A CA 1
ATOM 3581 C C . ASN A 1 447 ? -31.724 -2.676 15.686 1.00 91.44 447 ASN A C 1
ATOM 3583 O O . ASN A 1 447 ? -30.688 -2.404 15.080 1.00 91.44 447 ASN A O 1
ATOM 3587 N N . VAL A 1 448 ? -31.743 -3.508 16.726 1.00 93.00 448 VAL A N 1
ATOM 3588 C CA . VAL A 1 448 ? -30.557 -4.231 17.189 1.00 93.00 448 VAL A CA 1
ATOM 3589 C C . VAL A 1 448 ? -30.361 -5.463 16.314 1.00 93.00 448 VAL A C 1
ATOM 3591 O O . VAL A 1 448 ? -31.229 -6.330 16.230 1.00 93.00 448 VAL A O 1
ATOM 3594 N N . PHE A 1 449 ? -29.201 -5.554 15.680 1.00 95.12 449 PHE A N 1
ATOM 3595 C CA . PHE A 1 449 ? -28.758 -6.733 14.953 1.00 95.12 449 PHE A CA 1
ATOM 3596 C C . PHE A 1 449 ? -27.793 -7.524 15.827 1.00 95.12 449 PHE A C 1
ATOM 3598 O O . PHE A 1 449 ? -26.806 -6.980 16.317 1.00 95.12 449 PHE A O 1
ATOM 3605 N N . ASP A 1 450 ? -28.088 -8.810 16.013 1.00 94.75 450 ASP A N 1
ATOM 3606 C CA . ASP A 1 450 ? -27.293 -9.733 16.820 1.00 94.75 450 ASP A CA 1
ATOM 3607 C C . ASP A 1 450 ? -26.908 -10.961 15.986 1.00 94.75 450 ASP A C 1
ATOM 3609 O O . ASP A 1 450 ? -27.737 -11.819 15.672 1.00 94.75 450 ASP A O 1
ATOM 3613 N N . LEU A 1 451 ? -25.629 -11.030 15.617 1.00 95.31 451 LEU A N 1
ATOM 3614 C CA . LEU A 1 451 ? -25.033 -12.124 14.858 1.00 95.31 451 LEU A CA 1
ATOM 3615 C C . LEU A 1 451 ? -24.259 -13.093 15.770 1.00 95.31 451 LEU A C 1
ATOM 3617 O O . LEU A 1 451 ? -23.662 -14.050 15.275 1.00 95.31 451 LEU A O 1
ATOM 3621 N N . SER A 1 452 ? -24.293 -12.908 17.096 1.00 92.25 452 SER A N 1
ATOM 3622 C CA . SER A 1 452 ? -23.511 -13.689 18.075 1.00 92.25 452 SER A CA 1
ATOM 3623 C C . SER A 1 452 ? -23.875 -15.173 18.146 1.00 92.25 452 SER A C 1
ATOM 3625 O O . SER A 1 452 ? -23.162 -15.958 18.761 1.00 92.25 452 SER A O 1
ATOM 3627 N N . ARG A 1 453 ? -24.978 -15.588 17.514 1.00 90.12 453 ARG A N 1
ATOM 3628 C CA . ARG A 1 453 ? -25.390 -17.000 17.420 1.00 90.12 453 ARG A CA 1
ATOM 3629 C C . ARG A 1 453 ? -25.037 -17.648 16.082 1.00 90.12 453 ARG A C 1
ATOM 3631 O O . ARG A 1 453 ? -25.212 -18.855 15.922 1.00 90.12 453 ARG A O 1
ATOM 3638 N N . ILE A 1 454 ? -24.545 -16.876 15.115 1.00 90.75 454 ILE A N 1
ATOM 3639 C CA . ILE A 1 454 ? -24.198 -17.381 13.786 1.00 90.75 454 ILE A CA 1
ATOM 3640 C C . ILE A 1 454 ? -22.854 -18.111 13.852 1.00 90.75 454 ILE A C 1
ATOM 3642 O O . ILE A 1 454 ? -21.922 -17.664 14.516 1.00 90.75 454 ILE A O 1
ATOM 3646 N N . ASN A 1 455 ? -22.760 -19.249 13.155 1.00 85.75 455 ASN A N 1
ATOM 3647 C CA . ASN A 1 455 ? -21.532 -20.042 13.031 1.00 85.75 455 ASN A CA 1
ATOM 3648 C C . ASN A 1 455 ? -20.876 -20.375 14.393 1.00 85.75 455 ASN A C 1
ATOM 3650 O O . ASN A 1 455 ? -19.663 -20.265 14.565 1.00 85.75 455 ASN A O 1
ATOM 3654 N N . GLY A 1 456 ? -21.694 -20.727 15.394 1.00 82.25 456 GLY A N 1
ATOM 3655 C CA . GLY A 1 456 ? -21.211 -21.040 16.744 1.00 82.25 456 GLY A CA 1
ATOM 3656 C C . GLY A 1 456 ? -20.590 -19.845 17.475 1.00 82.25 456 GLY A C 1
ATOM 3657 O O . GLY A 1 456 ? -19.677 -20.040 18.271 1.00 82.25 456 GLY A O 1
ATOM 3658 N N . GLY A 1 457 ? -21.048 -18.627 17.173 1.00 84.38 457 GLY A N 1
ATOM 3659 C CA . GLY A 1 457 ? -20.561 -17.387 17.782 1.00 84.38 457 GLY A CA 1
ATOM 3660 C C . GLY A 1 457 ? -19.307 -16.808 17.148 1.00 84.38 457 GLY A C 1
ATOM 3661 O O . GLY A 1 457 ? -18.660 -15.962 17.753 1.00 84.38 457 GLY A O 1
ATOM 3662 N N . ASN A 1 458 ? -18.980 -17.241 15.930 1.00 85.19 458 ASN A N 1
ATOM 3663 C CA . ASN A 1 458 ? -17.878 -16.696 15.147 1.00 85.19 458 ASN A CA 1
ATOM 3664 C C . ASN A 1 458 ? -18.328 -16.408 13.701 1.00 85.19 458 ASN A C 1
ATOM 3666 O O . ASN A 1 458 ? -17.918 -17.117 12.769 1.00 85.19 458 ASN A O 1
ATOM 3670 N N . PRO A 1 459 ? -19.243 -15.442 13.491 1.00 92.19 459 PRO A N 1
ATOM 3671 C CA . PRO A 1 459 ? -19.646 -15.026 12.158 1.00 92.19 459 PRO A CA 1
ATOM 3672 C C . PRO A 1 459 ? -18.440 -14.536 11.354 1.00 92.19 459 PRO A C 1
ATOM 3674 O O . PRO A 1 459 ? -17.602 -13.766 11.820 1.00 92.19 459 PRO A O 1
ATOM 3677 N N . LYS A 1 460 ? -18.394 -14.987 10.108 1.00 93.06 460 LYS A N 1
ATOM 3678 C CA . LYS A 1 460 ? -17.413 -14.607 9.094 1.00 93.06 460 LYS A CA 1
ATOM 3679 C C . LYS A 1 460 ? -17.861 -13.335 8.370 1.00 93.06 460 LYS A C 1
ATOM 3681 O O . LYS A 1 460 ? -19.032 -12.959 8.469 1.00 93.06 460 LYS A O 1
ATOM 3686 N N . LEU A 1 461 ? -16.987 -12.699 7.586 1.00 94.50 461 LEU A N 1
ATOM 3687 C CA . LEU A 1 461 ? -17.355 -11.526 6.780 1.00 94.50 461 LEU A CA 1
ATOM 3688 C C . LEU A 1 461 ? -18.537 -11.845 5.855 1.00 94.50 461 LEU A C 1
ATOM 3690 O O . LEU A 1 461 ? -19.489 -11.066 5.776 1.00 94.50 461 LEU A O 1
ATOM 3694 N N . PHE A 1 462 ? -18.516 -13.025 5.231 1.00 93.75 462 PHE A N 1
ATOM 3695 C CA . PHE A 1 462 ? -19.639 -13.570 4.473 1.00 93.75 462 PHE A CA 1
ATOM 3696 C C . PHE A 1 462 ? -20.970 -13.494 5.240 1.00 93.75 462 PHE A C 1
ATOM 3698 O O . PHE A 1 462 ? -21.982 -13.079 4.675 1.00 93.75 462 PHE A O 1
ATOM 3705 N N . ASN A 1 463 ? -20.982 -13.859 6.528 1.00 94.69 463 ASN A N 1
ATOM 3706 C CA . ASN A 1 463 ? -22.205 -13.871 7.329 1.00 94.69 463 ASN A CA 1
ATOM 3707 C C . ASN A 1 463 ? -22.735 -12.466 7.598 1.00 94.69 463 ASN A C 1
ATOM 3709 O O . ASN A 1 463 ? -23.946 -12.281 7.542 1.00 94.69 463 ASN A O 1
ATOM 3713 N N . TYR A 1 464 ? -21.863 -11.482 7.841 1.00 95.19 464 TYR A N 1
ATOM 3714 C CA . TYR A 1 464 ? -22.296 -10.087 7.941 1.00 95.19 464 TYR A CA 1
ATOM 3715 C C . TYR A 1 464 ? -22.959 -9.643 6.638 1.00 95.19 464 TYR A C 1
ATOM 3717 O O . TYR A 1 464 ? -24.098 -9.185 6.655 1.00 95.19 464 TYR A O 1
ATOM 3725 N N . ILE A 1 465 ? -22.292 -9.843 5.498 1.00 93.44 465 ILE A N 1
ATOM 3726 C CA . ILE A 1 465 ? -22.817 -9.429 4.189 1.00 93.44 465 ILE A CA 1
ATOM 3727 C C . ILE A 1 465 ? -24.173 -10.092 3.909 1.00 93.44 465 ILE A C 1
ATOM 3729 O O . ILE A 1 465 ? -25.120 -9.413 3.509 1.00 93.44 465 ILE A O 1
ATOM 3733 N N . ASP A 1 466 ? -24.288 -11.402 4.138 1.00 91.69 466 ASP A N 1
ATOM 3734 C CA . ASP A 1 466 ? -25.530 -12.154 3.932 1.00 91.69 466 ASP A CA 1
ATOM 3735 C C . ASP A 1 466 ? -26.649 -11.669 4.863 1.00 91.69 466 ASP A C 1
ATOM 3737 O O . ASP A 1 466 ? -27.782 -11.466 4.424 1.00 91.69 466 ASP A O 1
ATOM 3741 N N . PHE A 1 467 ? -26.323 -11.428 6.134 1.00 92.75 467 PHE A N 1
ATOM 3742 C CA . PHE A 1 467 ? -27.272 -10.946 7.128 1.00 92.75 467 PHE A CA 1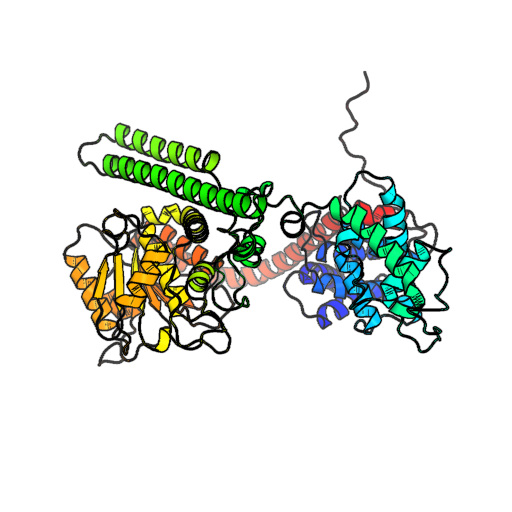
ATOM 3743 C C . PHE A 1 467 ? -27.813 -9.559 6.765 1.00 92.75 467 PHE A C 1
ATOM 3745 O O . PHE A 1 467 ? -29.031 -9.378 6.739 1.00 92.75 467 PHE A O 1
ATOM 3752 N N . PHE A 1 468 ? -26.945 -8.602 6.424 1.00 91.25 468 PHE A N 1
ATOM 3753 C CA . PHE A 1 468 ? -27.367 -7.257 6.018 1.00 91.25 468 PHE A CA 1
ATOM 3754 C C . PHE A 1 468 ? -28.196 -7.285 4.731 1.00 91.25 468 PHE A C 1
ATOM 3756 O O . PHE A 1 468 ? -29.265 -6.686 4.683 1.00 91.25 468 PHE A O 1
ATOM 3763 N N . ASN A 1 469 ? -27.788 -8.070 3.727 1.00 87.69 469 ASN A N 1
ATOM 3764 C CA . ASN A 1 469 ? -28.550 -8.228 2.480 1.00 87.69 469 ASN A CA 1
ATOM 3765 C C . ASN A 1 469 ? -29.977 -8.775 2.683 1.00 87.69 469 ASN A C 1
ATOM 3767 O O . ASN A 1 469 ? -30.820 -8.596 1.802 1.00 87.69 469 ASN A O 1
ATOM 3771 N N . LYS A 1 470 ? -30.235 -9.494 3.781 1.00 87.44 470 LYS A N 1
ATOM 3772 C CA . LYS A 1 470 ? -31.538 -10.109 4.079 1.00 87.44 470 LYS A CA 1
ATOM 3773 C C . LYS A 1 470 ? -32.406 -9.281 5.021 1.00 87.44 470 LYS A C 1
ATOM 3775 O O . LYS A 1 470 ? -33.624 -9.397 4.938 1.00 87.44 470 LYS A O 1
ATOM 3780 N N . ASN A 1 471 ? -31.799 -8.510 5.923 1.00 86.06 471 ASN A N 1
ATOM 3781 C CA . ASN A 1 471 ? -32.503 -7.928 7.069 1.00 86.06 471 ASN A CA 1
ATOM 3782 C C . ASN A 1 471 ? -32.508 -6.394 7.101 1.00 86.06 471 ASN A C 1
ATOM 3784 O O . ASN A 1 471 ? -33.219 -5.824 7.926 1.00 86.06 471 ASN A O 1
ATOM 3788 N N . GLU A 1 472 ? -31.724 -5.711 6.262 1.00 82.50 472 GLU A N 1
ATOM 3789 C CA . GLU A 1 472 ? -31.697 -4.246 6.269 1.00 82.50 472 GLU A CA 1
ATOM 3790 C C . GLU A 1 472 ? -33.024 -3.631 5.806 1.00 82.50 472 GLU A C 1
ATOM 3792 O O . GLU A 1 472 ? -33.696 -4.140 4.905 1.00 82.50 472 GLU A O 1
ATOM 3797 N N . ILE A 1 473 ? -33.392 -2.506 6.420 1.00 76.50 473 ILE A N 1
ATOM 3798 C CA . ILE A 1 473 ? -34.575 -1.731 6.049 1.00 76.50 473 ILE A CA 1
ATOM 3799 C C . ILE A 1 473 ? -34.092 -0.443 5.393 1.00 76.50 473 ILE A C 1
ATOM 3801 O O . ILE A 1 473 ? -33.580 0.444 6.071 1.00 76.50 473 ILE A O 1
ATOM 3805 N N . VAL A 1 474 ? -34.302 -0.332 4.083 1.00 77.00 474 VAL A N 1
ATOM 3806 C CA . VAL A 1 474 ? -33.883 0.829 3.291 1.00 77.00 474 VAL A CA 1
ATOM 3807 C C . VAL A 1 474 ? -34.983 1.891 3.306 1.00 77.00 474 VAL A C 1
ATOM 3809 O O . VAL A 1 474 ? -36.007 1.747 2.637 1.00 77.00 474 VAL A O 1
ATOM 3812 N N . ALA A 1 475 ? -34.783 2.945 4.095 1.00 75.06 475 ALA A N 1
ATOM 3813 C CA . ALA A 1 475 ? -35.726 4.052 4.271 1.00 75.06 475 ALA A CA 1
ATOM 3814 C C . ALA A 1 475 ? -34.991 5.368 4.600 1.00 75.06 475 ALA A C 1
ATOM 3816 O O . ALA A 1 475 ? -33.767 5.380 4.692 1.00 75.06 475 ALA A O 1
ATOM 3817 N N . ASN A 1 476 ? -35.746 6.457 4.770 1.00 74.81 476 ASN A N 1
ATOM 3818 C CA . ASN A 1 476 ? -35.275 7.752 5.288 1.00 74.81 476 ASN A CA 1
ATOM 3819 C C . ASN A 1 476 ? -34.695 7.626 6.704 1.00 74.81 476 ASN A C 1
ATOM 3821 O O . ASN A 1 476 ? -35.016 6.667 7.393 1.00 74.81 476 ASN A O 1
ATOM 3825 N N . THR A 1 477 ? -33.885 8.576 7.162 1.00 73.62 477 THR A N 1
ATOM 3826 C CA . THR A 1 477 ? -33.055 8.423 8.369 1.00 73.62 477 THR A CA 1
ATOM 3827 C C . THR A 1 477 ? -33.645 9.120 9.602 1.00 73.62 477 THR A C 1
ATOM 3829 O O . THR A 1 477 ? -33.901 10.320 9.565 1.00 73.62 477 THR A O 1
ATOM 3832 N N . ASP A 1 478 ? -33.779 8.404 10.729 1.00 80.38 478 ASP A N 1
ATOM 3833 C CA . ASP A 1 478 ? -34.157 8.956 12.044 1.00 80.38 478 ASP A CA 1
ATOM 3834 C C . ASP A 1 478 ? -33.066 8.685 13.097 1.00 80.38 478 ASP A C 1
ATOM 3836 O O . ASP A 1 478 ? -33.030 7.667 13.806 1.00 80.38 478 ASP A O 1
ATOM 3840 N N . ILE A 1 479 ? -32.128 9.627 13.199 1.00 83.81 479 ILE A N 1
ATOM 3841 C CA . ILE A 1 479 ? -31.004 9.514 14.132 1.00 83.81 479 ILE A CA 1
ATOM 3842 C C . ILE A 1 479 ? -31.417 9.727 15.594 1.00 83.81 479 ILE A C 1
ATOM 3844 O O . ILE A 1 479 ? -30.778 9.198 16.506 1.00 83.81 479 ILE A O 1
ATOM 3848 N N . LYS A 1 480 ? -32.512 10.447 15.846 1.00 85.94 480 LYS A N 1
ATOM 3849 C CA . LYS A 1 480 ? -32.990 10.699 17.206 1.00 85.94 480 LYS A CA 1
ATOM 3850 C C . LYS A 1 480 ? -33.571 9.445 17.834 1.00 85.94 480 LYS A C 1
ATOM 3852 O O . LYS A 1 480 ? -33.184 9.120 18.956 1.00 85.94 480 LYS A O 1
ATOM 3857 N N . LEU A 1 481 ? -34.436 8.718 17.122 1.00 87.31 481 LEU A N 1
ATOM 3858 C CA . LEU A 1 481 ? -34.931 7.418 17.588 1.00 87.31 481 LEU A CA 1
ATOM 3859 C C . LEU A 1 481 ? -33.777 6.450 17.847 1.00 87.31 481 LEU A C 1
ATOM 3861 O O . LEU A 1 481 ? -33.832 5.654 18.782 1.00 87.31 481 LEU A O 1
ATOM 3865 N N . THR A 1 482 ? -32.715 6.547 17.047 1.00 90.62 482 THR A N 1
ATOM 3866 C CA . THR A 1 482 ? -31.512 5.728 17.208 1.00 90.62 482 THR A CA 1
ATOM 3867 C C . THR A 1 482 ? -30.788 6.054 18.516 1.00 90.62 482 THR A C 1
ATOM 3869 O O . THR A 1 482 ? -30.514 5.150 19.303 1.00 90.62 482 THR A O 1
ATOM 3872 N N . ILE A 1 483 ? -30.545 7.337 18.807 1.00 91.38 483 ILE A N 1
ATOM 3873 C CA . ILE A 1 483 ? -29.927 7.781 20.070 1.00 91.38 483 ILE A CA 1
ATOM 3874 C C . ILE A 1 483 ? -30.817 7.439 21.279 1.00 91.38 483 ILE A C 1
ATOM 3876 O O . ILE A 1 483 ? -30.311 6.990 22.312 1.00 91.38 483 ILE A O 1
ATOM 3880 N N . ASP A 1 484 ? -32.137 7.606 21.156 1.00 91.31 484 ASP A N 1
ATOM 3881 C CA . ASP A 1 484 ? -33.104 7.243 22.197 1.00 91.31 484 ASP A CA 1
ATOM 3882 C C . ASP A 1 484 ? -33.062 5.729 22.497 1.00 91.31 484 ASP A C 1
ATOM 3884 O O . ASP A 1 484 ? -33.015 5.340 23.669 1.00 91.31 484 ASP A O 1
ATOM 3888 N N . LEU A 1 485 ? -32.986 4.879 21.462 1.00 93.19 485 LEU A N 1
ATOM 3889 C CA . LEU A 1 485 ? -32.827 3.427 21.607 1.00 93.19 485 LEU A CA 1
ATOM 3890 C C . LEU A 1 485 ? -31.510 3.065 22.303 1.00 93.19 485 LEU A C 1
ATOM 3892 O O . LEU A 1 485 ? -31.518 2.253 23.228 1.00 93.19 485 LEU A O 1
ATOM 3896 N N . VAL A 1 486 ? -30.387 3.676 21.906 1.00 92.44 486 VAL A N 1
ATOM 3897 C CA . VAL A 1 486 ? -29.088 3.452 22.568 1.00 92.44 486 VAL A CA 1
ATOM 3898 C C . VAL A 1 486 ? -29.186 3.797 24.052 1.00 92.44 486 VAL A C 1
ATOM 3900 O O . VAL A 1 486 ? -28.834 2.979 24.901 1.00 92.44 486 VAL A O 1
ATOM 3903 N N . SER A 1 487 ? -29.711 4.983 24.379 1.00 91.38 487 SER A N 1
ATOM 3904 C CA . SER A 1 487 ? -29.882 5.423 25.768 1.00 91.38 487 SER A CA 1
ATOM 3905 C C . SER A 1 487 ? -30.737 4.441 26.570 1.00 91.38 487 SER A C 1
ATOM 3907 O O . SER A 1 487 ? -30.400 4.117 27.707 1.00 91.38 487 SER A O 1
ATOM 3909 N N . GLN A 1 488 ? -31.810 3.910 25.978 1.00 91.44 488 GLN A N 1
ATOM 3910 C CA . GLN A 1 488 ? -32.653 2.901 26.616 1.00 91.44 488 GLN A CA 1
ATOM 3911 C C . GLN A 1 488 ? -31.909 1.581 26.864 1.00 91.44 488 GLN A C 1
ATOM 3913 O O . GLN A 1 488 ? -32.020 1.029 27.959 1.00 91.44 488 GLN A O 1
ATOM 3918 N N . LEU A 1 489 ? -31.150 1.081 25.885 1.00 89.94 489 LEU A N 1
ATOM 3919 C CA . LEU A 1 489 ? -30.378 -0.159 26.022 1.00 89.94 489 LEU A CA 1
ATOM 3920 C C . LEU A 1 489 ? -29.315 -0.043 27.121 1.00 89.94 489 LEU A C 1
ATOM 3922 O O . LEU A 1 489 ? -29.116 -0.994 27.876 1.00 89.94 489 LEU A O 1
ATOM 3926 N N . MET A 1 490 ? -28.682 1.126 27.247 1.00 89.50 490 MET A N 1
ATOM 3927 C CA . MET A 1 490 ? -27.613 1.383 28.220 1.00 89.50 490 MET A CA 1
ATOM 3928 C C . MET A 1 490 ? -28.081 1.551 29.659 1.00 89.50 490 MET A C 1
ATOM 3930 O O . MET A 1 490 ? -27.302 1.299 30.569 1.00 89.50 490 MET A O 1
ATOM 3934 N N . ARG A 1 491 ? -29.356 1.874 29.903 1.00 86.94 491 ARG A N 1
ATOM 3935 C CA . ARG A 1 491 ? -29.903 1.906 31.275 1.00 86.94 491 ARG A CA 1
ATOM 3936 C C . ARG A 1 491 ? -29.884 0.546 31.970 1.00 86.94 491 ARG A C 1
ATOM 3938 O O . ARG A 1 491 ? -29.902 0.507 33.193 1.00 86.94 491 ARG A O 1
ATOM 3945 N N . ASN A 1 492 ? -29.884 -0.538 31.195 1.00 81.31 492 ASN A N 1
ATOM 3946 C CA . ASN A 1 492 ? -30.002 -1.908 31.693 1.00 81.31 492 ASN A CA 1
ATOM 3947 C C . ASN A 1 492 ? -28.680 -2.690 31.604 1.00 81.31 492 ASN A C 1
ATOM 3949 O O . ASN A 1 492 ? -28.711 -3.917 31.662 1.00 81.31 492 ASN A O 1
ATOM 3953 N N . GLN A 1 493 ? -27.546 -2.019 31.377 1.00 82.62 493 GLN A N 1
ATOM 3954 C CA . GLN A 1 493 ? -26.233 -2.663 31.324 1.00 82.62 493 GLN A CA 1
ATOM 3955 C C . GLN A 1 493 ? -25.352 -2.202 32.484 1.00 82.62 493 GLN A C 1
ATOM 3957 O O . GLN A 1 493 ? -25.347 -1.026 32.837 1.00 82.62 493 GLN A O 1
ATOM 3962 N N . ASP A 1 494 ? -24.546 -3.125 33.006 1.00 82.56 494 ASP A N 1
ATOM 3963 C CA . ASP A 1 494 ? -23.617 -2.870 34.115 1.00 82.56 494 ASP A CA 1
ATOM 3964 C C . ASP A 1 494 ? -22.249 -2.328 33.648 1.00 82.56 494 ASP A C 1
ATOM 3966 O O . ASP A 1 494 ? -21.315 -2.203 34.439 1.00 82.56 494 ASP A O 1
ATOM 3970 N N . PHE A 1 495 ? -22.110 -1.992 32.360 1.00 83.69 495 PHE A N 1
ATOM 3971 C CA . PHE A 1 495 ? -20.903 -1.395 31.783 1.00 83.69 495 PHE A CA 1
ATOM 3972 C C . PHE A 1 495 ? -21.210 -0.052 31.113 1.00 83.69 495 PHE A C 1
ATOM 3974 O O . PHE A 1 495 ? -22.318 0.193 30.634 1.00 83.69 495 PHE A O 1
ATOM 3981 N N . LYS A 1 496 ? -20.201 0.822 31.052 1.00 85.75 496 LYS A N 1
ATOM 3982 C CA . LYS A 1 496 ? -20.267 2.096 30.324 1.00 85.75 496 LYS A CA 1
ATOM 3983 C C . LYS A 1 496 ? -19.685 1.941 28.923 1.00 85.75 496 LYS A C 1
ATOM 3985 O O . LYS A 1 496 ? -18.734 1.188 28.731 1.00 85.75 496 LYS A O 1
ATOM 3990 N N . LEU A 1 497 ? -20.247 2.675 27.964 1.00 89.00 497 LEU A N 1
ATOM 3991 C CA . LEU A 1 497 ? -19.674 2.793 26.625 1.00 89.00 497 LEU A CA 1
ATOM 3992 C C . LEU A 1 497 ? -18.529 3.799 26.622 1.00 89.00 497 LEU A C 1
ATOM 3994 O O . LEU A 1 497 ? -18.716 4.940 27.058 1.00 89.00 497 LEU A O 1
ATOM 3998 N N . ASP A 1 498 ? -17.409 3.395 26.032 1.00 88.44 498 ASP A N 1
ATOM 3999 C CA . ASP A 1 498 ? -16.299 4.292 25.710 1.00 88.44 498 ASP A CA 1
ATOM 4000 C C . ASP A 1 498 ? -16.681 5.181 24.518 1.00 88.44 498 ASP A C 1
ATOM 4002 O O . ASP A 1 498 ? -16.457 6.393 24.517 1.00 88.44 498 ASP A O 1
ATOM 4006 N N . MET A 1 499 ? -17.338 4.589 23.513 1.00 91.12 499 MET A N 1
ATOM 4007 C CA . MET A 1 499 ? -17.750 5.282 22.296 1.00 91.12 499 MET A CA 1
ATOM 4008 C C . MET A 1 499 ? -19.029 4.696 21.690 1.00 91.12 499 MET A C 1
ATOM 4010 O O . MET A 1 499 ? -19.267 3.490 21.724 1.00 91.12 499 MET A O 1
ATOM 4014 N N . ILE A 1 500 ? -19.821 5.556 21.055 1.00 93.81 500 ILE A N 1
ATOM 4015 C CA . ILE A 1 500 ? -20.836 5.176 20.070 1.00 93.81 500 ILE A CA 1
ATOM 4016 C C . ILE A 1 500 ? -20.318 5.617 18.705 1.00 93.81 500 ILE A C 1
ATOM 4018 O O . ILE A 1 500 ? -20.053 6.803 18.504 1.00 93.81 500 ILE A O 1
ATOM 4022 N N . LEU A 1 501 ? -20.151 4.669 17.786 1.00 94.25 501 LEU A N 1
ATOM 4023 C CA . LEU A 1 501 ? -19.610 4.917 16.453 1.00 94.25 501 LEU A CA 1
ATOM 4024 C C . LEU A 1 501 ? -20.717 4.785 15.405 1.00 94.25 501 LEU A C 1
ATOM 4026 O O . LEU A 1 501 ? -21.126 3.676 15.063 1.00 94.25 501 LEU A O 1
ATOM 4030 N N . PHE A 1 502 ? -21.174 5.920 14.886 1.00 94.00 502 PHE A N 1
ATOM 4031 C CA . PHE A 1 502 ? -22.118 6.031 13.781 1.00 94.00 502 PHE A CA 1
ATOM 4032 C C . PHE A 1 502 ? -21.372 5.966 12.448 1.00 94.00 502 PHE A C 1
ATOM 4034 O O . PHE A 1 502 ? -20.541 6.824 12.160 1.00 94.00 502 PHE A O 1
ATOM 4041 N N . ILE A 1 503 ? -21.685 4.976 11.617 1.00 93.88 503 ILE A N 1
ATOM 4042 C CA . ILE A 1 503 ? -21.129 4.807 10.271 1.00 93.88 503 ILE A CA 1
ATOM 4043 C C . ILE A 1 503 ? -22.236 5.125 9.268 1.00 93.88 503 ILE A C 1
ATOM 4045 O O . ILE A 1 503 ? -23.207 4.379 9.164 1.00 93.88 503 ILE A O 1
ATOM 4049 N N . THR A 1 504 ? -22.110 6.248 8.568 1.00 89.50 504 THR A N 1
ATOM 4050 C CA . THR A 1 504 ? -23.198 6.898 7.813 1.00 89.50 504 THR A CA 1
ATOM 4051 C C . THR A 1 504 ? -22.631 7.679 6.626 1.00 89.50 504 THR A C 1
ATOM 4053 O O . THR A 1 504 ? -21.420 7.786 6.477 1.00 89.50 504 THR A O 1
ATOM 4056 N N . ASP A 1 505 ? -23.470 8.241 5.765 1.00 83.25 505 ASP A N 1
ATOM 4057 C CA . ASP A 1 505 ? -23.085 9.279 4.804 1.00 83.25 505 ASP A CA 1
ATOM 4058 C C . ASP A 1 505 ? -23.382 10.703 5.318 1.00 83.25 505 ASP A C 1
ATOM 4060 O O . ASP A 1 505 ? -23.139 11.689 4.618 1.00 83.25 505 ASP A O 1
ATOM 4064 N N . THR A 1 506 ? -23.857 10.814 6.566 1.00 75.50 506 THR A N 1
ATOM 4065 C CA . THR A 1 506 ? -24.254 12.038 7.284 1.00 75.50 506 THR A CA 1
ATOM 4066 C C . THR A 1 506 ? -25.438 12.799 6.680 1.00 75.50 506 THR A C 1
ATOM 4068 O O . THR A 1 506 ? -25.679 13.948 7.057 1.00 75.50 506 THR A O 1
ATOM 4071 N N . GLN A 1 507 ? -26.218 12.175 5.791 1.00 65.94 507 GLN A N 1
ATOM 4072 C CA . GLN A 1 507 ? -27.489 12.731 5.324 1.00 65.94 507 GLN A CA 1
ATOM 4073 C C . GLN A 1 507 ? -28.614 12.360 6.299 1.00 65.94 507 GLN A C 1
ATOM 4075 O O . GLN A 1 507 ? -29.315 11.363 6.142 1.00 65.94 507 GLN A O 1
ATOM 4080 N N . PHE A 1 508 ? -28.775 13.170 7.346 1.00 67.56 508 PHE A N 1
ATOM 4081 C CA . PHE A 1 508 ? -29.884 13.028 8.290 1.00 67.56 508 PHE A CA 1
ATOM 4082 C C . PHE A 1 508 ? -31.074 13.869 7.823 1.00 67.56 508 PHE A C 1
ATOM 4084 O O . PHE A 1 508 ? -30.934 15.081 7.659 1.00 67.56 508 PHE A O 1
ATOM 4091 N N . ASP A 1 509 ? -32.236 13.239 7.636 1.00 53.47 509 ASP A N 1
ATOM 4092 C CA . ASP A 1 509 ? -33.439 13.926 7.147 1.00 53.47 509 ASP A CA 1
ATOM 4093 C C . ASP A 1 509 ? -33.999 14.914 8.184 1.00 53.47 509 ASP A C 1
ATOM 4095 O O . ASP A 1 509 ? -34.386 16.030 7.838 1.00 53.47 509 ASP A O 1
ATOM 4099 N N . GLU A 1 510 ? -34.004 14.541 9.470 1.00 54.41 510 GLU A N 1
ATOM 4100 C CA . GLU A 1 510 ? -34.408 15.421 10.570 1.00 54.41 510 GLU A CA 1
ATOM 4101 C C . GLU A 1 510 ? -33.828 14.917 11.909 1.00 54.41 510 GLU A C 1
ATOM 4103 O O . GLU A 1 510 ? -33.873 13.724 12.206 1.00 54.41 510 GLU A O 1
ATOM 4108 N N . ILE A 1 511 ? -33.244 15.806 12.728 1.00 57.66 511 ILE A N 1
ATOM 4109 C CA . ILE A 1 511 ? -32.664 15.436 14.040 1.00 57.66 511 ILE A CA 1
ATOM 4110 C C . ILE A 1 511 ? -33.708 15.639 15.141 1.00 57.66 511 ILE A C 1
ATOM 4112 O O . ILE A 1 511 ? -33.953 14.752 15.949 1.00 57.66 511 ILE A O 1
ATOM 4116 N N . THR A 1 512 ? -34.362 16.799 15.182 1.00 50.81 512 THR A N 1
ATOM 4117 C CA . THR A 1 512 ? -35.508 17.054 16.061 1.00 50.81 512 THR A CA 1
ATOM 4118 C C . THR A 1 512 ? -36.418 18.105 15.413 1.00 50.81 512 THR A C 1
ATOM 4120 O O . THR A 1 512 ? -35.950 18.889 14.588 1.00 50.81 512 THR A O 1
ATOM 4123 N N . THR A 1 513 ? -37.690 18.180 15.823 1.00 49.47 513 THR A N 1
ATOM 4124 C CA . THR A 1 513 ? -38.614 19.263 15.420 1.00 49.47 513 THR A CA 1
ATOM 4125 C C . THR A 1 513 ? -38.138 20.657 15.863 1.00 49.47 513 THR A C 1
ATOM 4127 O O . THR A 1 513 ? -38.621 21.669 15.362 1.00 49.47 513 THR A O 1
ATOM 4130 N N . ASP A 1 514 ? -37.194 20.722 16.808 1.00 52.06 514 ASP A N 1
ATOM 4131 C CA . ASP A 1 514 ? -36.513 21.931 17.266 1.00 52.06 514 ASP A CA 1
ATOM 4132 C C . ASP A 1 514 ? -35.086 21.975 16.676 1.00 52.06 514 ASP A C 1
ATOM 4134 O O . ASP A 1 514 ? -34.215 21.171 17.021 1.00 52.06 514 ASP A O 1
ATOM 4138 N N . ARG A 1 515 ? -34.816 22.914 15.761 1.00 56.06 515 ARG A N 1
ATOM 4139 C CA . ARG A 1 515 ? -33.545 23.027 15.003 1.00 56.06 515 ARG A CA 1
ATOM 4140 C C . ARG A 1 515 ? -32.325 23.447 15.850 1.00 56.06 515 ARG A C 1
ATOM 4142 O O . ARG A 1 515 ? -31.324 23.893 15.298 1.00 56.06 515 ARG A O 1
ATOM 4149 N N . ARG A 1 516 ? -32.411 23.373 17.180 1.00 58.25 516 ARG A N 1
ATOM 4150 C CA . ARG A 1 516 ? -31.415 23.913 18.124 1.00 58.25 516 ARG A CA 1
ATOM 4151 C C . ARG A 1 516 ? -30.294 22.945 18.501 1.00 58.25 516 ARG A C 1
ATOM 4153 O O . ARG A 1 516 ? -29.340 23.397 19.118 1.00 58.25 516 ARG A O 1
ATOM 4160 N N . PHE A 1 517 ? -30.404 21.660 18.157 1.00 65.81 517 PHE A N 1
ATOM 4161 C CA . PHE A 1 517 ? -29.411 20.645 18.519 1.00 65.81 517 PHE A CA 1
ATOM 4162 C C . PHE A 1 517 ? -28.940 19.848 17.303 1.00 65.81 517 PHE A C 1
ATOM 4164 O O . PHE A 1 517 ? -29.742 19.372 16.496 1.00 65.81 517 PHE A O 1
ATOM 4171 N N . THR A 1 518 ? -27.630 19.655 17.215 1.00 80.69 518 THR A N 1
ATOM 4172 C CA . THR A 1 518 ? -26.989 18.674 16.337 1.00 80.69 518 THR A CA 1
ATOM 4173 C C . THR A 1 518 ? -27.141 17.255 16.904 1.00 80.69 518 THR A C 1
ATOM 4175 O O . THR A 1 518 ? -27.398 17.057 18.094 1.00 80.69 518 THR A O 1
ATOM 4178 N N . ALA A 1 519 ? -26.949 16.232 16.066 1.00 82.25 519 ALA A N 1
ATOM 4179 C CA . ALA A 1 519 ? -27.044 14.832 16.488 1.00 82.25 519 ALA A CA 1
ATOM 4180 C C . ALA A 1 519 ? -25.987 14.493 17.552 1.00 82.25 519 ALA A C 1
ATOM 4182 O O . ALA A 1 519 ? -26.263 13.744 18.488 1.00 82.25 519 ALA A O 1
ATOM 4183 N N . GLY A 1 520 ? -24.799 15.098 17.444 1.00 83.62 520 GLY A N 1
ATOM 4184 C CA . GLY A 1 520 ? -23.744 14.980 18.443 1.00 83.62 520 GLY A CA 1
ATOM 4185 C C . GLY A 1 520 ? -24.157 15.566 19.792 1.00 83.62 520 GLY A C 1
ATOM 4186 O O . GLY A 1 520 ? -24.069 14.873 20.801 1.00 83.62 520 GLY A O 1
ATOM 4187 N N . GLU A 1 521 ? -24.684 16.793 19.823 1.00 84.62 521 GLU A N 1
ATOM 4188 C CA . GLU A 1 521 ? -25.158 17.425 21.066 1.00 84.62 521 GLU A CA 1
ATOM 4189 C C . GLU A 1 521 ? -26.292 16.627 21.719 1.00 84.62 521 GLU A C 1
ATOM 4191 O O . GLU A 1 521 ? -26.277 16.408 22.932 1.00 84.62 521 GLU A O 1
ATOM 4196 N N . TYR A 1 522 ? -27.234 16.117 20.920 1.00 87.62 522 TYR A N 1
ATOM 4197 C CA . TYR A 1 522 ? -28.312 15.268 21.426 1.00 87.62 522 TYR A CA 1
ATOM 4198 C C . TYR A 1 522 ? -27.786 13.950 22.011 1.00 87.62 522 TYR A C 1
ATOM 4200 O O . TYR A 1 522 ? -28.211 13.523 23.088 1.00 87.62 522 TYR A O 1
ATOM 4208 N N . CYS A 1 523 ? -26.809 13.327 21.344 1.00 88.25 523 CYS A N 1
ATOM 4209 C CA . CYS A 1 523 ? -26.137 12.132 21.845 1.00 88.25 523 CYS A CA 1
ATOM 4210 C C . CYS A 1 523 ? -25.457 12.405 23.192 1.00 88.25 523 CYS A C 1
ATOM 4212 O O . CYS A 1 523 ? -25.637 11.640 24.139 1.00 88.25 523 CYS A O 1
ATOM 4214 N N . LYS A 1 524 ? -24.740 13.528 23.315 1.00 87.06 524 LYS A N 1
ATOM 4215 C CA . LYS A 1 524 ? -24.064 13.923 24.559 1.00 87.06 524 LYS A CA 1
ATOM 4216 C C . LYS A 1 524 ? -25.031 14.234 25.695 1.00 87.06 524 LYS A C 1
ATOM 4218 O O . LYS A 1 524 ? -24.735 13.899 26.838 1.00 87.06 524 LYS A O 1
ATOM 4223 N N . GLN A 1 525 ? -26.191 14.815 25.396 1.00 87.81 525 GLN A N 1
ATOM 4224 C CA . GLN A 1 525 ? -27.240 15.045 26.390 1.00 87.81 525 GLN A CA 1
ATOM 4225 C C . GLN A 1 525 ? -27.795 13.726 26.953 1.00 87.81 525 GLN A C 1
ATOM 4227 O O . GLN A 1 525 ? -28.068 13.625 28.148 1.00 87.81 525 GLN A O 1
ATOM 4232 N N . LYS A 1 526 ? -27.987 12.717 26.097 1.00 89.00 526 LYS A N 1
ATOM 4233 C CA . LYS A 1 526 ? -28.582 11.425 26.477 1.00 89.00 526 LYS A CA 1
ATOM 4234 C C . LYS A 1 526 ? -27.587 10.452 27.100 1.00 89.00 526 LYS A C 1
ATOM 4236 O O . LYS A 1 526 ? -28.001 9.594 27.882 1.00 89.00 526 LYS A O 1
ATOM 4241 N N . LEU A 1 527 ? -26.316 10.559 26.723 1.00 87.75 527 LEU A N 1
ATOM 4242 C CA . LEU A 1 527 ? -25.228 9.655 27.097 1.00 87.75 527 LEU A CA 1
ATOM 4243 C C . LEU A 1 527 ? -23.995 10.483 27.513 1.00 87.75 527 LEU A C 1
ATOM 4245 O O . LEU A 1 527 ? -22.993 10.534 26.790 1.00 87.75 527 LEU A O 1
ATOM 4249 N N . PRO A 1 528 ? -24.066 11.188 28.661 1.00 83.62 528 PRO A N 1
ATOM 4250 C CA . PRO A 1 528 ? -22.959 12.003 29.147 1.00 83.62 528 PRO A CA 1
ATOM 4251 C C . PRO A 1 528 ? -21.740 11.126 29.468 1.00 83.62 528 PRO A C 1
ATOM 4253 O O . PRO A 1 528 ? -21.870 10.033 30.012 1.00 83.62 528 PRO A O 1
ATOM 4256 N N . GLY A 1 529 ? -20.545 11.616 29.132 1.00 79.69 529 GLY A N 1
ATOM 4257 C CA . GLY A 1 529 ? -19.279 10.901 29.349 1.00 79.69 529 GLY A CA 1
ATOM 4258 C C . GLY A 1 529 ? -18.884 9.886 28.266 1.00 79.69 529 GLY A C 1
ATOM 4259 O O . GLY A 1 529 ? -17.731 9.482 28.244 1.00 79.69 529 GLY A O 1
ATOM 4260 N N . THR A 1 530 ? -19.769 9.532 27.328 1.00 86.50 530 THR A N 1
ATOM 4261 C CA . THR A 1 530 ? -19.448 8.637 26.195 1.00 86.50 530 THR A CA 1
ATOM 4262 C C . THR A 1 530 ? -19.031 9.440 24.962 1.00 86.50 530 THR A C 1
ATOM 4264 O O . THR A 1 530 ? -19.637 10.478 24.673 1.00 86.50 530 THR A O 1
ATOM 4267 N N . LEU A 1 531 ? -18.014 8.997 24.218 1.00 89.06 531 LEU A N 1
ATOM 4268 C CA . LEU A 1 531 ? -17.656 9.629 22.944 1.00 89.06 531 LEU A CA 1
ATOM 4269 C C . LEU A 1 531 ? -18.705 9.349 21.864 1.00 89.06 531 LEU A C 1
ATOM 4271 O O . LEU A 1 531 ? -19.222 8.239 21.759 1.00 89.06 531 LEU A O 1
ATOM 4275 N N . ALA A 1 532 ? -18.988 10.344 21.026 1.00 90.06 532 ALA A N 1
ATOM 4276 C CA . ALA A 1 532 ? -19.889 10.202 19.884 1.00 90.06 532 ALA A CA 1
ATOM 4277 C C . ALA A 1 532 ? -19.100 10.372 18.581 1.00 90.06 532 ALA A C 1
ATOM 4279 O O . ALA A 1 532 ? -18.758 11.492 18.203 1.00 90.06 532 ALA A O 1
ATOM 4280 N N . GLY A 1 533 ? -18.781 9.264 17.914 1.00 91.00 533 GLY A N 1
ATOM 4281 C CA . GLY A 1 533 ? -18.073 9.256 16.637 1.00 91.00 533 GLY A CA 1
ATOM 4282 C C . GLY A 1 533 ? -19.034 9.199 15.458 1.00 91.00 533 GLY A C 1
ATOM 4283 O O . GLY A 1 533 ? -19.863 8.300 15.390 1.00 91.00 533 GLY A O 1
ATOM 4284 N N . PHE A 1 534 ? -18.901 10.123 14.513 1.00 89.94 534 PHE A N 1
ATOM 4285 C CA . PHE A 1 534 ? -19.656 10.162 13.264 1.00 89.94 534 PHE A CA 1
ATOM 4286 C C . PHE A 1 534 ? -18.695 9.987 12.091 1.00 89.94 534 PHE A C 1
ATOM 4288 O O . PHE A 1 534 ? -17.914 10.884 11.771 1.00 89.94 534 PHE A O 1
ATOM 4295 N N . TRP A 1 535 ? -18.751 8.826 11.448 1.00 90.88 535 TRP A N 1
ATOM 4296 C CA . TRP A 1 535 ? -17.919 8.484 10.306 1.00 90.88 535 TRP A CA 1
ATOM 4297 C C . TRP A 1 535 ? -18.733 8.569 9.014 1.00 90.88 535 TRP A C 1
ATOM 4299 O O . TRP A 1 535 ? -19.494 7.659 8.684 1.00 90.88 535 TRP A O 1
ATOM 4309 N N . ASN A 1 536 ? -18.541 9.664 8.276 1.00 88.31 536 ASN A N 1
ATOM 4310 C CA . ASN A 1 536 ? -19.045 9.846 6.923 1.00 88.31 536 ASN A CA 1
ATOM 4311 C C . ASN A 1 536 ? -18.241 9.000 5.920 1.00 88.31 536 ASN A C 1
ATOM 4313 O O . ASN A 1 536 ? -17.156 9.394 5.490 1.00 88.31 536 ASN A O 1
ATOM 4317 N N . VAL A 1 537 ? -18.784 7.863 5.492 1.00 87.50 537 VAL A N 1
ATOM 4318 C CA . VAL A 1 537 ? -18.147 6.953 4.523 1.00 87.50 537 VAL A CA 1
ATOM 4319 C C . VAL A 1 537 ? -18.438 7.298 3.053 1.00 87.50 537 VAL A C 1
ATOM 4321 O O . VAL A 1 537 ? -17.906 6.643 2.158 1.00 87.50 537 VAL A O 1
ATOM 4324 N N . ASN A 1 538 ? -19.243 8.333 2.787 1.00 83.69 538 ASN A N 1
ATOM 4325 C CA . ASN A 1 538 ? -19.519 8.861 1.441 1.00 83.69 538 ASN A CA 1
ATOM 4326 C C . ASN A 1 538 ? -18.709 10.139 1.117 1.00 83.69 538 ASN A C 1
ATOM 4328 O O . ASN A 1 538 ? -18.856 10.733 0.045 1.00 83.69 538 ASN A O 1
ATOM 4332 N N . GLY A 1 539 ? -17.861 10.584 2.049 1.00 70.25 539 GLY A N 1
ATOM 4333 C CA . GLY A 1 539 ? -17.027 11.774 1.904 1.00 70.25 539 GLY A CA 1
ATOM 4334 C C . GLY A 1 539 ? -16.005 11.679 0.766 1.00 70.25 539 GLY A C 1
ATOM 4335 O O . GLY A 1 539 ? -15.418 10.627 0.522 1.00 70.25 539 GLY A O 1
ATOM 4336 N N . VAL A 1 540 ? -15.769 12.805 0.082 1.00 57.78 540 VAL A N 1
ATOM 4337 C CA . VAL A 1 540 ? -14.827 12.925 -1.054 1.00 57.78 540 VAL A CA 1
ATOM 4338 C C . VAL A 1 540 ? -13.418 13.350 -0.602 1.00 57.78 540 VAL A C 1
ATOM 4340 O O . VAL A 1 540 ? -12.469 13.281 -1.380 1.00 57.78 540 VAL A O 1
ATOM 4343 N N . HIS A 1 541 ? -13.251 13.794 0.648 1.00 52.28 541 HIS A N 1
ATOM 4344 C CA . HIS A 1 541 ? -11.992 14.373 1.116 1.00 52.28 541 HIS A CA 1
ATOM 4345 C C . HIS A 1 541 ? -10.897 13.309 1.296 1.00 52.28 541 HIS A C 1
ATOM 4347 O O . HIS A 1 541 ? -11.058 12.326 2.014 1.00 52.28 541 HIS A O 1
ATOM 4353 N N . THR A 1 542 ? -9.765 13.521 0.621 1.00 46.06 542 THR A N 1
ATOM 4354 C CA . THR A 1 542 ? -8.571 12.659 0.664 1.00 46.06 542 THR A CA 1
ATOM 4355 C C . THR A 1 542 ? -7.602 13.021 1.788 1.00 46.06 542 THR A C 1
ATOM 4357 O O . THR A 1 542 ? -6.676 12.258 2.069 1.00 46.06 542 THR A O 1
ATOM 4360 N N . GLU A 1 543 ? -7.778 14.185 2.414 1.00 46.41 543 GLU A N 1
ATOM 4361 C CA . GLU A 1 543 ? -6.957 14.614 3.543 1.00 46.41 543 GLU A CA 1
ATOM 4362 C C . GLU A 1 543 ? -7.342 13.803 4.780 1.00 46.41 543 GLU A C 1
ATOM 4364 O O . GLU A 1 543 ? -8.494 13.772 5.206 1.00 46.41 543 GLU A O 1
ATOM 4369 N N . THR A 1 544 ? -6.365 13.079 5.325 1.00 51.41 544 THR A N 1
ATOM 4370 C CA . THR A 1 544 ? -6.546 12.311 6.558 1.00 51.41 544 THR A CA 1
ATOM 4371 C C . THR A 1 544 ? -6.402 13.283 7.718 1.00 51.41 544 THR A C 1
ATOM 4373 O O . THR A 1 544 ? -5.305 13.452 8.243 1.00 51.41 544 THR A O 1
ATOM 4376 N N . LEU A 1 545 ? -7.488 13.969 8.066 1.00 55.84 545 LEU A N 1
ATOM 4377 C CA . LEU A 1 545 ? -7.542 14.680 9.337 1.00 55.84 545 LEU A CA 1
ATOM 4378 C C . LEU A 1 545 ? -7.605 13.631 10.459 1.00 55.84 545 LEU A C 1
ATOM 4380 O O . LEU A 1 545 ? -8.364 12.663 10.319 1.00 55.84 545 LEU A O 1
ATOM 4384 N N . PRO A 1 546 ? -6.800 13.766 11.526 1.00 60.47 546 PRO A N 1
ATOM 4385 C CA . PRO A 1 546 ? -6.876 12.849 12.652 1.00 60.47 546 PRO A CA 1
ATOM 4386 C C . PRO A 1 546 ? -8.282 12.895 13.265 1.00 60.47 546 PRO A C 1
ATOM 4388 O O . PRO A 1 546 ? -8.936 13.939 13.277 1.00 60.47 546 PRO A O 1
ATOM 4391 N N . ALA A 1 547 ? -8.764 11.753 13.747 1.00 65.75 547 ALA A N 1
ATOM 4392 C CA . ALA A 1 547 ? -10.078 11.600 14.359 1.00 65.75 547 ALA A CA 1
ATOM 4393 C C . ALA A 1 547 ? -10.113 12.227 15.765 1.00 65.75 547 ALA A C 1
ATOM 4395 O O . ALA A 1 547 ? -10.262 11.525 16.764 1.00 65.75 547 ALA A O 1
ATOM 4396 N N . GLU A 1 548 ? -9.940 13.543 15.857 1.00 73.19 548 GLU A N 1
ATOM 4397 C CA . GLU A 1 548 ? -9.854 14.253 17.132 1.00 73.19 548 GLU A CA 1
ATOM 4398 C C . GLU A 1 548 ? -11.248 14.539 17.714 1.00 73.19 548 GLU A C 1
ATOM 4400 O O . GLU A 1 548 ? -12.148 14.999 17.000 1.00 73.19 548 GLU A O 1
ATOM 4405 N N . PRO A 1 549 ? -11.464 14.282 19.016 1.00 76.12 549 PRO A N 1
ATOM 4406 C CA . PRO A 1 549 ? -12.687 14.685 19.686 1.00 76.12 549 PRO A CA 1
ATOM 4407 C C . PRO A 1 549 ? -12.716 16.203 19.882 1.00 76.12 549 PRO A C 1
ATOM 4409 O O . PRO A 1 549 ? -11.779 16.802 20.403 1.00 76.12 549 PRO A O 1
ATOM 4412 N N . SER A 1 550 ? -13.841 16.818 19.524 1.00 78.19 550 SER A N 1
ATOM 4413 C CA . SER A 1 550 ? -14.180 18.189 19.919 1.00 78.19 550 SER A CA 1
ATOM 4414 C C . SER A 1 550 ? -14.278 18.349 21.442 1.00 78.19 550 SER A C 1
ATOM 4416 O O . SER A 1 550 ? -14.338 17.365 22.184 1.00 78.19 550 SER A O 1
ATOM 4418 N N . GLU A 1 551 ? -14.411 19.595 21.910 1.00 64.06 551 GLU A N 1
ATOM 4419 C CA . GLU A 1 551 ? -14.585 19.939 23.335 1.00 64.06 551 GLU A CA 1
ATOM 4420 C C . GLU A 1 551 ? -15.751 19.189 24.010 1.00 64.06 551 GLU A C 1
ATOM 4422 O O . GLU A 1 551 ? -15.707 18.901 25.204 1.00 64.06 551 GLU A O 1
ATOM 4427 N N . ASN A 1 552 ? -16.768 18.796 23.237 1.00 73.62 552 ASN A N 1
ATOM 4428 C CA . ASN A 1 552 ? -17.936 18.068 23.731 1.00 73.62 552 ASN A CA 1
ATOM 4429 C C . ASN A 1 552 ? -17.803 16.535 23.609 1.00 73.62 552 ASN A C 1
ATOM 4431 O O . ASN A 1 552 ? -18.755 15.803 23.891 1.00 73.62 552 ASN A O 1
ATOM 4435 N N . GLY A 1 553 ? -16.645 16.013 23.192 1.00 79.94 553 GLY A N 1
ATOM 4436 C CA . GLY A 1 553 ? -16.423 14.579 22.971 1.00 79.94 553 GLY A CA 1
ATOM 4437 C C . GLY A 1 553 ? -17.144 14.029 21.735 1.00 79.94 553 GLY A C 1
ATOM 4438 O O . GLY A 1 553 ? -17.543 12.864 21.724 1.00 79.94 553 GLY A O 1
ATOM 4439 N N . ILE A 1 554 ? -17.357 14.877 20.724 1.00 84.81 554 ILE A N 1
ATOM 4440 C CA . ILE A 1 554 ? -17.890 14.498 19.406 1.00 84.81 554 ILE A CA 1
ATOM 4441 C C . ILE A 1 554 ? -16.719 14.398 18.426 1.00 84.81 554 ILE A C 1
ATOM 4443 O O . ILE A 1 554 ? -15.943 15.347 18.332 1.00 84.81 554 ILE A O 1
ATOM 4447 N N . ILE A 1 555 ? -16.616 13.289 17.696 1.00 86.69 555 ILE A N 1
ATOM 4448 C CA . ILE A 1 555 ? -15.588 13.029 16.678 1.00 86.69 555 ILE A CA 1
ATOM 4449 C C . ILE A 1 555 ? -16.274 12.975 15.317 1.00 86.69 555 ILE A C 1
ATOM 4451 O O . ILE A 1 555 ? -17.299 12.311 15.170 1.00 86.69 555 ILE A O 1
ATOM 4455 N N . MET A 1 556 ? -15.709 13.642 14.313 1.00 83.06 556 MET A N 1
ATOM 4456 C CA . MET A 1 556 ? -16.210 13.598 12.940 1.00 83.06 556 MET A CA 1
ATOM 4457 C C . MET A 1 556 ? -15.094 13.175 11.994 1.00 83.06 556 MET A C 1
ATOM 4459 O O . MET A 1 556 ? -14.041 13.801 11.954 1.00 83.06 556 MET A O 1
ATOM 4463 N N . VAL A 1 557 ? -15.340 12.127 11.211 1.00 82.38 557 VAL A N 1
ATOM 4464 C CA . VAL A 1 557 ? -14.399 11.618 10.206 1.00 82.38 557 VAL A CA 1
ATOM 4465 C C . VAL A 1 557 ? -15.120 11.521 8.873 1.00 82.38 557 VAL A C 1
ATOM 4467 O O . VAL A 1 557 ? -16.274 11.109 8.825 1.00 82.38 557 VAL A O 1
ATOM 4470 N N . SER A 1 558 ? -14.463 11.920 7.784 1.00 81.88 558 SER A N 1
ATOM 4471 C CA . SER A 1 558 ? -15.052 11.916 6.444 1.00 81.88 558 SER A CA 1
ATOM 4472 C C . SER A 1 558 ? -14.115 11.271 5.435 1.00 81.88 558 SER A C 1
ATOM 4474 O O . SER A 1 558 ? -12.930 11.588 5.402 1.00 81.88 558 SER A O 1
ATOM 4476 N N . GLY A 1 559 ? -14.658 10.376 4.612 1.00 75.62 559 GLY A N 1
ATOM 4477 C CA . GLY A 1 559 ? -13.908 9.531 3.690 1.00 75.62 559 GLY A CA 1
ATOM 4478 C C . GLY A 1 559 ? -13.557 8.168 4.293 1.00 75.62 559 GLY A C 1
ATOM 4479 O O . GLY A 1 559 ? -13.941 7.829 5.413 1.00 75.62 559 GLY A O 1
ATOM 4480 N N . PHE A 1 560 ? -12.836 7.350 3.526 1.00 71.31 560 PHE A N 1
ATOM 4481 C CA . PHE A 1 560 ? -12.395 6.032 3.978 1.00 71.31 560 PHE A CA 1
ATOM 4482 C C . PHE A 1 560 ? -11.020 5.661 3.405 1.00 71.31 560 PHE A C 1
ATOM 4484 O O . PHE A 1 560 ? -10.865 5.476 2.197 1.00 71.31 560 PHE A O 1
ATOM 4491 N N . ASN A 1 561 ? -10.022 5.494 4.280 1.00 69.62 561 ASN A N 1
ATOM 4492 C CA . ASN A 1 561 ? -8.712 4.917 3.961 1.00 69.62 561 ASN A CA 1
ATOM 4493 C C . ASN A 1 561 ? -8.121 4.175 5.189 1.00 69.62 561 ASN A C 1
ATOM 4495 O O . ASN A 1 561 ? -8.679 4.265 6.280 1.00 69.62 561 ASN A O 1
ATOM 4499 N N . ALA A 1 562 ? -7.009 3.437 5.029 1.00 65.88 562 ALA A N 1
ATOM 4500 C CA . ALA A 1 562 ? -6.398 2.685 6.146 1.00 65.88 562 ALA A CA 1
ATOM 4501 C C . ALA A 1 562 ? -5.991 3.579 7.325 1.00 65.88 562 ALA A C 1
ATOM 4503 O O . ALA A 1 562 ? -6.276 3.231 8.463 1.00 65.88 562 ALA A O 1
ATOM 4504 N N . LYS A 1 563 ? -5.407 4.751 7.054 1.00 71.06 563 LYS A N 1
ATOM 4505 C CA . LYS A 1 563 ? -4.947 5.668 8.103 1.00 71.06 563 LYS A CA 1
ATOM 4506 C C . LYS A 1 563 ? -6.096 6.246 8.929 1.00 71.06 563 LYS A C 1
ATOM 4508 O O . LYS A 1 563 ? -5.904 6.548 10.097 1.00 71.06 563 LYS A O 1
ATOM 4513 N N . MET A 1 564 ? -7.287 6.402 8.345 1.00 75.19 564 MET A N 1
ATOM 4514 C CA . MET A 1 564 ? -8.479 6.833 9.088 1.00 75.19 564 MET A CA 1
ATOM 4515 C C . MET A 1 564 ? -8.955 5.760 10.070 1.00 75.19 564 MET A C 1
ATOM 4517 O O . MET A 1 564 ? -9.383 6.095 11.170 1.00 75.19 564 MET A O 1
ATOM 4521 N N . LEU A 1 565 ? -8.862 4.481 9.688 1.00 78.38 565 LEU A N 1
ATOM 4522 C CA . LEU A 1 565 ? -9.174 3.372 10.589 1.00 78.38 565 LEU A CA 1
ATOM 4523 C C . LEU A 1 565 ? -8.180 3.313 11.753 1.00 78.38 565 LEU A C 1
ATOM 4525 O O . LEU A 1 565 ? -8.619 3.213 12.896 1.00 78.38 565 LEU A O 1
ATOM 4529 N N . ASP A 1 566 ? -6.883 3.453 11.464 1.00 78.00 566 ASP A N 1
ATOM 4530 C CA . ASP A 1 566 ? -5.835 3.543 12.488 1.00 78.00 566 ASP A CA 1
ATOM 4531 C C . ASP A 1 566 ? -6.085 4.746 13.416 1.00 78.00 566 ASP A C 1
ATOM 4533 O O . ASP A 1 566 ? -6.124 4.595 14.630 1.00 78.00 566 ASP A O 1
ATOM 4537 N N . SER A 1 567 ? -6.390 5.923 12.858 1.00 78.88 567 SER A N 1
ATOM 4538 C CA . SER A 1 567 ? -6.639 7.133 13.649 1.00 78.88 567 SER A CA 1
ATOM 4539 C C . SER A 1 567 ? -7.870 7.036 14.555 1.00 78.88 567 SER A C 1
ATOM 4541 O O . SER A 1 567 ? -7.808 7.487 15.695 1.00 78.88 567 SER A O 1
ATOM 4543 N N . ILE A 1 568 ? -8.985 6.456 14.092 1.00 81.25 568 ILE A N 1
ATOM 4544 C CA . ILE A 1 568 ? -10.155 6.232 14.960 1.00 81.25 568 ILE A CA 1
ATOM 4545 C C . ILE A 1 568 ? -9.815 5.233 16.063 1.00 81.25 568 ILE A C 1
ATOM 4547 O O . ILE A 1 568 ? -10.239 5.419 17.201 1.00 81.25 568 ILE A O 1
ATOM 4551 N N . PHE A 1 569 ? -9.062 4.184 15.739 1.00 79.31 569 PHE A N 1
ATOM 4552 C CA . PHE A 1 569 ? -8.628 3.197 16.718 1.00 79.31 569 PHE A CA 1
ATOM 4553 C C . PHE A 1 569 ? -7.728 3.817 17.795 1.00 79.31 569 PHE A C 1
ATOM 4555 O O . PHE A 1 569 ? -7.969 3.593 18.981 1.00 79.31 569 PHE A O 1
ATOM 4562 N N . ASP A 1 570 ? -6.771 4.658 17.405 1.00 81.19 570 ASP A N 1
ATOM 4563 C CA . ASP A 1 570 ? -5.918 5.399 18.336 1.00 81.19 570 ASP A CA 1
ATOM 4564 C C . ASP A 1 570 ? -6.748 6.311 19.247 1.00 81.19 570 ASP A C 1
ATOM 4566 O O . ASP A 1 570 ? -6.548 6.319 20.463 1.00 81.19 570 ASP A O 1
ATOM 4570 N N . THR A 1 571 ? -7.748 7.011 18.698 1.00 80.69 571 THR A N 1
ATOM 4571 C CA . THR A 1 571 ? -8.664 7.838 19.497 1.00 80.69 571 THR A CA 1
ATOM 4572 C C . THR A 1 571 ? -9.488 7.006 20.479 1.00 80.69 571 THR A C 1
ATOM 4574 O O . THR A 1 571 ? -9.640 7.400 21.636 1.00 80.69 571 THR A O 1
ATOM 4577 N N . VAL A 1 572 ? -10.008 5.849 20.054 1.00 77.94 572 VAL A N 1
ATOM 4578 C CA . VAL A 1 572 ? -10.739 4.918 20.933 1.00 77.94 572 VAL A CA 1
ATOM 4579 C C . VAL A 1 572 ? -9.837 4.418 22.066 1.00 77.94 572 VAL A C 1
ATOM 4581 O O . VAL A 1 572 ? -10.284 4.343 23.210 1.00 77.94 572 VAL A O 1
ATOM 4584 N N . ASN A 1 573 ? -8.569 4.113 21.778 1.00 74.88 573 ASN A N 1
ATOM 4585 C CA . ASN A 1 573 ? -7.614 3.678 22.796 1.00 74.88 573 ASN A CA 1
ATOM 4586 C C . ASN A 1 573 ? -7.283 4.803 23.783 1.00 74.88 573 ASN A C 1
ATOM 4588 O O . ASN A 1 573 ? -7.424 4.607 24.990 1.00 74.88 573 ASN A O 1
ATOM 4592 N N . ALA A 1 574 ? -6.939 5.996 23.296 1.00 70.94 574 ALA A N 1
ATOM 4593 C CA . ALA A 1 574 ? -6.569 7.132 24.142 1.00 70.94 574 ALA A CA 1
ATOM 4594 C C . ALA A 1 574 ? -7.711 7.599 25.061 1.00 70.94 574 ALA A C 1
ATOM 4596 O O . ALA A 1 574 ? -7.478 8.023 26.191 1.00 70.94 574 ALA A O 1
ATOM 4597 N N . ALA A 1 575 ? -8.960 7.497 24.601 1.00 63.94 575 ALA A N 1
ATOM 4598 C CA . ALA A 1 575 ? -10.135 7.908 25.367 1.00 63.94 575 ALA A CA 1
ATOM 4599 C C . ALA A 1 575 ? -10.389 7.077 26.635 1.00 63.94 575 ALA A C 1
ATOM 4601 O O . ALA A 1 575 ? -11.144 7.504 27.505 1.00 63.94 575 ALA A O 1
ATOM 4602 N N . SER A 1 576 ? -9.777 5.896 26.730 1.00 55.06 576 SER A N 1
ATOM 4603 C CA . SER A 1 576 ? -10.038 4.919 27.790 1.00 55.06 576 SER A CA 1
ATOM 4604 C C . SER A 1 576 ? -9.059 4.973 28.972 1.00 55.06 576 SER A C 1
ATOM 4606 O O . SER A 1 576 ? -9.300 4.318 29.983 1.00 55.06 576 SER A O 1
ATOM 4608 N N . GLU A 1 577 ? -7.966 5.737 28.869 1.00 52.16 577 GLU A N 1
ATOM 4609 C CA . GLU A 1 577 ? -6.858 5.710 29.843 1.00 52.16 577 GLU A CA 1
ATOM 4610 C C . GLU A 1 577 ? -6.875 6.870 30.853 1.00 52.16 577 GLU A C 1
ATOM 4612 O O . GLU A 1 577 ? -6.114 6.865 31.818 1.00 52.16 577 GLU A O 1
ATOM 4617 N N . ILE A 1 578 ? -7.742 7.869 30.673 1.00 48.84 578 ILE A N 1
ATOM 4618 C CA . ILE A 1 578 ? -7.787 9.073 31.515 1.00 48.84 578 ILE A CA 1
ATOM 4619 C C . ILE A 1 578 ? -9.254 9.421 31.793 1.00 48.84 578 ILE A C 1
ATOM 4621 O O . ILE A 1 578 ? -10.083 9.382 30.882 1.00 48.84 578 ILE A O 1
ATOM 4625 N N . SER A 1 579 ? -9.604 9.778 33.036 1.00 51.16 579 SER A N 1
ATOM 4626 C CA . SER A 1 579 ? -10.957 10.273 33.316 1.00 51.16 579 SER A CA 1
ATOM 4627 C C . SER A 1 579 ? -11.188 11.591 32.566 1.00 51.16 579 SER A C 1
ATOM 4629 O O . SER A 1 579 ? -10.310 12.452 32.513 1.00 51.16 579 SER A O 1
ATOM 4631 N N . PHE A 1 580 ? -12.367 11.757 31.963 1.00 44.44 580 PHE A N 1
ATOM 4632 C CA . PHE A 1 580 ? -12.717 12.956 31.188 1.00 44.44 580 PHE A CA 1
ATOM 4633 C C . PHE A 1 580 ? -12.514 14.257 31.994 1.00 44.44 580 PHE A C 1
ATOM 4635 O O . PHE A 1 580 ? -12.114 15.279 31.437 1.00 44.44 580 PHE A O 1
ATOM 4642 N N . GLU A 1 581 ? -12.702 14.195 33.314 1.00 46.72 581 GLU A N 1
ATOM 4643 C CA . GLU A 1 581 ? -12.486 15.298 34.251 1.00 46.72 581 GLU A CA 1
ATOM 4644 C C . GLU A 1 581 ? -10.994 15.565 34.532 1.00 46.72 581 GLU A C 1
ATOM 4646 O O . GLU A 1 581 ? -10.602 16.727 34.623 1.00 46.72 581 GLU A O 1
ATOM 4651 N N . ASP A 1 582 ? -10.140 14.537 34.580 1.00 48.66 582 ASP A N 1
ATOM 4652 C CA . ASP A 1 582 ? -8.684 14.682 34.767 1.00 48.66 582 ASP A CA 1
ATOM 4653 C C . ASP A 1 582 ? -7.990 15.191 33.495 1.00 48.66 582 ASP A C 1
ATOM 4655 O O . ASP A 1 582 ? -7.080 16.022 33.555 1.00 48.66 582 ASP A O 1
ATOM 4659 N N . LEU A 1 583 ? -8.482 14.762 32.327 1.00 48.38 583 LEU A N 1
ATOM 4660 C CA . LEU A 1 583 ? -8.047 15.242 31.013 1.00 48.38 583 LEU A CA 1
ATOM 4661 C C . LEU A 1 583 ? -8.413 16.721 30.812 1.00 48.38 583 LEU A C 1
ATOM 4663 O O . LEU A 1 583 ? -7.676 17.467 30.167 1.00 48.38 583 LEU A O 1
ATOM 4667 N N . LYS A 1 584 ? -9.534 17.154 31.399 1.00 48.81 584 LYS A N 1
ATOM 4668 C CA . LYS A 1 584 ? -10.009 18.541 31.415 1.00 48.81 584 LYS A CA 1
ATOM 4669 C C . LYS A 1 584 ? -9.228 19.401 32.415 1.00 48.81 584 LYS A C 1
ATOM 4671 O O . LYS A 1 584 ? -8.750 20.462 32.024 1.00 48.81 584 LYS A O 1
ATOM 4676 N N . LEU A 1 585 ? -9.006 18.925 33.647 1.00 51.69 585 LEU A N 1
ATOM 4677 C CA . LEU A 1 585 ? -8.271 19.658 34.691 1.00 51.69 585 LEU A CA 1
ATOM 4678 C C . LEU A 1 585 ? -6.793 19.881 34.333 1.00 51.69 585 LEU A C 1
ATOM 4680 O O . LEU A 1 585 ? -6.277 20.987 34.503 1.00 51.69 585 LEU A O 1
ATOM 4684 N N . GLN A 1 586 ? -6.112 18.857 33.800 1.00 47.41 586 GLN A N 1
ATOM 4685 C CA . GLN A 1 586 ? -4.722 18.988 33.342 1.00 47.41 586 GLN A CA 1
ATOM 4686 C C . GLN A 1 586 ? -4.596 19.968 32.166 1.00 47.41 586 GLN A C 1
ATOM 4688 O O . GLN A 1 586 ? -3.597 20.682 32.060 1.00 47.41 586 GLN A O 1
ATOM 4693 N N . ARG A 1 587 ? -5.612 20.045 31.294 1.00 49.91 587 ARG A N 1
ATOM 4694 C CA . ARG A 1 587 ? -5.570 20.874 30.079 1.00 49.91 587 ARG A CA 1
ATOM 4695 C C . ARG A 1 587 ? -6.068 22.304 30.292 1.00 49.91 587 ARG A C 1
ATOM 4697 O O . ARG A 1 587 ? -5.556 23.197 29.628 1.00 49.91 587 ARG A O 1
ATOM 4704 N N . GLU A 1 588 ? -6.966 22.566 31.243 1.00 50.62 588 GLU A N 1
ATOM 4705 C CA . GLU A 1 588 ? -7.331 23.930 31.672 1.00 50.62 588 GLU A CA 1
ATOM 4706 C C . GLU A 1 588 ? -6.170 24.630 32.390 1.00 50.62 588 GLU A C 1
ATOM 4708 O O . GLU A 1 588 ? -5.878 25.794 32.106 1.00 50.62 588 GLU A O 1
ATOM 4713 N N . ALA A 1 589 ? -5.453 23.906 33.258 1.00 50.12 589 ALA A N 1
ATOM 4714 C CA . ALA A 1 589 ? -4.239 24.403 33.903 1.00 50.12 589 ALA A CA 1
ATOM 4715 C C . ALA A 1 589 ? -3.128 24.693 32.876 1.00 50.12 589 ALA A C 1
ATOM 4717 O O . ALA A 1 589 ? -2.494 25.747 32.936 1.00 50.12 589 ALA A O 1
ATOM 4718 N N . ALA A 1 590 ? -2.953 23.812 31.882 1.00 44.84 590 ALA A N 1
ATOM 4719 C CA . ALA A 1 590 ? -2.025 24.028 30.773 1.00 44.84 590 ALA A CA 1
ATOM 4720 C C . ALA A 1 590 ? -2.449 25.197 29.867 1.00 44.84 590 ALA A C 1
ATOM 4722 O O . ALA A 1 590 ? -1.599 25.983 29.473 1.00 44.84 590 ALA A O 1
ATOM 4723 N N . ARG A 1 591 ? -3.746 25.366 29.571 1.00 46.41 591 ARG A N 1
ATOM 4724 C CA . ARG A 1 591 ? -4.276 26.432 28.702 1.00 46.41 591 ARG A CA 1
ATOM 4725 C C . ARG A 1 591 ? -4.167 27.821 29.333 1.00 46.41 591 ARG A C 1
ATOM 4727 O O . ARG A 1 591 ? -3.823 28.770 28.639 1.00 46.41 591 ARG A O 1
ATOM 4734 N N . LYS A 1 592 ? -4.401 27.940 30.641 1.00 52.38 592 LYS A N 1
ATOM 4735 C CA . LYS A 1 592 ? -4.292 29.214 31.366 1.00 52.38 592 LYS A CA 1
ATOM 4736 C C . LYS A 1 592 ? -2.831 29.652 31.538 1.00 52.38 592 LYS A C 1
ATOM 4738 O O . LYS A 1 592 ? -2.510 30.807 31.281 1.00 52.38 592 LYS A O 1
ATOM 4743 N N . ALA A 1 593 ? -1.940 28.704 31.846 1.00 47.56 593 ALA A N 1
ATOM 4744 C CA . ALA A 1 593 ? -0.492 28.924 31.816 1.00 47.56 593 ALA A CA 1
ATOM 4745 C C . ALA A 1 593 ? 0.022 29.220 30.393 1.00 47.56 593 ALA A C 1
ATOM 4747 O O . ALA A 1 593 ? 0.947 30.007 30.213 1.00 47.56 593 ALA A O 1
ATOM 4748 N N . PHE A 1 594 ? -0.595 28.619 29.371 1.00 41.19 594 PHE A N 1
ATOM 4749 C CA . PHE A 1 594 ? -0.277 28.846 27.965 1.00 41.19 594 PHE A CA 1
ATOM 4750 C C . PHE A 1 594 ? -0.748 30.211 27.467 1.00 41.19 594 PHE A C 1
ATOM 4752 O O . PHE A 1 594 ? -0.016 30.814 26.708 1.00 41.19 594 PHE A O 1
ATOM 4759 N N . GLU A 1 595 ? -1.905 30.739 27.871 1.00 47.53 595 GLU A N 1
ATOM 4760 C CA . GLU A 1 595 ? -2.401 32.052 27.418 1.00 47.53 595 GLU A CA 1
ATOM 4761 C C . GLU A 1 595 ? -1.629 33.233 28.043 1.00 47.53 595 GLU A C 1
ATOM 4763 O O . GLU A 1 595 ? -1.317 34.194 27.335 1.00 47.53 595 GLU A O 1
ATOM 4768 N N . GLU A 1 596 ? -1.251 33.140 29.324 1.00 48.78 596 GLU A N 1
ATOM 4769 C CA . GLU A 1 596 ? -0.416 34.147 30.003 1.00 48.78 596 GLU A CA 1
ATOM 4770 C C . GLU A 1 596 ? 1.042 34.110 29.523 1.00 48.78 596 GLU A C 1
ATOM 4772 O O . GLU A 1 596 ? 1.617 35.168 29.254 1.00 48.78 596 GLU A O 1
ATOM 4777 N N . ASN A 1 597 ? 1.609 32.914 29.298 1.00 48.34 597 ASN A N 1
ATOM 4778 C CA . ASN A 1 597 ? 2.896 32.791 28.616 1.00 48.34 597 ASN A CA 1
ATOM 4779 C C . ASN A 1 597 ? 2.777 33.274 27.168 1.00 48.34 597 ASN A C 1
ATOM 4781 O O . ASN A 1 597 ? 3.514 34.163 26.792 1.00 48.34 597 ASN A O 1
ATOM 4785 N N . ARG A 1 598 ? 1.805 32.833 26.364 1.00 47.03 598 ARG A N 1
ATOM 4786 C CA . ARG A 1 598 ? 1.637 33.190 24.938 1.00 47.03 598 ARG A CA 1
ATOM 4787 C C . ARG A 1 598 ? 1.577 34.691 24.661 1.00 47.03 598 ARG A C 1
ATOM 4789 O O . ARG A 1 598 ? 1.951 35.081 23.567 1.00 47.03 598 ARG A O 1
ATOM 4796 N N . ALA A 1 599 ? 1.150 35.547 25.585 1.00 51.94 599 ALA A N 1
ATOM 4797 C CA . ALA A 1 599 ? 1.180 36.997 25.371 1.00 51.94 599 ALA A CA 1
ATOM 4798 C C . ALA A 1 599 ? 2.596 37.608 25.491 1.00 51.94 599 ALA A C 1
ATOM 4800 O O . ALA A 1 599 ? 2.950 38.479 24.699 1.00 51.94 599 ALA A O 1
ATOM 4801 N N . GLN A 1 600 ? 3.416 37.143 26.441 1.00 51.38 600 GLN A N 1
ATOM 4802 C CA . GLN A 1 600 ? 4.819 37.570 26.603 1.00 51.38 600 GLN A CA 1
ATOM 4803 C C . GLN A 1 600 ? 5.775 36.766 25.703 1.00 51.38 600 GLN A C 1
ATOM 4805 O O . GLN A 1 600 ? 6.700 37.306 25.099 1.00 51.38 600 GLN A O 1
ATOM 4810 N N . GLU A 1 601 ? 5.478 35.484 25.553 1.00 50.91 601 GLU A N 1
ATOM 4811 C CA . GLU A 1 601 ? 6.113 34.499 24.695 1.00 50.91 601 GLU A CA 1
ATOM 4812 C C . GLU A 1 601 ? 5.798 34.789 23.222 1.00 50.91 601 GLU A C 1
ATOM 4814 O O . GLU A 1 601 ? 6.662 34.537 22.428 1.00 50.91 601 GLU A O 1
ATOM 4819 N N . MET A 1 602 ? 4.678 35.394 22.787 1.00 47.56 602 MET A N 1
ATOM 4820 C CA . MET A 1 602 ? 4.485 35.767 21.359 1.00 47.56 602 MET A CA 1
ATOM 4821 C C . MET A 1 602 ? 5.496 36.809 20.870 1.00 47.56 602 MET A C 1
ATOM 4823 O O . MET A 1 602 ? 5.935 36.747 19.725 1.00 47.56 602 MET A O 1
ATOM 4827 N N . LEU A 1 603 ? 5.868 37.768 21.722 1.00 57.66 603 LEU A N 1
ATOM 4828 C CA . LEU A 1 603 ? 6.860 38.784 21.369 1.00 57.66 603 LEU A CA 1
ATOM 4829 C C . LEU A 1 603 ? 8.275 38.182 21.387 1.00 57.66 603 LEU A C 1
ATOM 4831 O O . LEU A 1 603 ? 9.062 38.413 20.474 1.00 57.66 603 LEU A O 1
ATOM 4835 N N . ARG A 1 604 ? 8.563 37.342 22.393 1.00 59.72 604 ARG A N 1
ATOM 4836 C CA . ARG A 1 604 ? 9.830 36.610 22.513 1.00 59.72 604 ARG A CA 1
ATOM 4837 C C . ARG A 1 604 ? 9.976 35.511 21.453 1.00 59.72 604 ARG A C 1
ATOM 4839 O O . ARG A 1 604 ? 11.056 35.384 20.909 1.00 59.72 604 ARG A O 1
ATOM 4846 N N . LEU A 1 605 ? 8.903 34.802 21.096 1.00 55.25 605 LEU A N 1
ATOM 4847 C CA . LEU A 1 605 ? 8.782 33.789 20.035 1.00 55.25 605 LEU A CA 1
ATOM 4848 C C . LEU A 1 605 ? 8.851 34.412 18.662 1.00 55.25 605 LEU A C 1
ATOM 4850 O O . LEU A 1 605 ? 9.344 33.754 17.778 1.00 55.25 605 LEU A O 1
ATOM 4854 N N . GLN A 1 606 ? 8.426 35.650 18.429 1.00 52.03 606 GLN A N 1
ATOM 4855 C CA . GLN A 1 606 ? 8.697 36.271 17.129 1.00 52.03 606 GLN A CA 1
ATOM 4856 C C . GLN A 1 606 ? 10.200 36.514 16.925 1.00 52.03 606 GLN A C 1
ATOM 4858 O O . GLN A 1 606 ? 10.709 36.368 15.815 1.00 52.03 606 GLN A O 1
ATOM 4863 N N . GLU A 1 607 ? 10.937 36.827 17.992 1.00 57.34 607 GLU A N 1
ATOM 4864 C CA . GLU A 1 607 ? 12.397 36.975 17.952 1.00 57.34 607 GLU A CA 1
ATOM 4865 C C . GLU A 1 607 ? 13.160 35.643 18.068 1.00 57.34 607 GLU A C 1
ATOM 4867 O O . GLU A 1 607 ? 14.182 35.468 17.399 1.00 57.34 607 GLU A O 1
ATOM 4872 N N . GLU A 1 608 ? 12.652 34.691 18.850 1.00 60.00 608 GLU A N 1
ATOM 4873 C CA . GLU A 1 608 ? 13.176 33.332 19.014 1.00 60.00 608 GLU A CA 1
ATOM 4874 C C . GLU A 1 608 ? 12.797 32.427 17.842 1.00 60.00 608 GLU A C 1
ATOM 4876 O O . GLU A 1 608 ? 13.646 31.660 17.435 1.00 60.00 608 GLU A O 1
ATOM 4881 N N . GLU A 1 609 ? 11.618 32.536 17.220 1.00 52.94 609 GLU A N 1
ATOM 4882 C CA . GLU A 1 609 ? 11.287 31.883 15.939 1.00 52.94 609 GLU A CA 1
ATOM 4883 C C . GLU A 1 609 ? 12.144 32.452 14.830 1.00 52.94 609 GLU A C 1
ATOM 4885 O O . GLU A 1 609 ? 12.578 31.684 13.989 1.00 52.94 609 GLU A O 1
ATOM 4890 N N . ARG A 1 610 ? 12.436 33.758 14.812 1.00 54.44 610 ARG A N 1
ATOM 4891 C CA . ARG A 1 610 ? 13.350 34.310 13.807 1.00 54.44 610 ARG A CA 1
ATOM 4892 C C . ARG A 1 610 ? 14.758 33.730 13.970 1.00 54.44 610 ARG A C 1
ATOM 4894 O O . ARG A 1 610 ? 15.326 33.268 12.987 1.00 54.44 610 ARG A O 1
ATOM 4901 N N . ARG A 1 611 ? 15.288 33.664 15.200 1.00 57.97 611 ARG A N 1
ATOM 4902 C CA . ARG A 1 611 ? 16.583 33.006 15.479 1.00 57.97 611 ARG A CA 1
ATOM 4903 C C . ARG A 1 611 ? 16.547 31.492 15.268 1.00 57.97 611 ARG A C 1
ATOM 4905 O O . ARG A 1 611 ? 17.490 30.949 14.714 1.00 57.97 611 ARG A O 1
ATOM 4912 N N . ALA A 1 612 ? 15.478 30.814 15.669 1.00 58.59 612 ALA A N 1
ATOM 4913 C CA . ALA A 1 612 ? 15.307 29.371 15.536 1.00 58.59 612 ALA A CA 1
ATOM 4914 C C . ALA A 1 612 ? 14.985 28.963 14.097 1.00 58.59 612 ALA A C 1
ATOM 4916 O O . ALA A 1 612 ? 15.258 27.836 13.717 1.00 58.59 612 ALA A O 1
ATOM 4917 N N . GLU A 1 613 ? 14.402 29.832 13.276 1.00 55.28 613 GLU A N 1
ATOM 4918 C CA . GLU A 1 613 ? 14.267 29.644 11.831 1.00 55.28 613 GLU A CA 1
ATOM 4919 C C . GLU A 1 613 ? 15.628 29.809 11.154 1.00 55.28 613 GLU A C 1
ATOM 4921 O O . GLU A 1 613 ? 16.018 28.946 10.376 1.00 55.28 613 GLU A O 1
ATOM 4926 N N . GLU A 1 614 ? 16.404 30.835 11.516 1.00 57.12 614 GLU A N 1
ATOM 4927 C CA . GLU A 1 614 ? 17.790 30.999 11.055 1.00 57.12 614 GLU A CA 1
ATOM 4928 C C . GLU A 1 614 ? 18.670 29.793 11.466 1.00 57.12 614 GLU A C 1
ATOM 4930 O O . GLU A 1 614 ? 19.418 29.258 10.645 1.00 57.12 614 GLU A O 1
ATOM 4935 N N . GLU A 1 615 ? 18.522 29.287 12.694 1.00 62.09 615 GLU A N 1
ATOM 4936 C CA . GLU A 1 615 ? 19.248 28.123 13.220 1.00 62.09 615 GLU A CA 1
ATOM 4937 C C . GLU A 1 615 ? 18.734 26.789 12.644 1.00 62.09 615 GLU A C 1
ATOM 4939 O O . GLU A 1 615 ? 19.537 25.922 12.295 1.00 62.09 615 GLU A O 1
ATOM 4944 N N . ARG A 1 616 ? 17.417 26.623 12.441 1.00 56.66 616 ARG A N 1
ATOM 4945 C CA . ARG A 1 616 ? 16.834 25.458 11.743 1.00 56.66 616 ARG A CA 1
ATOM 4946 C C . ARG A 1 616 ? 17.243 25.418 10.281 1.00 56.66 616 ARG A C 1
ATOM 4948 O O . ARG A 1 616 ? 17.508 24.329 9.776 1.00 56.66 616 ARG A O 1
ATOM 4955 N N . GLN A 1 617 ? 17.323 26.557 9.599 1.00 54.88 617 GLN A N 1
ATOM 4956 C CA . GLN A 1 617 ? 17.804 26.627 8.219 1.00 54.88 617 GLN A CA 1
ATOM 4957 C C . GLN A 1 617 ? 19.291 26.273 8.135 1.00 54.88 617 GLN A C 1
ATOM 4959 O O . GLN A 1 617 ? 19.677 25.506 7.251 1.00 54.88 617 GLN A O 1
ATOM 4964 N N . LEU A 1 618 ? 20.106 26.744 9.086 1.00 60.22 618 LEU A N 1
ATOM 4965 C CA . LEU A 1 618 ? 21.522 26.385 9.182 1.00 60.22 618 LEU A CA 1
ATOM 4966 C C . LEU A 1 618 ? 21.710 24.884 9.468 1.00 60.22 618 LEU A C 1
ATOM 4968 O O . LEU A 1 618 ? 22.496 24.228 8.789 1.00 60.22 618 LEU A O 1
ATOM 4972 N N . ASN A 1 619 ? 20.948 24.326 10.414 1.00 65.31 619 ASN A N 1
ATOM 4973 C CA . ASN A 1 619 ? 21.000 22.908 10.778 1.00 65.31 619 ASN A CA 1
ATOM 4974 C C . ASN A 1 619 ? 20.483 22.011 9.641 1.00 65.31 619 ASN A C 1
ATOM 4976 O O . ASN A 1 619 ? 21.130 21.041 9.265 1.00 65.31 619 ASN A O 1
ATOM 4980 N N . THR A 1 620 ? 19.374 22.384 8.998 1.00 64.06 620 THR A N 1
ATOM 4981 C CA . THR A 1 620 ? 18.843 21.664 7.828 1.00 64.06 620 THR A CA 1
ATOM 4982 C C . THR A 1 620 ? 19.849 21.665 6.684 1.00 64.06 620 THR A C 1
ATOM 4984 O O . THR A 1 620 ? 20.033 20.645 6.029 1.00 64.06 620 THR A O 1
ATOM 4987 N N . TYR A 1 621 ? 20.532 22.786 6.445 1.00 67.44 621 TYR A N 1
ATOM 4988 C CA . TYR A 1 621 ? 21.574 22.859 5.427 1.00 67.44 621 TYR A CA 1
ATOM 4989 C C . TYR A 1 621 ? 22.813 22.038 5.788 1.00 67.44 621 TYR A C 1
ATOM 4991 O O . TYR A 1 621 ? 23.343 21.341 4.926 1.00 67.44 621 TYR A O 1
ATOM 4999 N N . GLN A 1 622 ? 23.235 22.047 7.053 1.00 68.62 622 GLN A N 1
ATOM 5000 C CA . GLN A 1 622 ? 24.327 21.188 7.499 1.00 68.62 622 GLN A CA 1
ATOM 5001 C C . GLN A 1 622 ? 23.961 19.708 7.336 1.00 68.62 622 GLN A C 1
ATOM 5003 O O . GLN A 1 622 ? 24.724 18.968 6.732 1.00 68.62 622 GLN A O 1
ATOM 5008 N N . MET A 1 623 ? 22.743 19.306 7.705 1.00 72.00 623 MET A N 1
ATOM 5009 C CA . MET A 1 623 ? 22.231 17.959 7.436 1.00 72.00 623 MET A CA 1
ATOM 5010 C C . MET A 1 623 ? 22.199 17.616 5.940 1.00 72.00 623 MET A C 1
ATOM 5012 O O . MET A 1 623 ? 22.439 16.468 5.570 1.00 72.00 623 MET A O 1
ATOM 5016 N N . ILE A 1 624 ? 21.882 18.581 5.069 1.00 74.06 624 ILE A N 1
ATOM 5017 C CA . ILE A 1 624 ? 21.932 18.391 3.612 1.00 74.06 624 ILE A CA 1
ATOM 5018 C C . ILE A 1 624 ? 23.363 18.100 3.172 1.00 74.06 624 ILE A C 1
ATOM 5020 O O . ILE A 1 624 ? 23.567 17.181 2.381 1.00 74.06 624 ILE A O 1
ATOM 5024 N N . LEU A 1 625 ? 24.336 18.868 3.663 1.00 74.38 625 LEU A N 1
ATOM 5025 C CA . LEU A 1 625 ? 25.744 18.679 3.327 1.00 74.38 625 LEU A CA 1
ATOM 5026 C C . LEU A 1 625 ? 26.268 17.352 3.867 1.00 74.38 625 LEU A C 1
ATOM 5028 O O . LEU A 1 625 ? 26.807 16.579 3.085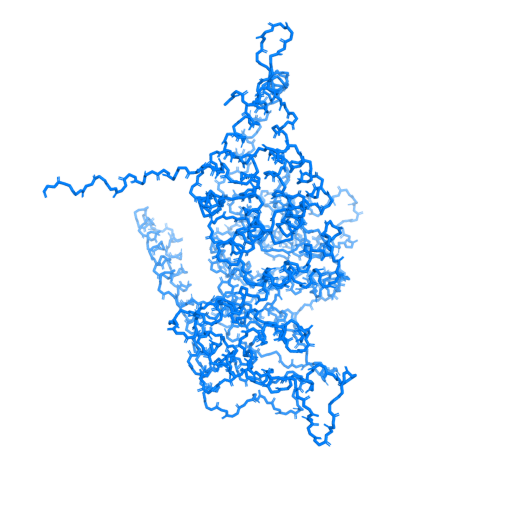 1.00 74.38 625 LEU A O 1
ATOM 5032 N N . ASP A 1 626 ? 26.007 17.042 5.135 1.00 76.56 626 ASP A N 1
ATOM 5033 C CA . ASP A 1 626 ? 26.388 15.774 5.760 1.00 76.56 626 ASP A CA 1
ATOM 5034 C C . ASP A 1 626 ? 25.775 14.590 5.003 1.00 76.56 626 ASP A C 1
ATOM 5036 O O . ASP A 1 626 ? 26.429 13.578 4.764 1.00 76.56 626 ASP A O 1
ATOM 5040 N N . PHE A 1 627 ? 24.529 14.728 4.539 1.00 80.88 627 PHE A N 1
ATOM 5041 C CA . PHE A 1 627 ? 23.915 13.728 3.674 1.00 80.88 627 PHE A CA 1
ATOM 5042 C C . PHE A 1 627 ? 24.602 13.633 2.305 1.00 80.88 627 PHE A C 1
ATOM 5044 O O . PHE A 1 627 ? 24.852 12.530 1.817 1.00 80.88 627 PHE A O 1
ATOM 5051 N N . CYS A 1 628 ? 24.865 14.768 1.654 1.00 82.00 628 CYS A N 1
ATOM 5052 C CA . CYS A 1 628 ? 25.527 14.791 0.351 1.00 82.00 628 CYS A CA 1
ATOM 5053 C C . CYS A 1 628 ? 26.955 14.246 0.419 1.00 82.00 628 CYS A C 1
ATOM 5055 O O . CYS A 1 628 ? 27.443 13.699 -0.568 1.00 82.00 628 CYS A O 1
ATOM 5057 N N . ASP A 1 629 ? 27.596 14.365 1.573 1.00 81.50 629 ASP A N 1
ATOM 5058 C CA . ASP A 1 629 ? 28.964 13.927 1.807 1.00 81.50 629 ASP A CA 1
ATOM 5059 C C . ASP A 1 629 ? 29.033 12.525 2.444 1.00 81.50 629 ASP A C 1
ATOM 5061 O O . ASP A 1 629 ? 30.117 11.955 2.503 1.00 81.50 629 ASP A O 1
ATOM 5065 N N . GLY A 1 630 ? 27.898 11.939 2.846 1.00 82.19 630 GLY A N 1
ATOM 5066 C CA . GLY A 1 630 ? 27.807 10.596 3.429 1.00 82.19 630 GLY A CA 1
ATOM 5067 C C . GLY A 1 630 ? 27.748 9.451 2.408 1.00 82.19 630 GLY A C 1
ATOM 5068 O O . GLY A 1 630 ? 27.606 9.664 1.204 1.00 82.19 630 GLY A O 1
ATOM 5069 N N . GLU A 1 631 ? 27.787 8.206 2.899 1.00 85.06 631 GLU A N 1
ATOM 5070 C CA . GLU A 1 631 ? 27.952 6.972 2.097 1.00 85.06 631 GLU A CA 1
ATOM 5071 C C . GLU A 1 631 ? 26.987 6.824 0.913 1.00 85.06 631 GLU A C 1
ATOM 5073 O O . GLU A 1 631 ? 27.340 6.287 -0.139 1.00 85.06 631 GLU A O 1
ATOM 5078 N N . PHE A 1 632 ? 25.764 7.343 1.049 1.00 85.06 632 PHE A N 1
ATOM 5079 C CA . PHE A 1 632 ? 24.762 7.353 -0.017 1.00 85.06 632 PHE A CA 1
ATOM 5080 C C . PHE A 1 632 ? 25.288 7.956 -1.334 1.00 85.06 632 PHE A C 1
ATOM 5082 O O . PHE A 1 632 ? 24.900 7.528 -2.433 1.00 85.06 632 PHE A O 1
ATOM 5089 N N . SER A 1 633 ? 26.140 8.977 -1.236 1.00 87.38 633 SER A N 1
ATOM 5090 C CA . SER A 1 633 ? 26.647 9.723 -2.382 1.00 87.38 633 SER A CA 1
ATOM 5091 C C . SER A 1 633 ? 27.846 9.063 -3.053 1.00 87.38 633 SER A C 1
ATOM 5093 O O . SER A 1 633 ? 28.116 9.366 -4.220 1.00 87.38 633 SER A O 1
ATOM 5095 N N . TYR A 1 634 ? 28.536 8.140 -2.372 1.00 91.31 634 TYR A N 1
ATOM 5096 C CA . TYR A 1 634 ? 29.813 7.586 -2.829 1.00 91.31 634 TYR A CA 1
ATOM 5097 C C . TYR A 1 634 ? 29.724 6.965 -4.227 1.00 91.31 634 TYR A C 1
ATOM 5099 O O . TYR A 1 634 ? 30.597 7.260 -5.044 1.00 91.31 634 TYR A O 1
ATOM 5107 N N . PRO A 1 635 ? 28.673 6.198 -4.599 1.00 92.44 635 PRO A N 1
ATOM 5108 C CA . PRO A 1 635 ? 28.571 5.658 -5.954 1.00 92.44 635 PRO A CA 1
ATOM 5109 C C . PRO A 1 635 ? 28.523 6.735 -7.047 1.00 92.44 635 PRO A C 1
ATOM 5111 O O . PRO A 1 635 ? 29.099 6.535 -8.116 1.00 92.44 635 PRO A O 1
ATOM 5114 N N . ILE A 1 636 ? 27.859 7.873 -6.799 1.00 93.75 636 ILE A N 1
ATOM 5115 C CA . ILE A 1 636 ? 27.844 9.015 -7.732 1.00 93.75 636 ILE A CA 1
ATOM 5116 C C . ILE A 1 636 ? 29.200 9.697 -7.725 1.00 93.75 636 ILE A C 1
ATOM 5118 O O . ILE A 1 636 ? 29.816 9.820 -8.780 1.00 93.75 636 ILE A O 1
ATOM 5122 N N . ARG A 1 637 ? 29.678 10.113 -6.550 1.00 93.56 637 ARG A N 1
ATOM 5123 C CA . ARG A 1 637 ? 30.898 10.917 -6.423 1.00 93.56 637 ARG A CA 1
ATOM 5124 C C . ARG A 1 637 ? 32.121 10.175 -6.960 1.00 93.56 637 ARG A C 1
ATOM 5126 O O . ARG A 1 637 ? 32.852 10.751 -7.756 1.00 93.56 637 ARG A O 1
ATOM 5133 N N . ARG A 1 638 ? 32.262 8.876 -6.670 1.00 94.31 638 ARG A N 1
ATOM 5134 C CA . ARG A 1 638 ? 33.335 8.013 -7.199 1.00 94.31 638 ARG A CA 1
ATOM 5135 C C . ARG A 1 638 ? 33.301 7.899 -8.724 1.00 94.31 638 ARG A C 1
ATOM 5137 O O . ARG A 1 638 ? 34.341 7.875 -9.372 1.00 94.31 638 ARG A O 1
ATOM 5144 N N . LYS A 1 639 ? 32.111 7.811 -9.328 1.00 95.44 639 LYS A N 1
ATOM 5145 C CA . LYS A 1 639 ? 31.997 7.748 -10.793 1.00 95.44 639 LYS A CA 1
ATOM 5146 C C . LYS A 1 639 ? 32.241 9.092 -11.461 1.00 95.44 639 LYS A C 1
ATOM 5148 O O . LYS A 1 639 ? 32.782 9.108 -12.560 1.00 95.44 639 LYS A O 1
ATOM 5153 N N . LEU A 1 640 ? 31.846 10.188 -10.818 1.00 95.56 640 LEU A N 1
ATOM 5154 C CA . LEU A 1 640 ? 32.127 11.533 -11.309 1.00 95.56 640 LEU A CA 1
ATOM 5155 C C . LEU A 1 640 ? 33.622 11.864 -11.201 1.00 95.56 640 LEU A C 1
ATOM 5157 O O . LEU A 1 640 ? 34.162 12.410 -12.155 1.00 95.56 640 LEU A O 1
ATOM 5161 N N . SER A 1 641 ? 34.307 11.480 -10.116 1.00 94.25 641 SER A N 1
ATOM 5162 C CA . SER A 1 641 ? 35.752 11.729 -9.944 1.00 94.25 641 SER A CA 1
ATOM 5163 C C . SER A 1 641 ? 36.631 10.877 -10.858 1.00 94.25 641 SER A C 1
ATOM 5165 O O . SER A 1 641 ? 37.761 11.240 -11.165 1.00 94.25 641 SER A O 1
ATOM 5167 N N . ALA A 1 642 ? 36.106 9.757 -11.359 1.00 94.75 642 ALA A N 1
ATOM 5168 C CA . ALA A 1 642 ? 36.780 8.940 -12.363 1.00 94.75 642 ALA A CA 1
ATOM 5169 C C . ALA A 1 642 ? 36.761 9.558 -13.779 1.00 94.75 642 ALA A C 1
ATOM 5171 O O . ALA A 1 642 ? 37.383 9.012 -14.697 1.00 94.75 642 ALA A O 1
ATOM 5172 N N . LEU A 1 643 ? 36.033 10.659 -14.002 1.00 93.81 643 LEU A N 1
ATOM 5173 C CA . LEU A 1 643 ? 35.971 11.314 -15.305 1.00 93.81 643 LEU A CA 1
ATOM 5174 C C . LEU A 1 643 ? 37.247 12.125 -15.552 1.00 93.81 643 LEU A C 1
ATOM 5176 O O . LEU A 1 643 ? 37.446 13.177 -14.973 1.00 93.81 643 LEU A O 1
ATOM 5180 N N . VAL A 1 644 ? 38.079 11.681 -16.495 1.00 90.38 644 VAL A N 1
ATOM 5181 C CA . VAL A 1 644 ? 39.351 12.352 -16.853 1.00 90.38 644 VAL A CA 1
ATOM 5182 C C . VAL A 1 644 ? 39.188 13.567 -17.779 1.00 90.38 644 VAL A C 1
ATOM 5184 O O . VAL A 1 644 ? 40.165 14.135 -18.261 1.00 90.38 644 VAL A O 1
ATOM 5187 N N . SER A 1 645 ? 37.954 13.923 -18.134 1.00 89.38 645 SER A N 1
ATOM 5188 C CA . SER A 1 645 ? 37.646 15.026 -19.047 1.00 89.38 645 SER A CA 1
ATOM 5189 C C . SER A 1 645 ? 36.220 15.528 -18.822 1.00 89.38 645 SER A C 1
ATOM 5191 O O . SER A 1 645 ? 35.359 14.768 -18.382 1.00 89.38 645 SER A O 1
ATOM 5193 N N . GLY A 1 646 ? 35.952 16.784 -19.189 1.00 90.69 646 GLY A N 1
ATOM 5194 C CA . GLY A 1 646 ? 34.635 17.401 -19.023 1.00 9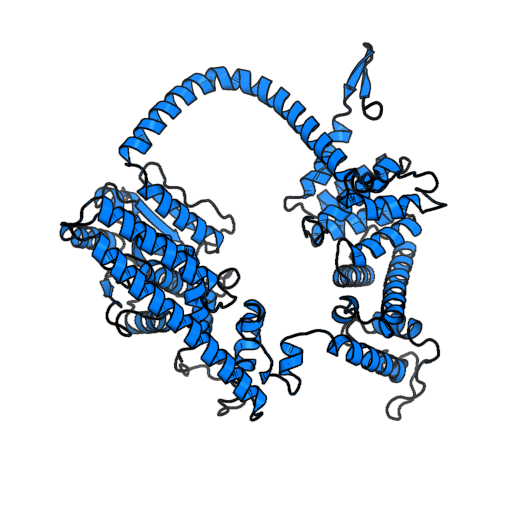0.69 646 GLY A CA 1
ATOM 5195 C C . GLY A 1 646 ? 34.495 18.220 -17.755 1.00 90.69 646 GLY A C 1
ATOM 5196 O O . GLY A 1 646 ? 35.487 18.599 -17.142 1.00 90.69 646 GLY A O 1
ATOM 5197 N N . ILE A 1 647 ? 33.250 18.488 -17.369 1.00 92.31 647 ILE A N 1
ATOM 5198 C CA . ILE A 1 647 ? 32.934 19.381 -16.242 1.00 92.31 647 ILE A CA 1
ATOM 5199 C C . ILE A 1 647 ? 33.427 18.843 -14.886 1.00 92.31 647 ILE A C 1
ATOM 5201 O O . ILE A 1 647 ? 33.604 19.612 -13.954 1.00 92.31 647 ILE A O 1
ATOM 5205 N N . PHE A 1 648 ? 33.703 17.539 -14.786 1.00 94.81 648 PHE A N 1
ATOM 5206 C CA . PHE A 1 648 ? 34.269 16.887 -13.598 1.00 94.81 648 PHE A CA 1
ATOM 5207 C C . PHE A 1 648 ? 35.734 16.444 -13.780 1.00 94.81 648 PHE A C 1
ATOM 5209 O O . PHE A 1 648 ? 36.223 15.671 -12.969 1.00 94.81 648 PHE A O 1
ATOM 5216 N N . ALA A 1 649 ? 36.454 16.925 -14.806 1.00 91.00 649 ALA A N 1
ATOM 5217 C CA . ALA A 1 649 ? 37.837 16.499 -15.087 1.00 91.00 649 ALA A CA 1
ATOM 5218 C C . ALA A 1 649 ? 38.808 16.694 -13.910 1.00 91.00 649 ALA A C 1
ATOM 5220 O O . ALA A 1 649 ? 39.731 15.909 -13.721 1.00 91.00 649 ALA A O 1
ATOM 5221 N N . GLU A 1 650 ? 38.597 17.762 -13.142 1.00 89.25 650 GLU A N 1
ATOM 5222 C CA . GLU A 1 650 ? 39.413 18.138 -11.982 1.00 89.25 650 GLU A CA 1
ATOM 5223 C C . GLU A 1 650 ? 38.706 17.816 -10.656 1.00 89.25 650 GLU A C 1
ATOM 5225 O O . GLU A 1 650 ? 39.140 18.243 -9.588 1.00 89.25 650 GLU A O 1
ATOM 5230 N N . TYR A 1 651 ? 37.586 17.088 -10.708 1.00 92.56 651 TYR A N 1
ATOM 5231 C CA . TYR A 1 651 ? 36.824 16.732 -9.522 1.00 92.56 651 TYR A CA 1
ATOM 5232 C C . TYR A 1 651 ? 37.498 15.585 -8.773 1.00 92.56 651 TYR A C 1
ATOM 5234 O O . TYR A 1 651 ? 37.626 14.477 -9.292 1.00 92.56 651 TYR A O 1
ATOM 5242 N N . ILE A 1 652 ? 37.883 15.843 -7.528 1.00 88.94 652 ILE A N 1
ATOM 5243 C CA . ILE A 1 652 ? 38.506 14.854 -6.652 1.00 88.94 652 ILE A CA 1
ATOM 5244 C C . ILE A 1 652 ? 37.484 14.444 -5.597 1.00 88.94 652 ILE A C 1
ATOM 5246 O O . ILE A 1 652 ? 36.832 15.285 -4.984 1.00 88.94 652 ILE A O 1
ATOM 5250 N N . PHE A 1 653 ? 37.348 13.138 -5.388 1.00 90.62 653 PHE A N 1
ATOM 5251 C CA . PHE A 1 653 ? 36.573 12.584 -4.289 1.00 90.62 653 PHE A CA 1
ATOM 5252 C C . PHE A 1 653 ? 37.437 11.564 -3.558 1.00 90.62 653 PHE A C 1
ATOM 5254 O O . PHE A 1 653 ? 37.683 10.476 -4.083 1.00 90.62 653 PHE A O 1
ATOM 5261 N N . ASP A 1 654 ? 37.877 11.938 -2.360 1.00 84.62 654 ASP A N 1
ATOM 5262 C CA . ASP A 1 654 ? 38.583 11.050 -1.447 1.00 84.62 654 ASP A CA 1
ATOM 5263 C C . ASP A 1 654 ? 37.547 10.296 -0.615 1.00 84.62 654 ASP A C 1
ATOM 5265 O O . ASP A 1 654 ? 36.821 10.880 0.193 1.00 84.62 654 ASP A O 1
ATOM 5269 N N . GLU A 1 655 ? 37.435 8.994 -0.861 1.00 79.56 655 GLU A N 1
ATOM 5270 C CA . GLU A 1 655 ? 36.528 8.141 -0.106 1.00 79.56 655 GLU A CA 1
ATOM 5271 C C . GLU A 1 655 ? 37.050 7.978 1.330 1.00 79.56 655 GLU A C 1
ATOM 5273 O O . GLU A 1 655 ? 38.211 7.591 1.504 1.00 79.56 655 GLU A O 1
ATOM 5278 N N . PRO A 1 656 ? 36.237 8.268 2.363 1.00 75.75 656 PRO A N 1
ATOM 5279 C CA . PRO A 1 656 ? 36.655 8.091 3.748 1.00 75.75 656 PRO A CA 1
ATOM 5280 C C . PRO A 1 656 ? 37.058 6.637 4.004 1.00 75.75 656 PRO A C 1
ATOM 5282 O O . PRO A 1 656 ? 36.327 5.713 3.648 1.00 75.75 656 PRO A O 1
ATOM 5285 N N . VAL A 1 657 ? 38.229 6.432 4.611 1.00 64.31 657 VAL A N 1
ATOM 5286 C CA . VAL A 1 657 ? 38.708 5.099 4.996 1.00 64.31 657 VAL A CA 1
ATOM 5287 C C . VAL A 1 657 ? 37.746 4.542 6.046 1.00 64.31 657 VAL A C 1
ATOM 5289 O O . VAL A 1 657 ? 37.520 5.186 7.065 1.00 64.31 657 VAL A O 1
ATOM 5292 N N . SER A 1 658 ? 37.155 3.371 5.797 1.00 53.47 658 SER A N 1
ATOM 5293 C CA . SER A 1 658 ? 36.329 2.695 6.799 1.00 53.47 658 SER A CA 1
ATOM 5294 C C . SER A 1 658 ? 37.203 2.291 7.988 1.00 53.47 658 SER A C 1
ATOM 5296 O O . SER A 1 658 ? 38.189 1.578 7.789 1.00 53.47 658 SER A O 1
ATOM 5298 N N . ASP A 1 659 ? 36.820 2.671 9.207 1.00 49.09 659 ASP A N 1
ATOM 5299 C CA . ASP A 1 659 ? 37.526 2.307 10.450 1.00 49.09 659 ASP A CA 1
ATOM 5300 C C . ASP A 1 659 ? 37.579 0.782 10.719 1.00 49.09 659 ASP A C 1
ATOM 5302 O O . ASP A 1 659 ? 38.273 0.332 11.629 1.00 49.09 659 ASP A O 1
ATOM 5306 N N . ASP A 1 660 ? 36.932 -0.045 9.891 1.00 46.41 660 ASP A N 1
ATOM 5307 C CA . ASP A 1 660 ? 36.908 -1.511 10.003 1.00 46.41 660 ASP A CA 1
ATOM 5308 C C . ASP A 1 660 ? 38.195 -2.228 9.527 1.00 46.41 660 ASP A C 1
ATOM 5310 O O . ASP A 1 660 ? 38.214 -3.453 9.413 1.00 46.41 660 ASP A O 1
ATOM 5314 N N . VAL A 1 661 ? 39.299 -1.510 9.268 1.00 41.34 661 VAL A N 1
ATOM 5315 C CA . VAL A 1 661 ? 40.606 -2.117 8.913 1.00 41.34 661 VAL A CA 1
ATOM 5316 C C . VAL A 1 661 ? 41.738 -1.637 9.833 1.00 41.34 661 VAL A C 1
ATOM 5318 O O . VAL A 1 661 ? 42.859 -1.387 9.400 1.00 41.34 661 VAL A O 1
ATOM 5321 N N . ILE A 1 662 ? 41.466 -1.536 11.138 1.00 43.62 662 ILE A N 1
ATOM 5322 C CA . ILE A 1 662 ? 42.511 -1.524 12.179 1.00 43.62 662 ILE A CA 1
ATOM 5323 C C . ILE A 1 662 ? 42.237 -2.657 13.175 1.00 43.62 662 ILE A C 1
ATOM 5325 O O . ILE A 1 662 ? 41.938 -2.441 14.345 1.00 43.62 662 ILE A O 1
ATOM 5329 N N . SER A 1 663 ? 42.336 -3.900 12.705 1.00 45.94 663 SER A N 1
ATOM 5330 C CA . SER A 1 663 ? 42.593 -5.058 13.568 1.00 45.94 663 SER A CA 1
ATOM 5331 C C . SER A 1 663 ? 43.115 -6.238 12.749 1.00 45.94 663 SER A C 1
ATOM 5333 O O . SER A 1 663 ? 42.433 -7.246 12.636 1.00 45.94 663 SER A O 1
ATOM 5335 N N . GLU A 1 664 ? 44.299 -6.122 12.150 1.00 40.94 664 GLU A N 1
ATOM 5336 C CA . GLU A 1 664 ? 45.117 -7.292 11.786 1.00 40.94 664 GLU A CA 1
ATOM 5337 C C . GLU A 1 664 ? 46.567 -6.858 11.486 1.00 40.94 664 GLU A C 1
ATOM 5339 O O . GLU A 1 664 ? 47.065 -6.949 10.372 1.00 40.94 664 GLU A O 1
ATOM 5344 N N . GLU A 1 665 ? 47.260 -6.367 12.518 1.00 37.94 665 GLU A N 1
ATOM 5345 C CA . GLU A 1 665 ? 48.710 -6.553 12.649 1.00 37.94 665 GLU A CA 1
ATOM 5346 C C . GLU A 1 665 ? 48.993 -7.161 14.029 1.00 37.94 665 GLU A C 1
ATOM 5348 O O . GLU A 1 665 ? 49.010 -6.475 15.053 1.00 37.94 665 GLU A O 1
ATOM 5353 N N . ASN A 1 666 ? 49.151 -8.485 14.022 1.00 32.19 666 ASN A N 1
ATOM 5354 C CA . ASN A 1 666 ? 50.056 -9.254 14.875 1.00 32.19 666 ASN A CA 1
ATOM 5355 C C . ASN A 1 666 ? 50.635 -10.388 14.031 1.00 32.19 666 ASN A C 1
ATOM 5357 O O . ASN A 1 666 ? 49.821 -11.144 13.450 1.00 32.19 666 ASN A O 1
#

Sequence (666 aa):
MSDFTTKTENGALAVNSDSVSKWVGIWLLMAGTGKERIVSLITKAINENLDKPEQLARLLVLVARLRDIRNGGQGRRFESMTALMTALPLINDTRVIEVMLDLWATHYGRWNDLNDIRCGLEKNEFNLVSNEIKMFILEFINQKWADTIKSNVFSKETIGAWKYFPKEKNDCDARVKIGQLLFPNITQDTNFHDHEVTDRSPIQWRWHRLLKSVRILLRSNRSKIHMVESFLCSDNADKINPERVPGVARKNLSRALTNVASLRSKKGENQRTDNPKRIKCAENFNLHAIQVMEARRAHQLKMDELRNQLASSNLSDEAKALIRTQIEDETKNYEETAPKVHGGDTVYVHQLVQQYLKKNPQNYGEKNPMIEDPMIEAQFFAILDKFKLLAEKNVLVVIDTSGSMHTKNSNSDVAPRDVAIGLTAIFSSLLPPALRHKCIAFSNRPNVFDLSRINGGNPKLFNYIDFFNKNEIVANTDIKLTIDLVSQLMRNQDFKLDMILFITDTQFDEITTDRRFTAGEYCKQKLPGTLAGFWNVNGVHTETLPAEPSENGIIMVSGFNAKMLDSIFDTVNAASEISFEDLKLQREAARKAFEENRAQEMLRLQEEERRAEEERQLNTYQMILDFCDGEFSYPIRRKLSALVSGIFAEYIFDEPVSDDVISEEN

Organism: NCBI:txid1070528

Foldseek 3Di:
DVVAFDQDPVRDTDGNVVLLCLLVQLVVCLPPDDLVSLLVSLLVQCVVCLLPQVSLLLLLLSLLLCCAPDPPRDVNLPSSLSNLLSNCLSNVDLLLLLLSVLCCPPPGHHLLSLVVLLVCLVVVVRVSQDPVNSVSSLLSNLLVLLVVLVVCVPPPDQGRSLVNPDDCVPCVVSLVSSLCSNPVPQAFDQDDPRDGDDPPDPVCRRCVVSSVVVVVSSVVRCLSDPDQVSCLVDLNLLVDQQLPQAQVNCLVCVCSQLQAPDLPDDPDGRGNDPRVSSNNSNVNNQVLLVQLVVLVVVLVVVLLVLVVVLPDPPDDPVRNVVSVVVNVVSLVCSVVPHRDGHALVPPDLLNLLVVQVDDSPVDDPDDDPRDDDSNSQSNLVSNLSVLLCLQVAQEAEEEELAPQQQDADPPDPGRLNSNRLSVCCNNQCNYHPVRHQWHWYWAPAIDIDHCCPPPNRRDTSSNSSVCCVVDGDHHHGALQNVLVVVLVVVVPDPDAHQEYAYRELPPHPDHDPDPPDDSQRSSCVSRPQHAYEYENQNAPDPDQDQQDADPSNYTYHHHDDPVNVVRVSVVSVVSPPDRPVRVVVVVVVVVVVCVVCCVVVVVVCVVVVVVVVVVVSVVSSVVSVCSSLDPSSCSSLVSLCPDCDGSSNVPDDDDDDPPVPPPDDD

InterPro domains:
  IPR011205 Uncharacterised conserved protein UCP015417, vWA [PTHR31373] (377-572)
  IPR036465 von Willebrand factor A-like domain superfamily [G3DSA:3.40.50.410] (379-574)
  IPR036465 von Willebrand factor A-like domain superfamily [SSF53300] (393-571)
  IPR056690 Domain of unknown function DUF7788 [PF25043] (395-587)

pLDDT: mean 80.2, std 15.01, range [32.19, 96.31]